Protein AF-A0A2W4W0M1-F1 (afdb_monomer_lite)

Foldseek 3Di:
DAFLLQRDQEAAAEDELLCQLVDADPPDPQHGNWHQDCADPVPRHNVRGDGGEAEDEDPPWFWQFNDAFAAAPDDLVQCPDLVRCLALRQAWAPPLVGTHHGDAHPVRTGPQLQHQARDPPGHAYYYEYPPQLFNCNLLSRQAEYEYAYAHEYEYEFAHQAFAQGSDPVGGDAQAPQDPQPPDDDCCSPPPVQAQDPVDGTRGDPLGLPSNRTRGHAYEYHYQAAAYHHNLQAADDPVCQEFPAQQDDPDPFWDQRAAQHHLSLLDKHFNDGDPDDDDDDDLPALWDADPSRFIHRNNHGPPVVDDPVRIDDLPPDLVSLLRSEHAHPPADETEYEHEYEHAFAHQHVLFGSCPPLPRHPYQHEQADGDPGGYHYEYEAHYHYDYHRRSSRRTQDSNDNHSPDDRDNDRRRRGYHDHNYHYDYGCSCVVDDDDDVRVCVVDPDDDDPPPDDPDPCPPLVNLQVVPQDDDPPDDRDRDPVCRPVRDDDD

Secondary structure (DSSP, 8-state):
-EETTTTEE-EEEEEEHHHHHHPBPTT-SS-BSS---SS-TTT--SSS---EEEE---TT-B-TTT---PBPSS-GGGGSSHHHHTSTTTS-B--TTS-BBPPPPTT----GGGSSS--TT-B-EEEEEES-S-SSTTTT----EEEE-SSEEEEESSBS--BSSSSGGGB--SBSS--TTS---HIIIIISSPPPTTTGGGB-TTTT-TTT-----EEEEESEEEEE-TT-----HHHHHHSPPPP--TT--STT--SS-GGGGS--BSS--S------STTSSEEE-TTS-EEETTEEHHHHS-GGGB--TTS-HHHHHT-PPBPPTT--EEEEEEEEEEEPPPBTTB----GGGSEEE-SB-EETTTEEPEEEEEEEEEEEEE-SS----S-----STTPPPPSS----S-B--EEEEEE-GGGGSS---HHHHHHHS------TT-----TT-HHHHHHTT-B--TTSS-B--GGGTT-PPPP-

pLDDT: mean 76.28, std 13.9, range [41.25, 97.31]

Organism: NCBI:txid268115

Structure (mmCIF, N/CA/C/O backbone):
data_AF-A0A2W4W0M1-F1
#
_entry.id   AF-A0A2W4W0M1-F1
#
loop_
_atom_site.group_PDB
_atom_site.id
_atom_site.type_symbol
_atom_site.label_atom_id
_atom_site.label_alt_id
_atom_site.label_comp_id
_atom_site.label_asym_id
_atom_site.label_entity_id
_atom_site.label_seq_id
_atom_site.pdbx_PDB_ins_code
_atom_site.Cartn_x
_atom_site.Cartn_y
_atom_site.Cartn_z
_atom_site.occupancy
_atom_site.B_iso_or_equiv
_atom_site.auth_seq_id
_atom_site.auth_comp_id
_atom_site.auth_asym_id
_atom_site.auth_atom_id
_atom_site.pdbx_PDB_model_num
ATOM 1 N N . MET A 1 1 ? -3.935 1.844 -11.608 1.00 90.06 1 MET A N 1
ATOM 2 C CA . MET A 1 1 ? -3.135 2.990 -11.122 1.00 90.06 1 MET A CA 1
ATOM 3 C C . MET A 1 1 ? -1.749 2.944 -11.737 1.00 90.06 1 MET A C 1
ATOM 5 O O . MET A 1 1 ? -1.366 1.892 -12.228 1.00 90.06 1 MET A O 1
ATOM 9 N N . PHE A 1 2 ? -0.996 4.033 -11.700 1.00 89.31 2 PHE A N 1
ATOM 10 C CA . PHE A 1 2 ? 0.425 4.026 -12.017 1.00 89.31 2 PHE A CA 1
ATOM 11 C C . PHE A 1 2 ? 1.250 4.120 -10.737 1.00 89.31 2 PHE A C 1
ATOM 13 O O . PHE A 1 2 ? 0.949 4.938 -9.869 1.00 89.31 2 PHE A O 1
ATOM 20 N N . ASP A 1 3 ? 2.267 3.276 -10.621 1.00 88.06 3 ASP A N 1
ATOM 21 C CA . ASP A 1 3 ? 3.214 3.291 -9.513 1.00 88.06 3 ASP A CA 1
ATOM 22 C C . ASP A 1 3 ? 4.509 3.942 -9.980 1.00 88.06 3 ASP A C 1
ATOM 24 O O . ASP A 1 3 ? 5.230 3.408 -10.824 1.00 88.06 3 ASP A O 1
ATOM 28 N N . GLY A 1 4 ? 4.782 5.131 -9.448 1.00 82.50 4 GLY A N 1
ATOM 29 C CA . GLY A 1 4 ? 5.955 5.901 -9.838 1.00 82.50 4 GLY A CA 1
ATOM 30 C C . GLY A 1 4 ? 7.260 5.353 -9.267 1.00 82.50 4 GLY A C 1
ATOM 31 O O . GLY A 1 4 ? 8.325 5.710 -9.771 1.00 82.50 4 GLY A O 1
ATOM 32 N N . ARG A 1 5 ? 7.204 4.467 -8.267 1.00 83.00 5 ARG A N 1
ATOM 33 C CA . ARG A 1 5 ? 8.387 3.749 -7.794 1.00 83.00 5 ARG A CA 1
ATOM 34 C C . ARG A 1 5 ? 8.798 2.698 -8.806 1.00 83.00 5 ARG A C 1
ATOM 36 O O . ARG A 1 5 ? 9.950 2.654 -9.218 1.00 83.00 5 ARG A O 1
ATOM 43 N N . GLU A 1 6 ? 7.838 1.884 -9.226 1.00 82.69 6 GLU A N 1
ATOM 44 C CA . GLU A 1 6 ? 8.064 0.810 -10.195 1.00 82.69 6 GLU A CA 1
ATOM 45 C C . GLU A 1 6 ? 8.189 1.331 -11.631 1.00 82.69 6 GLU A C 1
ATOM 47 O O . GLU A 1 6 ? 8.706 0.623 -12.486 1.00 82.69 6 GLU A O 1
ATOM 52 N N . GLN A 1 7 ? 7.729 2.561 -11.892 1.00 81.81 7 GLN A N 1
ATOM 53 C CA . GLN A 1 7 ? 7.561 3.136 -13.231 1.00 81.81 7 GLN A CA 1
ATOM 54 C C . GLN A 1 7 ? 6.667 2.271 -14.136 1.00 81.81 7 GLN A C 1
ATOM 56 O O . GLN A 1 7 ? 6.864 2.178 -15.346 1.00 81.81 7 GLN A O 1
ATOM 61 N N . MET A 1 8 ? 5.642 1.646 -13.549 1.00 85.38 8 MET A N 1
ATOM 62 C CA . MET A 1 8 ? 4.751 0.718 -14.246 1.00 85.38 8 MET A CA 1
ATOM 63 C C . MET A 1 8 ? 3.280 0.958 -13.906 1.00 85.38 8 MET A C 1
ATOM 65 O O . MET A 1 8 ? 2.909 1.368 -12.803 1.00 85.38 8 MET A O 1
ATOM 69 N N . GLY A 1 9 ? 2.413 0.673 -14.878 1.00 88.31 9 GLY A N 1
ATOM 70 C CA . GLY A 1 9 ? 0.975 0.593 -14.646 1.00 88.31 9 GLY A CA 1
ATOM 71 C C . GLY A 1 9 ? 0.643 -0.659 -13.839 1.00 88.31 9 GLY A C 1
ATOM 72 O O . GLY A 1 9 ? 0.949 -1.767 -14.270 1.00 88.31 9 GLY A O 1
ATOM 73 N N . ILE A 1 10 ? -0.015 -0.486 -12.695 1.00 89.38 10 ILE A N 1
ATOM 74 C CA . ILE A 1 10 ? -0.436 -1.572 -11.809 1.00 89.38 10 ILE A CA 1
ATOM 75 C C . ILE A 1 10 ? -1.937 -1.802 -11.944 1.00 89.38 10 ILE A C 1
ATOM 77 O O . ILE A 1 10 ? -2.757 -0.871 -11.861 1.00 89.38 10 ILE A O 1
ATOM 81 N N . ARG A 1 11 ? -2.300 -3.076 -12.110 1.00 90.19 11 ARG A N 1
ATOM 82 C CA . ARG A 1 11 ? -3.689 -3.540 -12.062 1.00 90.19 11 ARG A CA 1
ATOM 83 C C . ARG A 1 11 ? -4.058 -3.923 -10.642 1.00 90.19 11 ARG A C 1
ATOM 85 O O . ARG A 1 11 ? -3.597 -4.938 -10.122 1.00 90.19 11 ARG A O 1
ATOM 92 N N . VAL A 1 12 ? -4.939 -3.138 -10.046 1.00 92.31 12 VAL A N 1
ATOM 93 C CA . VAL A 1 12 ? -5.359 -3.337 -8.664 1.00 92.31 12 VAL A CA 1
ATOM 94 C C . VAL A 1 12 ? -6.814 -3.779 -8.629 1.00 92.31 12 VAL A C 1
ATOM 96 O O . VAL A 1 12 ? -7.654 -3.179 -9.298 1.00 92.31 12 VAL A O 1
ATOM 99 N N . LEU A 1 13 ? -7.097 -4.850 -7.886 1.00 94.75 13 LEU A N 1
ATOM 100 C CA . LEU A 1 13 ? -8.462 -5.279 -7.594 1.00 94.75 13 LEU A CA 1
ATOM 101 C C . LEU A 1 13 ? -8.930 -4.616 -6.296 1.00 94.75 13 LEU A C 1
ATOM 103 O O . LEU A 1 13 ? -8.293 -4.780 -5.257 1.00 94.75 13 LEU A O 1
ATOM 107 N N . ASP A 1 14 ? -10.050 -3.901 -6.353 1.00 95.50 14 ASP A N 1
ATOM 108 C CA . ASP A 1 14 ? -10.667 -3.310 -5.167 1.00 95.50 14 ASP A CA 1
ATOM 109 C C . ASP A 1 14 ? -11.386 -4.375 -4.336 1.00 95.50 14 ASP A C 1
ATOM 111 O O . ASP A 1 14 ? -12.300 -5.046 -4.816 1.00 95.50 14 ASP A O 1
ATOM 115 N N . ILE A 1 15 ? -11.011 -4.464 -3.063 1.00 95.56 15 ILE A N 1
ATOM 116 C CA . ILE A 1 15 ? -11.695 -5.245 -2.041 1.00 95.56 15 ILE A CA 1
ATOM 117 C C . ILE A 1 15 ? -12.382 -4.267 -1.093 1.00 95.56 15 ILE A C 1
ATOM 119 O O . ILE A 1 15 ? -11.745 -3.524 -0.345 1.00 95.56 15 ILE A O 1
ATOM 123 N N . ASP A 1 16 ? -13.708 -4.265 -1.155 1.00 95.44 16 ASP A N 1
ATOM 124 C CA . ASP A 1 16 ? -14.563 -3.428 -0.325 1.00 95.44 16 ASP A CA 1
ATOM 125 C C . ASP A 1 16 ? -14.820 -4.111 1.021 1.00 95.44 16 ASP A C 1
ATOM 127 O O . ASP A 1 16 ? -15.673 -4.995 1.122 1.00 95.44 16 ASP A O 1
ATOM 131 N N . LEU A 1 17 ? -14.044 -3.738 2.040 1.00 94.25 17 LEU A N 1
ATOM 132 C CA . LEU A 1 17 ? -14.067 -4.423 3.331 1.00 94.25 17 LEU A CA 1
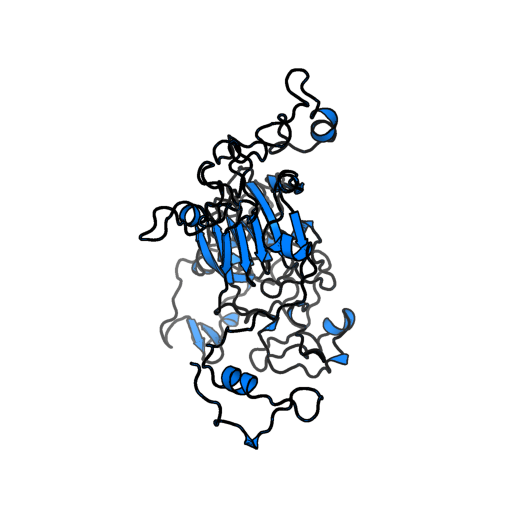ATOM 133 C C . LEU A 1 17 ? -15.398 -4.247 4.055 1.00 94.25 17 LEU A C 1
ATOM 135 O O . LEU A 1 17 ? -15.918 -5.229 4.570 1.00 94.25 17 LEU A O 1
ATOM 139 N N . GLN A 1 18 ? -15.990 -3.051 4.011 1.00 91.94 18 GLN A N 1
ATOM 140 C CA . GLN A 1 18 ? -17.314 -2.812 4.582 1.00 91.94 18 GLN A CA 1
ATOM 141 C C . GLN A 1 18 ? -18.366 -3.727 3.951 1.00 91.94 18 GLN A C 1
ATOM 143 O O . GLN A 1 18 ? -19.189 -4.321 4.643 1.00 91.94 18 GLN A O 1
ATOM 148 N N . LYS A 1 19 ? -18.330 -3.904 2.625 1.00 91.75 19 LYS A N 1
ATOM 149 C CA . LYS A 1 19 ? -19.257 -4.827 1.970 1.00 91.75 19 LYS A CA 1
ATOM 150 C C . LYS A 1 19 ? -19.039 -6.266 2.435 1.00 91.75 19 LYS A C 1
ATOM 152 O O . LYS A 1 19 ? -20.022 -6.977 2.624 1.00 91.75 19 LYS A O 1
ATOM 157 N N . LEU A 1 20 ? -17.791 -6.695 2.615 1.00 89.69 20 LEU A N 1
ATOM 158 C CA . LEU A 1 20 ? -17.482 -8.041 3.098 1.00 89.69 20 LEU A CA 1
ATOM 159 C C . LEU A 1 20 ? -17.895 -8.260 4.563 1.00 89.69 20 LEU A C 1
ATOM 161 O O . LEU A 1 20 ? -18.338 -9.354 4.901 1.00 89.69 20 LEU A O 1
ATOM 165 N N . THR A 1 21 ? -17.806 -7.243 5.421 1.00 88.25 21 THR A N 1
ATOM 166 C CA . THR A 1 21 ? -18.277 -7.346 6.811 1.00 88.25 21 THR A CA 1
ATOM 167 C C . THR A 1 21 ? -19.796 -7.249 6.921 1.00 88.25 21 THR A C 1
ATOM 169 O O . THR A 1 21 ? -20.382 -7.887 7.785 1.00 88.25 21 THR A O 1
ATOM 172 N N . ASP A 1 22 ? -20.458 -6.485 6.049 1.00 88.75 22 ASP A N 1
ATOM 173 C CA . ASP A 1 22 ? -21.894 -6.197 6.177 1.00 88.75 22 ASP A CA 1
ATOM 174 C C . ASP A 1 22 ? -22.782 -7.162 5.376 1.00 88.75 22 ASP A C 1
ATOM 176 O O . ASP A 1 22 ? -23.977 -7.299 5.656 1.00 88.75 22 ASP A O 1
ATOM 180 N N . THR A 1 23 ? -22.220 -7.834 4.367 1.00 88.50 23 THR A N 1
ATOM 181 C CA . THR A 1 23 ? -22.976 -8.723 3.476 1.00 88.50 23 THR A CA 1
ATOM 182 C C . THR A 1 23 ? -22.967 -10.157 3.989 1.00 88.50 23 THR A C 1
ATOM 184 O O . THR A 1 23 ? -21.918 -10.736 4.266 1.00 88.50 23 THR A O 1
ATOM 187 N N . ARG A 1 24 ? -24.157 -10.753 4.032 1.00 85.69 24 ARG A N 1
ATOM 188 C CA . ARG A 1 24 ? -24.367 -12.153 4.405 1.00 85.69 24 ARG A CA 1
ATOM 189 C C . ARG A 1 24 ? -24.282 -13.086 3.204 1.00 85.69 24 ARG A C 1
ATOM 191 O O . ARG A 1 24 ? -24.601 -12.683 2.080 1.00 85.69 24 ARG A O 1
ATOM 198 N N . VAL A 1 25 ? -23.906 -14.336 3.449 1.00 80.88 25 VAL A N 1
ATOM 199 C CA . VAL A 1 25 ? -23.984 -15.400 2.443 1.00 80.88 25 VAL A CA 1
ATOM 200 C C . VAL A 1 25 ? -25.458 -15.729 2.180 1.00 80.88 25 VAL A C 1
ATOM 202 O O . VAL A 1 25 ? -26.295 -15.749 3.083 1.00 80.88 25 VAL A O 1
ATOM 205 N N . ALA A 1 26 ? -25.820 -15.927 0.911 1.00 78.31 26 ALA A N 1
ATOM 206 C CA . ALA A 1 26 ? -27.211 -16.154 0.533 1.00 78.31 26 ALA A CA 1
ATOM 207 C C . ALA A 1 26 ? -27.757 -17.444 1.169 1.00 78.31 26 ALA A C 1
ATOM 209 O O . ALA A 1 26 ? -27.224 -18.525 0.937 1.00 78.31 26 ALA A O 1
ATOM 210 N N . GLY A 1 27 ? -28.858 -17.325 1.915 1.00 70.88 27 GLY A N 1
ATOM 211 C CA . GLY A 1 27 ? -29.516 -18.457 2.576 1.00 70.88 27 GLY A CA 1
ATOM 212 C C . GLY A 1 27 ? -29.133 -18.658 4.044 1.00 70.88 27 GLY A C 1
ATOM 213 O O . GLY A 1 27 ? -29.763 -19.488 4.693 1.00 70.88 27 GLY A O 1
ATOM 214 N N . ASP A 1 28 ? -28.194 -17.870 4.580 1.00 72.31 28 ASP A N 1
ATOM 215 C CA . ASP A 1 28 ? -27.786 -17.926 5.986 1.00 72.31 28 ASP A CA 1
ATOM 216 C C . ASP A 1 28 ? -27.899 -16.540 6.658 1.00 72.31 28 ASP A C 1
ATOM 218 O O . ASP A 1 28 ? -27.425 -15.518 6.158 1.00 72.31 28 ASP A O 1
ATOM 222 N N . THR A 1 29 ? -28.584 -16.483 7.803 1.00 70.50 29 THR A N 1
ATOM 223 C CA . THR A 1 29 ? -28.792 -15.253 8.591 1.00 70.50 29 THR A CA 1
ATOM 224 C C . THR A 1 29 ? -27.753 -15.046 9.694 1.00 70.50 29 THR A C 1
ATOM 226 O O . THR A 1 29 ? -27.907 -14.150 10.525 1.00 70.50 29 THR A O 1
ATOM 229 N N . SER A 1 30 ? -26.712 -15.863 9.729 1.00 70.62 30 SER A N 1
ATOM 230 C CA . SER A 1 30 ? -25.592 -15.848 10.674 1.00 70.62 30 SER A CA 1
ATOM 231 C C . SER A 1 30 ? -24.236 -15.773 9.974 1.00 70.62 30 SER A C 1
ATOM 233 O O . SER A 1 30 ? -23.304 -15.258 10.583 1.00 70.62 30 SER A O 1
ATOM 235 N N . ASP A 1 31 ? -24.145 -16.200 8.713 1.00 75.31 31 ASP A N 1
ATOM 236 C CA . ASP A 1 31 ? -22.886 -16.240 7.968 1.00 75.31 31 ASP A CA 1
ATOM 237 C C . ASP A 1 31 ? -22.627 -14.959 7.153 1.00 75.31 31 ASP A C 1
ATOM 239 O O . ASP A 1 31 ? -23.476 -14.494 6.383 1.00 75.31 31 ASP A O 1
ATOM 243 N N . PHE A 1 32 ? -21.442 -14.382 7.333 1.00 84.38 32 PHE A N 1
ATOM 244 C CA . PHE A 1 32 ? -20.954 -13.177 6.660 1.00 84.38 32 PHE A CA 1
ATOM 245 C C . PHE A 1 32 ? -19.707 -13.529 5.851 1.00 84.38 32 PHE A C 1
ATOM 247 O O . PHE A 1 32 ? -18.960 -14.426 6.226 1.00 84.38 32 PHE A O 1
ATOM 254 N N . TRP A 1 33 ? -19.433 -12.795 4.766 1.00 85.38 33 TRP A N 1
ATOM 255 C CA . TRP A 1 33 ? -18.237 -13.062 3.946 1.00 85.38 33 TRP A CA 1
ATOM 256 C C . TRP A 1 33 ? -16.936 -13.005 4.745 1.00 85.38 33 TRP A C 1
ATOM 258 O O . TRP A 1 33 ? -15.985 -13.724 4.445 1.00 85.38 33 TRP A O 1
ATOM 268 N N . ILE A 1 34 ? -16.900 -12.145 5.757 1.00 84.50 34 ILE A N 1
ATOM 269 C CA . ILE A 1 34 ? -15.889 -12.169 6.798 1.00 84.50 34 ILE A CA 1
ATOM 270 C C . ILE A 1 34 ? -16.593 -12.558 8.096 1.00 84.50 34 ILE A C 1
ATOM 272 O O . ILE A 1 34 ? -17.495 -11.848 8.530 1.00 84.50 34 ILE A O 1
ATOM 276 N N . SER A 1 35 ? -16.152 -13.656 8.720 1.00 77.44 35 SER A N 1
ATOM 277 C CA . SER A 1 35 ? -16.778 -14.191 9.934 1.00 77.44 35 SER A CA 1
ATOM 278 C C . SER A 1 35 ? -16.929 -13.133 11.033 1.00 77.44 35 SER A C 1
ATOM 280 O O . SER A 1 35 ? -16.009 -12.348 11.307 1.00 77.44 35 SER A O 1
ATOM 282 N N . ASP A 1 36 ? -18.101 -13.161 11.671 1.00 75.94 36 ASP A N 1
ATOM 283 C CA . ASP A 1 36 ? -18.464 -12.336 12.823 1.00 75.94 36 ASP A CA 1
ATOM 284 C C . ASP A 1 36 ? -18.264 -13.056 14.164 1.00 75.94 36 ASP A C 1
ATOM 286 O O . ASP A 1 36 ? -18.251 -12.410 15.218 1.00 75.94 36 ASP A O 1
ATOM 290 N N . VAL A 1 37 ? -18.131 -14.385 14.136 1.00 66.12 37 VAL A N 1
ATOM 291 C CA . VAL A 1 37 ? -18.203 -15.236 15.326 1.00 66.12 37 VAL A CA 1
ATOM 292 C C . VAL A 1 37 ? -16.799 -15.488 15.870 1.00 66.12 37 VAL A C 1
ATOM 294 O O . VAL A 1 37 ? -15.865 -15.705 15.109 1.00 66.12 37 VAL A O 1
ATOM 297 N N . ALA A 1 38 ? -16.652 -15.446 17.193 1.00 57.28 38 ALA A N 1
ATOM 298 C CA . ALA A 1 38 ? -15.418 -15.763 17.920 1.00 57.28 38 ALA A CA 1
ATOM 299 C C . ALA A 1 38 ? -15.441 -17.163 18.563 1.00 57.28 38 ALA A C 1
ATOM 301 O O . ALA A 1 38 ? -14.535 -17.497 19.316 1.00 57.28 38 ALA A O 1
ATOM 302 N N . CYS A 1 39 ? -16.500 -17.935 18.317 1.00 58.00 39 CYS A N 1
ATOM 303 C CA . CYS A 1 39 ? -16.764 -19.219 18.951 1.00 58.00 39 CYS A CA 1
ATOM 304 C C . CYS A 1 39 ? -17.283 -20.212 17.914 1.00 58.00 39 CYS A C 1
ATOM 306 O O . CYS A 1 39 ? -18.015 -19.838 16.995 1.00 58.00 39 CYS A O 1
ATOM 308 N N . ASP A 1 40 ? -16.982 -21.486 18.117 1.00 55.41 40 ASP A N 1
ATOM 309 C CA . ASP A 1 40 ? -17.603 -22.557 17.351 1.00 55.41 40 ASP A CA 1
ATOM 310 C C . ASP A 1 40 ? -19.119 -22.619 17.673 1.00 55.41 40 ASP A C 1
ATOM 312 O O . ASP A 1 40 ? -19.494 -22.742 18.847 1.00 55.41 40 ASP A O 1
ATOM 316 N N . PRO A 1 41 ? -20.018 -22.505 16.676 1.00 53.62 41 PRO A N 1
ATOM 317 C CA . PRO A 1 41 ? -21.461 -22.497 16.909 1.00 53.62 41 PRO A CA 1
ATOM 318 C C . PRO A 1 41 ? -22.026 -23.860 17.350 1.00 53.62 41 PRO A C 1
ATOM 320 O O . PRO A 1 41 ? -23.094 -23.890 17.968 1.00 53.62 41 PRO A O 1
ATOM 323 N N . GLU A 1 42 ? -21.335 -24.971 17.073 1.00 56.94 42 GLU A N 1
ATOM 324 C CA . GLU A 1 42 ? -21.756 -26.328 17.436 1.00 56.94 42 GLU A CA 1
ATOM 325 C C . GLU A 1 42 ? -21.332 -26.699 18.860 1.00 56.94 42 GLU A C 1
ATOM 327 O O . GLU A 1 42 ? -22.147 -27.214 19.630 1.00 56.94 42 GLU A O 1
ATOM 332 N N . ILE A 1 43 ? -20.086 -26.402 19.243 1.00 63.34 43 ILE A N 1
ATOM 333 C CA . ILE A 1 43 ? -19.550 -26.774 20.569 1.00 63.34 43 ILE A CA 1
ATOM 334 C C . ILE A 1 43 ? -19.546 -25.622 21.582 1.00 63.34 43 ILE A C 1
ATOM 336 O O . ILE A 1 43 ? -19.311 -25.860 22.767 1.00 63.34 43 ILE A O 1
ATOM 340 N N . ARG A 1 44 ? -19.862 -24.388 21.154 1.00 56.91 44 ARG A N 1
ATOM 341 C CA . ARG A 1 44 ? -19.798 -23.150 21.964 1.00 56.91 44 ARG A CA 1
ATOM 342 C C . ARG A 1 44 ? -18.438 -22.919 22.618 1.00 56.91 44 ARG A C 1
ATOM 344 O O . ARG A 1 44 ? -18.353 -22.264 23.657 1.00 56.91 44 ARG A O 1
ATOM 351 N N . ASP A 1 45 ? -17.392 -23.462 22.013 1.00 57.47 45 ASP A N 1
ATOM 352 C CA . ASP A 1 45 ? -16.030 -23.225 22.444 1.00 57.47 45 ASP A CA 1
ATOM 353 C C . ASP A 1 45 ? -15.590 -21.862 21.907 1.00 57.47 45 ASP A C 1
ATOM 355 O O . ASP A 1 45 ? -15.489 -21.652 20.697 1.00 57.47 45 ASP A O 1
ATOM 359 N N . CYS A 1 46 ? -15.413 -20.918 22.825 1.00 56.59 46 CYS A N 1
ATOM 360 C CA . CYS A 1 46 ? -14.985 -19.554 22.541 1.00 56.59 46 CYS A CA 1
ATOM 361 C C . CYS A 1 46 ? -13.462 -19.380 22.635 1.00 56.59 46 CYS A C 1
ATOM 363 O O . CYS A 1 46 ? -12.979 -18.256 22.514 1.00 56.59 46 CYS A O 1
ATOM 365 N N . ASP A 1 47 ? -12.710 -20.472 22.822 1.00 50.50 47 ASP A N 1
ATOM 366 C CA . ASP A 1 47 ? -11.246 -20.466 22.750 1.00 50.50 47 ASP A CA 1
ATOM 367 C C . ASP A 1 47 ? -10.741 -20.615 21.298 1.00 50.50 47 ASP A C 1
ATOM 369 O O . ASP A 1 47 ? -9.569 -20.355 21.004 1.00 50.50 47 ASP A O 1
ATOM 373 N N . VAL A 1 48 ? -11.626 -20.962 20.352 1.00 51.62 48 VAL A N 1
ATOM 374 C CA . VAL A 1 48 ? -11.339 -20.989 18.910 1.00 51.62 48 VAL A CA 1
ATOM 375 C C . VAL A 1 48 ? -11.798 -19.674 18.283 1.00 51.62 48 VAL A C 1
ATOM 377 O O . VAL A 1 48 ? -12.860 -19.582 17.674 1.00 51.62 48 VAL A O 1
ATOM 380 N N . PHE A 1 49 ? -10.979 -18.632 18.423 1.00 56.44 49 PHE A N 1
ATOM 381 C CA . PHE A 1 49 ? -11.207 -17.357 17.743 1.00 56.44 49 PHE A CA 1
ATOM 382 C C . PHE A 1 49 ? -11.128 -17.559 16.223 1.00 56.44 49 PHE A C 1
ATOM 384 O O . PHE A 1 49 ? -10.039 -17.550 15.636 1.00 56.44 49 PHE A O 1
ATOM 391 N N . THR A 1 50 ? -12.284 -17.763 15.590 1.00 59.94 50 THR A N 1
ATOM 392 C CA . THR A 1 50 ? -12.443 -17.772 14.136 1.00 59.94 50 THR A CA 1
ATOM 393 C C . THR A 1 50 ? -12.321 -16.347 13.615 1.00 59.94 50 THR A C 1
ATOM 395 O O . THR A 1 50 ? -13.288 -15.597 13.549 1.00 59.94 50 THR A O 1
ATOM 398 N N . GLU A 1 51 ? -11.109 -15.934 13.269 1.00 73.12 51 GLU A N 1
ATOM 399 C CA . GLU A 1 51 ? -10.901 -14.716 12.490 1.00 73.12 51 GLU A CA 1
ATOM 400 C C . GLU A 1 51 ? -11.189 -14.953 11.006 1.00 73.12 51 GLU A C 1
ATOM 402 O O . GLU A 1 51 ? -11.117 -16.078 10.506 1.00 73.12 51 GLU A O 1
ATOM 407 N N . GLY A 1 52 ? -11.508 -13.883 10.281 1.00 80.75 52 GLY A N 1
ATOM 408 C CA . GLY A 1 52 ? -11.660 -13.977 8.833 1.00 80.75 52 GLY A CA 1
ATOM 409 C C . GLY A 1 52 ? -10.293 -14.059 8.166 1.00 80.75 52 GLY A C 1
ATOM 410 O O . GLY A 1 52 ? -9.542 -13.089 8.225 1.00 80.75 52 GLY A O 1
ATOM 411 N N . ILE A 1 53 ? -9.974 -15.176 7.515 1.00 86.94 53 ILE A N 1
ATOM 412 C CA . ILE A 1 53 ? -8.751 -15.306 6.716 1.00 86.94 53 ILE A CA 1
ATOM 413 C C . ILE A 1 53 ? -9.115 -15.180 5.241 1.00 86.94 53 ILE A C 1
ATOM 415 O O . ILE A 1 53 ? -9.951 -15.924 4.732 1.00 86.94 53 ILE A O 1
ATOM 419 N N . ILE A 1 54 ? -8.471 -14.246 4.551 1.00 90.56 54 ILE A N 1
ATOM 420 C CA . ILE A 1 54 ? -8.641 -14.020 3.119 1.00 90.56 54 ILE A CA 1
ATOM 421 C C . ILE A 1 54 ? -7.333 -14.383 2.430 1.00 90.56 54 ILE A C 1
ATOM 423 O O . ILE A 1 54 ? -6.320 -13.722 2.641 1.00 90.56 54 ILE A O 1
ATOM 427 N N . TYR A 1 55 ? -7.373 -15.403 1.577 1.00 92.56 55 TYR A N 1
ATOM 428 C CA . TYR A 1 55 ? -6.292 -15.712 0.646 1.00 92.56 55 TYR A CA 1
ATOM 429 C C . TYR A 1 55 ? -6.614 -15.089 -0.706 1.00 92.56 55 TYR A C 1
ATOM 431 O O . TYR A 1 55 ? -7.662 -15.364 -1.290 1.00 92.56 55 TYR A O 1
ATOM 439 N N . ALA A 1 56 ? -5.716 -14.247 -1.197 1.00 92.38 56 ALA A N 1
ATOM 440 C CA . ALA A 1 56 ? -5.892 -13.523 -2.440 1.00 92.38 56 ALA A CA 1
ATOM 441 C C . ALA A 1 56 ? -4.643 -13.681 -3.309 1.00 92.38 56 ALA A C 1
ATOM 443 O O . ALA A 1 56 ? -3.531 -13.374 -2.886 1.00 92.38 56 ALA A O 1
ATOM 444 N N . PHE A 1 57 ? -4.835 -14.148 -4.538 1.00 89.81 57 PHE A N 1
ATOM 445 C CA . PHE A 1 57 ? -3.770 -14.327 -5.519 1.00 89.81 57 PHE A CA 1
ATOM 446 C C . PHE A 1 57 ? -4.236 -13.819 -6.882 1.00 89.81 57 PHE A C 1
ATOM 448 O O . PHE A 1 57 ? -5.427 -13.858 -7.207 1.00 89.81 57 PHE A O 1
ATOM 455 N N . ARG A 1 58 ? -3.297 -13.311 -7.678 1.00 87.25 58 ARG A N 1
ATOM 456 C CA . ARG A 1 58 ? -3.523 -12.908 -9.070 1.00 87.25 58 ARG A CA 1
ATOM 457 C C . ARG A 1 58 ? -2.611 -13.723 -9.971 1.00 87.25 58 ARG A C 1
ATOM 459 O O . ARG A 1 58 ? -1.422 -13.458 -10.056 1.00 87.25 58 ARG A O 1
ATOM 466 N N . GLU A 1 59 ? -3.194 -14.675 -10.685 1.00 83.62 59 GLU A N 1
ATOM 467 C CA . GLU A 1 59 ? -2.492 -15.534 -11.652 1.00 83.62 59 GLU A CA 1
ATOM 468 C C . GLU A 1 59 ? -1.953 -14.787 -12.884 1.00 83.62 59 GLU A C 1
ATOM 470 O O . GLU A 1 59 ? -1.083 -15.289 -13.588 1.00 83.62 59 GLU A O 1
ATOM 475 N N . ASP A 1 60 ? -2.474 -13.591 -13.168 1.00 86.81 60 ASP A N 1
ATOM 476 C CA . ASP A 1 60 ? -2.002 -12.728 -14.252 1.00 86.81 60 ASP A CA 1
ATOM 477 C C . ASP A 1 60 ? -0.877 -11.774 -13.816 1.00 86.81 60 ASP A C 1
ATOM 479 O O . ASP A 1 60 ? -0.340 -11.038 -14.655 1.00 86.81 60 ASP A O 1
ATOM 483 N N . ALA A 1 61 ? -0.524 -11.780 -12.525 1.00 88.62 61 ALA A N 1
ATOM 484 C CA . ALA A 1 61 ? 0.674 -11.125 -12.030 1.00 88.62 61 ALA A CA 1
ATOM 485 C C . ALA A 1 61 ? 1.913 -11.882 -12.514 1.00 88.62 61 ALA A C 1
ATOM 487 O O . ALA A 1 61 ? 1.918 -13.106 -12.575 1.00 88.62 61 ALA A O 1
ATOM 488 N N . VAL A 1 62 ? 2.962 -11.143 -12.865 1.00 89.44 62 VAL A N 1
ATOM 489 C CA . VAL A 1 62 ? 4.261 -11.722 -13.228 1.00 89.44 62 VAL A CA 1
ATOM 490 C C . VAL A 1 62 ? 5.311 -11.018 -12.392 1.00 89.44 62 VAL A C 1
ATOM 492 O O . VAL A 1 62 ? 5.506 -9.804 -12.547 1.00 89.44 62 VAL A O 1
ATOM 495 N N . ARG A 1 63 ? 5.928 -11.773 -11.484 1.00 87.94 63 ARG A N 1
ATOM 496 C CA . ARG A 1 63 ? 6.965 -11.297 -10.564 1.00 87.94 63 ARG A CA 1
ATOM 497 C C . ARG A 1 63 ? 8.327 -11.285 -11.243 1.00 87.94 63 ARG A C 1
ATOM 499 O O . ARG A 1 63 ? 8.537 -11.895 -12.288 1.00 87.94 63 ARG A O 1
ATOM 506 N N . GLU A 1 64 ? 9.271 -10.568 -10.651 1.00 87.19 64 GLU A N 1
ATOM 507 C CA . GLU A 1 64 ? 10.608 -10.432 -11.225 1.00 87.19 64 GLU A CA 1
ATOM 508 C C . GLU A 1 64 ? 11.390 -11.751 -11.262 1.00 87.19 64 GLU A C 1
ATOM 510 O O . GLU A 1 64 ? 12.152 -12.012 -12.192 1.00 87.19 64 GLU A O 1
ATOM 515 N N . ASP A 1 65 ? 11.193 -12.604 -10.262 1.00 85.69 65 ASP A N 1
ATOM 516 C CA . ASP A 1 65 ? 11.823 -13.916 -10.154 1.00 85.69 65 ASP A CA 1
ATOM 517 C C . ASP A 1 65 ? 11.206 -14.973 -11.086 1.00 85.69 65 ASP A C 1
ATOM 519 O O . ASP A 1 65 ? 11.856 -15.979 -11.373 1.00 85.69 65 ASP A O 1
ATOM 523 N N . GLU A 1 66 ? 10.000 -14.732 -11.605 1.00 87.75 66 GLU A N 1
ATOM 524 C CA . GLU A 1 66 ? 9.294 -15.619 -12.542 1.00 87.75 66 GLU A CA 1
ATOM 525 C C . GLU A 1 66 ? 9.705 -15.407 -14.004 1.00 87.75 66 GLU A C 1
ATOM 527 O O . GLU A 1 66 ? 9.487 -16.276 -14.853 1.00 87.75 66 GLU A O 1
ATOM 532 N N . ILE A 1 67 ? 10.310 -14.261 -14.321 1.00 87.25 67 ILE A N 1
ATOM 533 C CA . ILE A 1 67 ? 10.765 -13.947 -15.675 1.00 87.25 67 ILE A CA 1
ATOM 534 C C . ILE A 1 67 ? 12.145 -14.562 -15.865 1.00 87.25 67 ILE A C 1
ATOM 536 O O . ILE A 1 67 ? 13.112 -14.138 -15.230 1.00 87.25 67 ILE A O 1
ATOM 540 N N . VAL A 1 68 ? 12.258 -15.519 -16.785 1.00 87.94 68 VAL A N 1
ATOM 541 C CA . VAL A 1 68 ? 13.529 -16.173 -17.113 1.00 87.94 68 VAL A CA 1
ATOM 542 C C . VAL A 1 68 ? 13.767 -16.152 -18.622 1.00 87.94 68 VAL A C 1
ATOM 544 O O . VAL A 1 68 ? 12.994 -16.695 -19.411 1.00 87.94 68 VAL A O 1
ATOM 547 N N . ARG A 1 69 ? 14.876 -15.536 -19.017 1.00 87.94 69 ARG A N 1
ATOM 548 C CA . ARG A 1 69 ? 15.417 -15.384 -20.371 1.00 87.94 69 ARG A CA 1
ATOM 549 C C . ARG A 1 69 ? 16.821 -16.013 -20.413 1.00 87.94 69 ARG A C 1
ATOM 551 O O . ARG A 1 69 ? 17.375 -16.366 -19.368 1.00 87.94 69 ARG A O 1
ATOM 558 N N . PRO A 1 70 ? 17.420 -16.222 -21.601 1.00 89.69 70 PRO A N 1
ATOM 559 C CA . PRO A 1 70 ? 18.763 -16.789 -21.705 1.00 89.69 70 PRO A CA 1
ATOM 560 C C . PRO A 1 70 ? 19.773 -16.022 -20.846 1.00 89.69 70 PRO A C 1
ATOM 562 O O . PRO A 1 70 ? 19.793 -14.796 -20.848 1.00 89.69 70 PRO A O 1
ATOM 565 N N . LYS A 1 71 ? 20.626 -16.735 -20.109 1.00 85.31 71 LYS A N 1
ATOM 566 C CA . LYS A 1 71 ? 21.592 -16.081 -19.221 1.00 85.31 71 LYS A CA 1
ATOM 567 C C . LYS A 1 71 ? 22.637 -15.257 -19.984 1.00 85.31 71 LYS A C 1
ATOM 569 O O . LYS A 1 71 ? 22.985 -15.571 -21.129 1.00 85.31 71 LYS A O 1
ATOM 574 N N . THR A 1 72 ? 23.211 -14.263 -19.315 1.00 76.94 72 THR A N 1
ATOM 575 C CA . THR A 1 72 ? 24.463 -13.631 -19.743 1.00 76.94 72 THR A CA 1
ATOM 576 C C . THR A 1 72 ? 25.603 -14.660 -19.795 1.00 76.94 72 THR A C 1
ATOM 578 O O . THR A 1 72 ? 25.500 -15.785 -19.299 1.00 76.94 72 THR A O 1
ATOM 581 N N . SER A 1 73 ? 26.724 -14.309 -20.428 1.00 72.69 73 SER A N 1
ATOM 582 C CA . SER A 1 73 ? 27.880 -15.211 -20.550 1.00 72.69 73 SER A CA 1
ATOM 583 C C . SER A 1 73 ? 28.590 -15.514 -19.221 1.00 72.69 73 SER A C 1
ATOM 585 O O . SER A 1 73 ? 29.496 -16.345 -19.213 1.00 72.69 73 SER A O 1
ATOM 587 N N . ALA A 1 74 ? 28.209 -14.861 -18.118 1.00 73.94 74 ALA A N 1
ATOM 588 C CA . ALA A 1 74 ? 28.794 -15.076 -16.798 1.00 73.94 74 ALA A CA 1
ATOM 589 C C . ALA A 1 74 ? 28.423 -16.450 -16.208 1.00 73.94 74 ALA A C 1
ATOM 591 O O . ALA A 1 74 ? 27.338 -16.999 -16.450 1.00 73.94 74 ALA A O 1
ATOM 592 N N . ALA A 1 75 ? 29.324 -17.023 -15.406 1.00 77.44 75 ALA A N 1
ATOM 593 C CA . ALA A 1 75 ? 28.985 -18.171 -14.577 1.00 77.44 75 ALA A CA 1
ATOM 594 C C . ALA A 1 75 ? 28.211 -17.712 -13.331 1.00 77.44 75 ALA A C 1
ATOM 596 O O . ALA A 1 75 ? 28.384 -16.594 -12.852 1.00 77.44 75 ALA A O 1
ATOM 597 N N . SER A 1 76 ? 27.383 -18.591 -12.761 1.00 76.75 76 SER A N 1
ATOM 598 C CA . SER A 1 76 ? 26.640 -18.281 -11.529 1.00 76.75 76 SER A CA 1
ATOM 599 C C . SER A 1 76 ? 27.564 -17.921 -10.363 1.00 76.75 76 SER A C 1
ATOM 601 O O . SER A 1 76 ? 27.229 -17.048 -9.569 1.00 76.75 76 SER A O 1
ATOM 603 N N . SER A 1 77 ? 28.748 -18.542 -10.296 1.00 78.31 77 SER A N 1
ATOM 604 C CA . SER A 1 77 ? 29.797 -18.257 -9.309 1.00 78.31 77 SER A CA 1
ATOM 605 C C . SER A 1 77 ? 30.305 -16.821 -9.364 1.00 78.31 77 SER A C 1
ATOM 607 O O . SER A 1 77 ? 30.752 -16.292 -8.348 1.00 78.31 77 SER A O 1
ATOM 609 N N . ASP A 1 78 ? 30.220 -16.189 -10.533 1.00 80.00 78 ASP A N 1
ATOM 610 C CA . ASP A 1 78 ? 30.770 -14.860 -10.752 1.00 80.00 78 ASP A CA 1
ATOM 611 C C . ASP A 1 78 ? 29.820 -13.783 -10.220 1.00 80.00 78 ASP A C 1
ATOM 613 O O . ASP A 1 78 ? 30.276 -12.697 -9.899 1.00 80.00 78 ASP A O 1
ATOM 617 N N . CYS A 1 79 ? 28.531 -14.079 -10.015 1.00 79.81 79 CYS A N 1
ATOM 618 C CA . CYS A 1 79 ? 27.500 -13.097 -9.648 1.00 79.81 79 CYS A CA 1
ATOM 619 C C . CYS A 1 79 ? 27.044 -13.169 -8.174 1.00 79.81 79 CYS A C 1
ATOM 621 O O . CYS A 1 79 ? 25.963 -12.698 -7.838 1.00 79.81 79 CYS A O 1
ATOM 623 N N . LEU A 1 80 ? 27.850 -13.750 -7.274 1.00 78.44 80 LEU A N 1
ATOM 624 C CA . LEU A 1 80 ? 27.454 -14.011 -5.875 1.00 78.44 80 LEU A CA 1
ATOM 625 C C . LEU A 1 80 ? 27.824 -12.915 -4.861 1.00 78.44 80 LEU A C 1
ATOM 627 O O . LEU A 1 80 ? 27.537 -13.058 -3.673 1.00 78.44 80 LEU A O 1
ATOM 631 N N . THR A 1 81 ? 28.480 -11.832 -5.280 1.00 76.69 81 THR A N 1
ATOM 632 C CA . THR A 1 81 ? 28.842 -10.726 -4.377 1.00 76.69 81 THR A CA 1
ATOM 633 C C . THR A 1 81 ? 28.175 -9.435 -4.821 1.00 76.69 81 THR A C 1
ATOM 635 O O . THR A 1 81 ? 27.956 -9.242 -6.012 1.00 76.69 81 THR A O 1
ATOM 638 N N . VAL A 1 82 ? 27.935 -8.496 -3.898 1.00 70.38 82 VAL A N 1
ATOM 639 C CA . VAL A 1 82 ? 27.388 -7.166 -4.240 1.00 70.38 82 VAL A CA 1
ATOM 640 C C . VAL A 1 82 ? 28.227 -6.477 -5.321 1.00 70.38 82 VAL A C 1
ATOM 642 O O . VAL A 1 82 ? 27.682 -5.862 -6.227 1.00 70.38 82 VAL A O 1
ATOM 645 N N . LYS A 1 83 ? 29.558 -6.610 -5.279 1.00 71.75 83 LYS A N 1
ATOM 646 C CA . LYS A 1 83 ? 30.451 -6.011 -6.282 1.00 71.75 83 LYS A CA 1
ATOM 647 C C . LYS A 1 83 ? 30.287 -6.639 -7.669 1.00 71.75 83 LYS A C 1
ATOM 649 O O . LYS A 1 83 ? 30.482 -5.960 -8.669 1.00 71.75 83 LYS A O 1
ATOM 654 N N . THR A 1 84 ? 30.003 -7.935 -7.732 1.00 75.69 84 THR A N 1
ATOM 655 C CA . THR A 1 84 ? 29.996 -8.669 -8.997 1.00 75.69 84 THR A CA 1
ATOM 656 C C . THR A 1 84 ? 28.608 -8.807 -9.601 1.00 75.69 84 THR A C 1
ATOM 658 O O . THR A 1 84 ? 28.491 -8.663 -10.813 1.00 75.69 84 THR A O 1
ATOM 661 N N . VAL A 1 85 ? 27.556 -8.949 -8.786 1.00 72.62 85 VAL A N 1
ATOM 662 C CA . VAL A 1 85 ? 26.153 -8.873 -9.236 1.00 72.62 85 VAL A CA 1
ATOM 663 C C . VAL A 1 85 ? 25.847 -7.524 -9.892 1.00 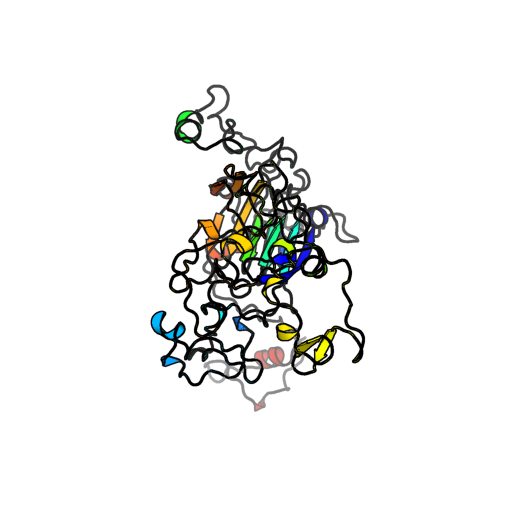72.62 85 VAL A C 1
ATOM 665 O O . VAL A 1 85 ? 25.009 -7.429 -10.773 1.00 72.62 85 VAL A O 1
ATOM 668 N N . THR A 1 86 ? 26.603 -6.489 -9.524 1.00 68.88 86 THR A N 1
ATOM 669 C CA . THR A 1 86 ? 26.472 -5.133 -10.068 1.00 68.88 86 THR A CA 1
ATOM 670 C C . THR A 1 86 ? 27.422 -4.834 -11.221 1.00 68.88 86 THR A C 1
ATOM 672 O O . THR A 1 86 ? 27.469 -3.694 -11.677 1.00 68.88 86 THR A O 1
ATOM 675 N N . SER A 1 87 ? 28.158 -5.829 -11.721 1.00 74.19 87 SER A N 1
ATOM 676 C CA . SER A 1 87 ? 28.957 -5.700 -12.943 1.00 74.19 87 SER A CA 1
ATOM 677 C C . SER A 1 87 ? 28.109 -5.935 -14.194 1.00 74.19 87 SER A C 1
ATOM 679 O O . SER A 1 87 ? 27.168 -6.724 -14.156 1.00 74.19 87 SER A O 1
ATOM 681 N N . ASP A 1 88 ? 28.485 -5.327 -15.319 1.00 73.12 88 ASP A N 1
ATOM 682 C CA . ASP A 1 88 ? 27.801 -5.479 -16.616 1.00 73.12 88 ASP A CA 1
ATOM 683 C C . ASP A 1 88 ? 27.621 -6.947 -17.045 1.00 73.12 88 ASP A C 1
ATOM 685 O O . ASP A 1 88 ? 26.691 -7.284 -17.768 1.00 73.12 88 ASP A O 1
ATOM 689 N N . ALA A 1 89 ? 28.491 -7.848 -16.578 1.00 76.19 89 ALA A N 1
ATOM 690 C CA . ALA A 1 89 ? 28.413 -9.274 -16.882 1.00 76.19 89 ALA A CA 1
ATOM 691 C C . ALA A 1 89 ? 27.276 -10.006 -16.140 1.00 76.19 89 ALA A C 1
ATOM 693 O O . ALA A 1 89 ? 26.869 -11.085 -16.571 1.00 76.19 89 ALA A O 1
ATOM 694 N N . CYS A 1 90 ? 26.779 -9.442 -15.038 1.00 80.06 90 CYS A N 1
ATOM 695 C CA . CYS A 1 90 ? 25.782 -10.043 -14.150 1.00 80.06 90 CYS A CA 1
ATOM 696 C C . CYS A 1 90 ? 24.467 -9.261 -14.084 1.00 80.06 90 CYS A C 1
ATOM 698 O O . CYS A 1 90 ? 23.574 -9.692 -13.362 1.00 80.06 90 CYS A O 1
ATOM 700 N N . ARG A 1 91 ? 24.355 -8.141 -14.805 1.00 79.81 91 ARG A N 1
ATOM 701 C CA . ARG A 1 91 ? 23.122 -7.361 -14.939 1.00 79.81 91 ARG A CA 1
ATOM 702 C C . ARG A 1 91 ? 22.221 -7.959 -16.013 1.00 79.81 91 ARG A C 1
ATOM 704 O O . ARG A 1 91 ? 22.679 -8.624 -16.944 1.00 79.81 91 ARG A O 1
ATOM 711 N N . MET A 1 92 ? 20.937 -7.681 -15.885 1.00 82.06 92 MET A N 1
ATOM 712 C CA . MET A 1 92 ? 19.943 -7.886 -16.919 1.00 82.06 92 MET A CA 1
ATOM 713 C C . MET A 1 92 ? 20.255 -7.016 -18.147 1.00 82.06 92 MET A C 1
ATOM 715 O O . MET A 1 92 ? 20.545 -5.826 -18.039 1.00 82.06 92 MET A O 1
ATOM 719 N N . ASP A 1 93 ? 20.189 -7.621 -19.328 1.00 80.19 93 ASP A N 1
ATOM 720 C CA . ASP A 1 93 ? 20.307 -6.961 -20.626 1.00 80.19 93 ASP A CA 1
ATOM 721 C C . ASP A 1 93 ? 18.925 -6.976 -21.280 1.00 80.19 93 ASP A C 1
ATOM 723 O O . ASP A 1 93 ? 18.390 -8.036 -21.601 1.00 80.19 93 ASP A O 1
ATOM 727 N N . LEU A 1 94 ? 18.337 -5.798 -21.466 1.00 76.88 94 LEU A N 1
ATOM 728 C CA . LEU A 1 94 ? 16.997 -5.628 -22.032 1.00 76.88 94 LEU A CA 1
ATOM 729 C C . LEU A 1 94 ? 17.030 -5.296 -23.532 1.00 76.88 94 LEU A C 1
ATOM 731 O O . LEU A 1 94 ? 16.050 -4.792 -24.082 1.00 76.88 94 LEU A O 1
ATOM 735 N N . SER A 1 95 ? 18.151 -5.549 -24.219 1.00 76.19 95 SER A N 1
ATOM 736 C CA . SER A 1 95 ? 18.251 -5.297 -25.655 1.00 76.19 95 SER A CA 1
ATOM 737 C C . SER A 1 95 ? 17.174 -6.065 -26.429 1.00 76.19 95 SER A C 1
ATOM 739 O O . SER A 1 95 ? 17.077 -7.289 -26.370 1.00 76.19 95 SER A O 1
ATOM 741 N N . ILE A 1 96 ? 16.373 -5.333 -27.215 1.00 70.19 96 ILE A N 1
ATOM 742 C CA . ILE A 1 96 ? 15.190 -5.861 -27.929 1.00 70.19 96 ILE A CA 1
ATOM 743 C C . ILE A 1 96 ? 15.532 -7.086 -28.799 1.00 70.19 96 ILE A C 1
ATOM 745 O O . ILE A 1 96 ? 14.706 -7.974 -28.991 1.00 70.19 96 ILE A O 1
ATOM 749 N N . ALA A 1 97 ? 16.752 -7.144 -29.341 1.00 75.62 97 ALA A N 1
ATOM 750 C CA . ALA A 1 97 ? 17.177 -8.222 -30.229 1.00 75.62 97 ALA A CA 1
ATOM 751 C C . ALA A 1 97 ? 17.552 -9.524 -29.498 1.00 75.62 97 ALA A C 1
ATOM 753 O O . ALA A 1 97 ? 17.442 -10.596 -30.095 1.00 75.62 97 ALA A O 1
ATOM 754 N N . ALA A 1 98 ? 18.039 -9.447 -28.256 1.00 81.62 98 ALA A N 1
ATOM 755 C CA . ALA A 1 98 ? 18.552 -10.599 -27.517 1.00 81.62 98 ALA A CA 1
ATOM 756 C C . ALA A 1 98 ? 18.601 -10.311 -26.006 1.00 81.62 98 ALA A C 1
ATOM 758 O O . ALA A 1 98 ? 19.702 -10.211 -25.455 1.00 81.62 98 ALA A O 1
ATOM 759 N N . PRO A 1 99 ? 17.443 -10.200 -25.333 1.00 85.44 99 PRO A N 1
ATOM 760 C CA . PRO A 1 99 ? 17.423 -9.905 -23.912 1.00 85.44 99 PRO A CA 1
ATOM 761 C C . PRO A 1 99 ? 18.026 -11.071 -23.122 1.00 85.44 99 PRO A C 1
ATOM 763 O O . PRO A 1 99 ? 17.811 -12.244 -23.454 1.00 85.44 99 PRO A O 1
ATOM 766 N N . LYS A 1 100 ? 18.802 -10.752 -22.086 1.00 86.94 100 LYS A N 1
ATOM 767 C CA . LYS A 1 100 ? 19.495 -11.727 -21.244 1.00 86.94 100 LYS A CA 1
ATOM 768 C C . LYS A 1 100 ? 19.323 -11.423 -19.774 1.00 86.94 100 LYS A C 1
ATOM 770 O O . LYS A 1 100 ? 19.221 -10.272 -19.367 1.00 86.94 100 LYS A O 1
ATOM 775 N N . ASP A 1 101 ? 19.391 -12.480 -18.982 1.00 87.50 101 ASP A N 1
ATOM 776 C CA . ASP A 1 101 ? 19.237 -12.396 -17.538 1.00 87.50 101 ASP A CA 1
ATOM 777 C C . ASP A 1 101 ? 20.525 -12.737 -16.793 1.00 87.50 101 ASP A C 1
ATOM 779 O O . ASP A 1 101 ? 21.365 -13.483 -17.314 1.00 87.50 101 ASP A O 1
ATOM 783 N N . PRO A 1 102 ? 20.672 -12.266 -15.545 1.00 85.44 102 PRO A N 1
ATOM 784 C CA . PRO A 1 102 ? 21.700 -12.773 -14.650 1.00 85.44 102 PRO A CA 1
ATOM 785 C C . PRO A 1 102 ? 21.629 -14.309 -14.556 1.00 85.44 102 PRO A C 1
ATOM 787 O O . PRO A 1 102 ? 20.532 -14.881 -14.551 1.00 85.44 102 PRO A O 1
ATOM 790 N N . PRO A 1 103 ? 22.767 -15.018 -14.464 1.00 86.69 103 PRO A N 1
ATOM 791 C CA . PRO A 1 103 ? 22.744 -16.461 -14.276 1.00 86.69 103 PRO A CA 1
ATOM 792 C C . PRO A 1 103 ? 22.047 -16.817 -12.956 1.00 86.69 103 PRO A C 1
ATOM 794 O O . PRO A 1 103 ? 22.329 -16.228 -11.913 1.00 86.69 103 PRO A O 1
ATOM 797 N N . LEU A 1 104 ? 21.178 -17.832 -12.991 1.00 86.94 104 LEU A N 1
ATOM 798 C CA . LEU A 1 104 ? 20.588 -18.397 -11.777 1.00 86.94 104 LEU A CA 1
ATOM 799 C C . LEU A 1 104 ? 21.687 -18.933 -10.854 1.00 86.94 104 LEU A C 1
ATOM 801 O O . LEU A 1 104 ? 22.699 -19.477 -11.311 1.00 86.94 104 LEU A O 1
ATOM 805 N N . THR A 1 105 ? 21.472 -18.827 -9.545 1.00 83.50 105 THR A N 1
ATOM 806 C CA . THR A 1 105 ? 22.359 -19.463 -8.560 1.00 83.50 105 THR A CA 1
ATOM 807 C C . THR A 1 105 ? 22.347 -20.991 -8.711 1.00 83.50 105 THR A C 1
ATOM 809 O O . THR A 1 105 ? 21.478 -21.563 -9.369 1.00 83.50 105 THR A O 1
ATOM 812 N N . ALA A 1 106 ? 23.279 -21.692 -8.055 1.00 82.06 106 ALA A N 1
ATOM 813 C CA . ALA A 1 106 ? 23.283 -23.161 -8.044 1.00 82.06 106 ALA A CA 1
ATOM 814 C C . ALA A 1 106 ? 21.977 -23.773 -7.488 1.00 82.06 106 ALA A C 1
ATOM 816 O O . ALA A 1 106 ? 21.646 -24.906 -7.821 1.00 82.06 106 ALA A O 1
ATOM 817 N N . ALA A 1 107 ? 21.231 -23.015 -6.677 1.00 83.50 107 ALA A N 1
ATOM 818 C CA . ALA A 1 107 ? 19.929 -23.397 -6.134 1.00 83.50 107 ALA A CA 1
ATOM 819 C C . ALA A 1 107 ? 18.741 -23.007 -7.040 1.00 83.50 107 ALA A C 1
ATOM 821 O O . ALA A 1 107 ? 17.595 -23.164 -6.634 1.00 83.50 107 ALA A O 1
ATOM 822 N N . GLY A 1 108 ? 18.986 -22.469 -8.240 1.00 84.31 108 GLY A N 1
ATOM 823 C CA . GLY A 1 108 ? 17.932 -22.022 -9.157 1.00 84.31 108 GLY A CA 1
ATOM 824 C C . GLY A 1 108 ? 17.294 -20.676 -8.793 1.00 84.31 108 GLY A C 1
ATOM 825 O O . GLY A 1 108 ? 16.285 -20.310 -9.380 1.00 84.31 108 GLY A O 1
ATOM 826 N N . ILE A 1 109 ? 17.869 -19.929 -7.845 1.00 83.06 109 ILE A N 1
ATOM 827 C CA . ILE A 1 109 ? 17.335 -18.630 -7.403 1.00 83.06 109 ILE A CA 1
ATOM 828 C C . ILE A 1 109 ? 17.736 -17.535 -8.397 1.00 83.06 109 ILE A C 1
ATOM 830 O O . ILE A 1 109 ? 18.918 -17.433 -8.749 1.00 83.06 109 ILE A O 1
ATOM 834 N N . SER A 1 110 ? 16.761 -16.719 -8.809 1.00 84.81 110 SER A N 1
ATOM 835 C CA . SER A 1 110 ? 16.962 -15.529 -9.643 1.00 84.81 110 SER A CA 1
ATOM 836 C C . SER A 1 110 ? 17.614 -14.393 -8.851 1.00 84.81 110 SER A C 1
ATOM 838 O O . SER A 1 110 ? 17.223 -14.104 -7.722 1.00 84.81 110 SER A O 1
ATOM 840 N N . LEU A 1 111 ? 18.604 -13.734 -9.457 1.00 81.94 111 LEU A N 1
ATOM 841 C CA . LEU A 1 111 ? 19.271 -12.555 -8.891 1.00 81.94 111 LEU A CA 1
ATOM 842 C C . LEU A 1 111 ? 18.643 -11.234 -9.360 1.00 81.94 111 LEU A C 1
ATOM 844 O O . LEU A 1 111 ? 19.056 -10.173 -8.906 1.00 81.94 111 LEU A O 1
ATOM 848 N N . LYS A 1 112 ? 17.635 -11.282 -10.237 1.00 81.81 112 LYS A N 1
ATOM 849 C CA . LYS A 1 112 ? 16.986 -10.081 -10.776 1.00 81.81 112 LYS A CA 1
ATOM 850 C C . LYS A 1 112 ? 16.370 -9.151 -9.731 1.00 81.81 112 LYS A C 1
ATOM 852 O O . LYS A 1 112 ? 16.569 -7.953 -9.873 1.00 81.81 112 LYS A O 1
ATOM 857 N N . PRO A 1 113 ? 15.705 -9.635 -8.657 1.00 79.06 113 PRO A N 1
ATOM 858 C CA . PRO A 1 113 ? 15.098 -8.723 -7.685 1.00 79.06 113 PRO A CA 1
ATOM 859 C C . PRO A 1 113 ? 16.097 -7.725 -7.078 1.00 79.06 113 PRO A C 1
ATOM 861 O O . PRO A 1 113 ? 15.721 -6.624 -6.679 1.00 79.06 113 PRO A O 1
ATOM 864 N N . VAL A 1 114 ? 17.382 -8.100 -7.020 1.00 75.81 114 VAL A N 1
ATOM 865 C CA . VAL A 1 114 ? 18.467 -7.272 -6.475 1.00 75.81 114 VAL A CA 1
ATOM 866 C C . VAL A 1 114 ? 19.284 -6.530 -7.548 1.00 75.81 114 VAL A C 1
ATOM 868 O O . VAL A 1 114 ? 20.253 -5.854 -7.201 1.00 75.81 114 VAL A O 1
ATOM 871 N N . ASP A 1 115 ? 18.913 -6.645 -8.827 1.00 73.81 115 ASP A N 1
ATOM 872 C CA . ASP A 1 115 ? 19.482 -5.869 -9.939 1.00 73.81 115 ASP A CA 1
ATOM 873 C C . ASP A 1 115 ? 19.081 -4.387 -9.820 1.00 73.81 115 ASP A C 1
ATOM 875 O O . ASP A 1 115 ? 18.161 -4.060 -9.083 1.00 73.81 115 ASP A O 1
ATOM 879 N N . PHE A 1 116 ? 19.752 -3.467 -10.514 1.00 71.56 116 PHE A N 1
ATOM 880 C CA . PHE A 1 116 ? 19.409 -2.039 -10.553 1.00 71.56 116 PHE A CA 1
ATOM 881 C C . PHE A 1 116 ? 18.187 -1.714 -11.404 1.00 71.56 116 PHE A C 1
ATOM 883 O O . PHE A 1 116 ? 17.584 -0.651 -11.243 1.00 71.56 116 PHE A O 1
ATOM 890 N N . TYR A 1 117 ? 17.799 -2.623 -12.281 1.00 72.62 117 TYR A N 1
ATOM 891 C CA . TYR A 1 117 ? 16.702 -2.423 -13.211 1.00 72.62 117 TYR A CA 1
ATOM 892 C C . TYR A 1 117 ? 15.584 -3.341 -12.781 1.00 72.62 117 TYR A C 1
ATOM 894 O O . TYR A 1 117 ? 15.778 -4.549 -12.709 1.00 72.62 117 TYR A O 1
ATOM 902 N N . ALA A 1 118 ? 14.430 -2.768 -12.468 1.00 78.31 118 ALA A N 1
ATOM 903 C CA . ALA A 1 118 ? 13.257 -3.594 -12.279 1.00 78.31 118 ALA A CA 1
ATOM 904 C C . ALA A 1 118 ? 12.814 -4.091 -13.664 1.00 78.31 118 ALA A C 1
ATOM 906 O O . ALA A 1 118 ? 12.695 -3.284 -14.588 1.00 78.31 118 ALA A O 1
ATOM 907 N N . ASP A 1 119 ? 12.615 -5.397 -13.831 1.00 82.81 119 ASP A N 1
ATOM 908 C CA . ASP A 1 119 ? 12.322 -5.975 -15.148 1.00 82.81 119 ASP A CA 1
ATOM 909 C C . ASP A 1 119 ? 11.041 -5.350 -15.754 1.00 82.81 119 ASP A C 1
ATOM 911 O O . ASP A 1 119 ? 9.978 -5.389 -15.116 1.00 82.81 119 ASP A O 1
ATOM 915 N N . PRO A 1 120 ? 11.102 -4.735 -16.955 1.00 81.56 120 PRO A N 1
ATOM 916 C CA . PRO A 1 120 ? 9.940 -4.109 -17.584 1.00 81.56 120 PRO A CA 1
ATOM 917 C C . PRO A 1 120 ? 8.902 -5.129 -18.065 1.00 81.56 120 PRO A C 1
ATOM 919 O O . PRO A 1 120 ? 7.754 -4.750 -18.290 1.00 81.56 120 PRO A O 1
ATOM 922 N N . ASP A 1 121 ? 9.269 -6.410 -18.194 1.00 84.56 121 ASP A N 1
ATOM 923 C CA . ASP A 1 121 ? 8.336 -7.477 -18.574 1.00 84.56 121 ASP A CA 1
ATOM 924 C C . ASP A 1 121 ? 7.443 -7.925 -17.396 1.00 84.56 121 ASP A C 1
ATOM 926 O O . ASP A 1 121 ? 6.531 -8.742 -17.581 1.00 84.56 121 ASP A O 1
ATOM 930 N N . ARG A 1 122 ? 7.663 -7.385 -16.183 1.00 87.94 122 ARG A N 1
ATOM 931 C CA . ARG A 1 122 ? 6.799 -7.627 -15.017 1.00 87.94 122 ARG A CA 1
ATOM 932 C C . ARG A 1 122 ? 5.365 -7.213 -15.302 1.00 87.94 122 ARG A C 1
ATOM 934 O O . ARG A 1 122 ? 5.062 -6.307 -16.078 1.00 87.94 122 ARG A O 1
ATOM 941 N N . ARG A 1 123 ? 4.444 -7.856 -14.598 1.00 89.00 123 ARG A N 1
ATOM 942 C CA . ARG A 1 123 ? 3.030 -7.473 -14.602 1.00 89.00 123 ARG A CA 1
ATOM 943 C C . ARG A 1 123 ? 2.617 -7.205 -13.169 1.00 89.00 123 ARG A C 1
ATOM 945 O O . ARG A 1 123 ? 1.984 -8.067 -12.556 1.00 89.00 123 ARG A O 1
ATOM 952 N N . PRO A 1 124 ? 3.003 -6.043 -12.612 1.00 87.50 124 PRO A N 1
ATOM 953 C CA . PRO A 1 124 ? 2.669 -5.725 -11.240 1.00 87.50 124 PRO A CA 1
ATOM 954 C C . PRO A 1 124 ? 1.147 -5.672 -11.095 1.00 87.50 124 PRO A C 1
ATOM 956 O O . PRO A 1 124 ? 0.432 -4.947 -11.798 1.00 87.50 124 PRO A O 1
ATOM 959 N N . SER A 1 125 ? 0.652 -6.482 -10.171 1.00 91.19 125 SER A N 1
ATOM 960 C CA . SER A 1 125 ? -0.746 -6.524 -9.770 1.00 91.19 125 SER A CA 1
ATOM 961 C C . SER A 1 125 ? -0.829 -6.448 -8.257 1.00 91.19 125 SER A C 1
ATOM 963 O O . SER A 1 125 ? 0.146 -6.690 -7.544 1.00 91.19 125 SER A O 1
ATOM 965 N N . GLY A 1 126 ? -2.006 -6.093 -7.765 1.00 93.69 126 GLY A N 1
ATOM 966 C CA . GLY A 1 126 ? -2.230 -6.005 -6.337 1.00 93.69 126 GLY A CA 1
ATOM 967 C C . GLY A 1 126 ? -3.695 -5.950 -5.962 1.00 93.69 126 GLY A C 1
ATOM 968 O O . GLY A 1 126 ? -4.589 -6.010 -6.814 1.00 93.69 126 GLY A O 1
ATOM 969 N N . PHE A 1 127 ? -3.917 -5.786 -4.668 1.00 96.88 127 PHE A N 1
ATOM 970 C CA . PHE A 1 127 ? -5.234 -5.655 -4.063 1.00 96.88 127 PHE A CA 1
ATOM 971 C C . PHE A 1 127 ? -5.316 -4.338 -3.305 1.00 96.88 127 PHE A C 1
ATOM 973 O O . PHE A 1 127 ? -4.396 -3.991 -2.563 1.00 96.88 127 PHE A O 1
ATOM 980 N N . ARG A 1 128 ? -6.410 -3.597 -3.482 1.00 96.88 128 ARG A N 1
ATOM 981 C CA . ARG A 1 128 ? -6.680 -2.378 -2.721 1.00 96.88 128 ARG A CA 1
ATOM 982 C C . ARG A 1 128 ? -7.790 -2.623 -1.727 1.00 96.88 128 ARG A C 1
ATOM 984 O O . ARG A 1 128 ? -8.930 -2.856 -2.114 1.00 96.88 128 ARG A O 1
ATOM 991 N N . LEU A 1 129 ? -7.451 -2.527 -0.453 1.00 97.31 129 LEU A N 1
ATOM 992 C CA . LEU A 1 129 ? -8.400 -2.558 0.643 1.00 97.31 129 LEU A CA 1
ATOM 993 C C . LEU A 1 129 ? -9.007 -1.162 0.791 1.00 97.31 129 LEU A C 1
ATOM 995 O O . LEU A 1 129 ? -8.289 -0.185 1.023 1.00 97.31 129 LEU A O 1
ATOM 999 N N . ARG A 1 130 ? -10.328 -1.067 0.645 1.00 95.69 130 ARG A N 1
ATOM 1000 C CA . ARG A 1 130 ? -11.084 0.185 0.789 1.00 95.69 130 ARG A CA 1
ATOM 1001 C C . ARG A 1 130 ? -12.237 0.018 1.770 1.00 95.69 130 ARG A C 1
ATOM 1003 O O . ARG A 1 130 ? -12.647 -1.105 2.059 1.00 95.69 130 ARG A O 1
ATOM 1010 N N . ASN A 1 131 ? -12.770 1.143 2.248 1.00 94.56 131 ASN A N 1
ATOM 1011 C CA . ASN A 1 131 ? -13.872 1.192 3.217 1.00 94.56 131 ASN A CA 1
ATOM 1012 C C . ASN A 1 131 ? -13.587 0.371 4.489 1.00 94.56 131 ASN A C 1
ATOM 1014 O O . ASN A 1 131 ? -14.483 -0.236 5.059 1.00 94.56 131 ASN A O 1
ATOM 1018 N N . GLY A 1 132 ? -12.326 0.331 4.924 1.00 93.50 132 GLY A N 1
ATOM 1019 C CA . GLY A 1 132 ? -11.886 -0.441 6.090 1.00 93.50 132 GLY A CA 1
ATOM 1020 C C . GLY A 1 132 ? -11.831 0.364 7.385 1.00 93.50 132 GLY A C 1
ATOM 1021 O O . GLY A 1 132 ? -11.077 -0.007 8.272 1.00 93.50 132 GLY A O 1
ATOM 1022 N N . VAL A 1 133 ? -12.532 1.499 7.485 1.00 94.94 133 VAL A N 1
ATOM 1023 C CA . VAL A 1 133 ? -12.447 2.409 8.646 1.00 94.94 133 VAL A CA 1
ATOM 1024 C C . VAL A 1 133 ? -12.939 1.730 9.928 1.00 94.94 133 VAL A C 1
ATOM 1026 O O . VAL A 1 133 ? -12.285 1.835 10.964 1.00 94.94 133 VAL A O 1
ATOM 1029 N N . ASP A 1 134 ? -14.063 1.017 9.835 1.00 94.25 134 ASP A N 1
ATOM 1030 C CA . ASP A 1 134 ? -14.678 0.239 10.911 1.00 94.25 134 ASP A CA 1
ATOM 1031 C C . ASP A 1 134 ? -14.701 -1.243 10.515 1.00 94.25 134 ASP A C 1
ATOM 1033 O O . ASP A 1 134 ? -15.477 -1.656 9.656 1.00 94.25 134 ASP A O 1
ATOM 1037 N N . MET A 1 135 ? -13.856 -2.049 11.159 1.00 91.19 135 MET A N 1
ATOM 1038 C CA . MET A 1 135 ? -13.784 -3.498 10.932 1.00 91.19 135 MET A CA 1
ATOM 1039 C C . MET A 1 135 ? -14.736 -4.291 11.834 1.00 91.19 135 MET A C 1
ATOM 1041 O O . MET A 1 135 ? -14.800 -5.518 11.732 1.00 91.19 135 MET A O 1
ATOM 1045 N N . SER A 1 136 ? -15.453 -3.609 12.729 1.00 91.19 136 SER A N 1
ATOM 1046 C CA . SER A 1 136 ? -16.332 -4.195 13.738 1.00 91.19 136 SER A CA 1
ATOM 1047 C C . SER A 1 136 ? -17.810 -4.212 13.358 1.00 91.19 136 SER A C 1
ATOM 1049 O O . SER A 1 136 ? -18.612 -4.723 14.141 1.00 91.19 136 SER A O 1
ATOM 1051 N N . ARG A 1 137 ? -18.199 -3.642 12.209 1.00 90.75 137 ARG A N 1
ATOM 1052 C CA . ARG A 1 137 ? -19.609 -3.500 11.808 1.00 90.75 137 ARG A CA 1
ATOM 1053 C C . ARG A 1 137 ? -20.428 -2.834 12.919 1.00 90.75 137 ARG A C 1
ATOM 1055 O O . ARG A 1 137 ? -21.339 -3.433 13.495 1.00 90.75 137 ARG A O 1
ATOM 1062 N N . SER A 1 138 ? -20.049 -1.611 13.291 1.00 91.56 138 SER A N 1
ATOM 1063 C CA . SER A 1 138 ? -20.648 -0.884 14.417 1.00 91.56 138 SER A CA 1
ATOM 1064 C C . SER A 1 138 ? -20.658 -1.714 15.709 1.00 91.56 138 SER A C 1
ATOM 1066 O O . SER A 1 138 ? -21.677 -1.818 16.392 1.00 91.56 138 SER A O 1
ATOM 1068 N N . LYS A 1 139 ? -19.510 -2.325 16.027 1.00 91.44 139 LYS A N 1
ATOM 1069 C CA . LYS A 1 139 ? -19.230 -3.166 17.207 1.00 91.44 139 LYS A CA 1
ATOM 1070 C C . LYS A 1 139 ? -19.940 -4.518 17.255 1.00 91.44 139 LYS A C 1
ATOM 1072 O O . LYS A 1 139 ? -19.758 -5.249 18.232 1.00 91.44 139 LYS A O 1
ATOM 1077 N N . ALA A 1 140 ? -20.717 -4.885 16.239 1.00 87.94 140 ALA A N 1
ATOM 1078 C CA . ALA A 1 140 ? -21.415 -6.167 16.204 1.00 87.94 140 ALA A CA 1
ATOM 1079 C C . ALA A 1 140 ? -20.456 -7.354 16.001 1.00 87.94 140 ALA A C 1
ATOM 1081 O O . ALA A 1 140 ? -20.588 -8.379 16.667 1.00 87.94 140 ALA A O 1
ATOM 1082 N N . ARG A 1 141 ? -19.461 -7.193 15.128 1.00 87.25 141 ARG A N 1
ATOM 1083 C CA . ARG A 1 141 ? -18.384 -8.153 14.877 1.00 87.25 141 ARG A CA 1
ATOM 1084 C C . ARG A 1 141 ? -17.337 -8.059 15.975 1.00 87.25 141 ARG A C 1
ATOM 1086 O O . ARG A 1 141 ? -16.933 -6.954 16.328 1.00 87.25 141 ARG A O 1
ATOM 1093 N N . LYS A 1 142 ? -16.854 -9.187 16.500 1.00 84.38 142 LYS A N 1
ATOM 1094 C CA . LYS A 1 142 ? -15.887 -9.227 17.624 1.00 84.38 142 LYS A CA 1
ATOM 1095 C C . LYS A 1 142 ? -14.481 -9.682 17.229 1.00 84.38 142 LYS A C 1
ATOM 1097 O O . LYS A 1 142 ? -13.541 -9.499 17.996 1.00 84.38 142 LYS A O 1
ATOM 1102 N N . VAL A 1 143 ? -14.334 -10.220 16.023 1.00 84.12 143 VAL A N 1
ATOM 1103 C CA . VAL A 1 143 ? -13.089 -10.816 15.525 1.00 84.12 143 VAL A CA 1
ATOM 1104 C C . VAL A 1 143 ? -12.366 -9.939 14.506 1.00 84.12 143 VAL A C 1
ATOM 1106 O O . VAL A 1 143 ? -12.948 -9.045 13.889 1.00 84.12 143 VAL A O 1
ATOM 1109 N N . GLY A 1 144 ? -11.074 -10.219 14.357 1.00 87.38 144 GLY A N 1
ATOM 1110 C CA . GLY A 1 144 ? -10.161 -9.599 13.406 1.00 87.38 144 GLY A CA 1
ATOM 1111 C C . GLY A 1 144 ? -10.139 -10.254 12.026 1.00 87.38 144 GLY A C 1
ATOM 1112 O O . GLY A 1 144 ? -10.935 -11.145 11.724 1.00 87.38 144 GLY A O 1
ATOM 1113 N N . MET A 1 145 ? -9.240 -9.792 11.163 1.00 90.38 145 MET A N 1
ATOM 1114 C CA . MET A 1 145 ? -9.049 -10.328 9.813 1.00 90.38 145 MET A CA 1
ATOM 1115 C C . MET A 1 145 ? -7.564 -10.513 9.498 1.00 90.38 145 MET A C 1
ATOM 1117 O O . MET A 1 145 ? -6.772 -9.618 9.777 1.00 90.38 145 MET A O 1
ATOM 1121 N N . THR A 1 146 ? -7.215 -11.605 8.822 1.00 92.00 146 THR A N 1
ATOM 1122 C CA . THR A 1 146 ? -5.896 -11.814 8.215 1.00 92.00 146 THR A CA 1
ATOM 1123 C C . THR A 1 146 ? -6.036 -11.840 6.697 1.00 92.00 146 THR A C 1
ATOM 1125 O O . THR A 1 146 ? -6.763 -12.659 6.142 1.00 92.00 146 THR A O 1
ATOM 1128 N N . PHE A 1 147 ? -5.330 -10.951 6.009 1.00 94.44 147 PHE A N 1
ATOM 1129 C CA . PHE A 1 147 ? -5.244 -10.908 4.554 1.00 94.44 147 PHE A CA 1
ATOM 1130 C C . PHE A 1 147 ? -3.896 -11.467 4.103 1.00 94.44 147 PHE A C 1
ATOM 1132 O O . PHE A 1 147 ? -2.860 -10.988 4.555 1.00 94.44 147 PHE A O 1
ATOM 1139 N N . VAL A 1 148 ? -3.901 -12.461 3.220 1.00 94.25 148 VAL A N 1
ATOM 1140 C CA . VAL A 1 148 ? -2.701 -13.153 2.742 1.00 94.25 148 VAL A CA 1
ATOM 1141 C C . VAL A 1 148 ? -2.627 -13.079 1.225 1.00 94.25 148 VAL A C 1
ATOM 1143 O O . VAL A 1 148 ? -3.544 -13.514 0.530 1.00 94.25 148 VAL A O 1
ATOM 1146 N N . THR A 1 149 ? -1.515 -12.562 0.713 1.00 93.94 149 THR A N 1
ATOM 1147 C CA . THR A 1 149 ? -1.219 -12.506 -0.716 1.00 93.94 149 THR A CA 1
ATOM 1148 C C . THR A 1 149 ? 0.288 -12.522 -0.975 1.00 93.94 149 THR A C 1
ATOM 1150 O O . THR A 1 149 ? 1.087 -12.126 -0.131 1.00 93.94 149 THR A O 1
ATOM 1153 N N . ASP A 1 150 ? 0.683 -12.958 -2.163 1.00 91.25 150 ASP A N 1
ATOM 1154 C CA . ASP A 1 150 ? 2.026 -12.813 -2.730 1.00 91.25 150 ASP A CA 1
ATOM 1155 C C . ASP A 1 150 ? 2.142 -11.585 -3.659 1.00 91.25 150 ASP A C 1
ATOM 1157 O O . ASP A 1 150 ? 3.166 -11.371 -4.307 1.00 91.25 150 ASP A O 1
ATOM 1161 N N . ASN A 1 151 ? 1.098 -10.754 -3.726 1.00 92.75 151 ASN A N 1
ATOM 1162 C CA . ASN A 1 151 ? 1.072 -9.504 -4.475 1.00 92.75 151 ASN A CA 1
ATOM 1163 C C . ASN A 1 151 ? 1.195 -8.272 -3.556 1.00 92.75 151 ASN A C 1
ATOM 1165 O O . ASN A 1 151 ? 1.240 -8.363 -2.328 1.00 92.75 151 ASN A O 1
ATOM 1169 N N . SER A 1 152 ? 1.239 -7.083 -4.161 1.00 93.19 152 SER A N 1
ATOM 1170 C CA . SER A 1 152 ? 1.231 -5.813 -3.430 1.00 93.19 152 SER A CA 1
ATOM 1171 C C . SER A 1 152 ? -0.158 -5.494 -2.871 1.00 93.19 152 SER A C 1
ATOM 1173 O O . SER A 1 152 ? -1.167 -5.628 -3.570 1.00 93.19 152 SER A O 1
ATOM 1175 N N . VAL A 1 153 ? -0.216 -5.002 -1.634 1.00 96.31 153 VAL A N 1
ATOM 1176 C CA . VAL A 1 153 ? -1.444 -4.510 -0.995 1.00 96.31 153 VAL A CA 1
ATOM 1177 C C . VAL A 1 153 ? -1.408 -2.994 -0.868 1.00 96.31 153 VAL A C 1
ATOM 1179 O O . VAL A 1 153 ? -0.388 -2.412 -0.496 1.00 96.31 153 VAL A O 1
ATOM 1182 N N . TYR A 1 154 ? -2.545 -2.367 -1.155 1.00 96.25 154 TYR A N 1
ATOM 1183 C CA . TYR A 1 154 ? -2.783 -0.935 -1.028 1.00 96.25 154 TYR A CA 1
ATOM 1184 C C . TYR A 1 154 ? -3.921 -0.705 -0.037 1.00 96.25 154 TYR A C 1
ATOM 1186 O O . TYR A 1 154 ? -5.013 -1.232 -0.218 1.00 96.25 154 TYR A O 1
ATOM 1194 N N . VAL A 1 155 ? -3.701 0.098 0.996 1.00 96.81 155 VAL A N 1
ATOM 1195 C CA . VAL A 1 155 ? -4.775 0.572 1.877 1.00 96.81 155 VAL A CA 1
ATOM 1196 C C . VAL A 1 155 ? -5.193 1.964 1.428 1.00 96.81 155 VAL A C 1
ATOM 1198 O O . VAL A 1 155 ? -4.344 2.842 1.278 1.00 96.81 155 VAL A O 1
ATOM 1201 N N . LEU A 1 156 ? -6.492 2.153 1.191 1.00 94.62 156 LEU A N 1
ATOM 1202 C CA . LEU A 1 156 ? -7.057 3.419 0.735 1.00 94.62 156 LEU A CA 1
ATOM 1203 C C . LEU A 1 156 ? -7.736 4.176 1.879 1.00 94.62 156 LEU A C 1
ATOM 1205 O O . LEU A 1 156 ? -8.763 3.741 2.399 1.00 94.62 156 LEU A O 1
ATOM 1209 N N . GLY A 1 157 ? -7.202 5.354 2.196 1.00 92.81 157 GLY A N 1
ATOM 1210 C CA . GLY A 1 157 ? -7.749 6.261 3.196 1.00 92.81 157 GLY A CA 1
ATOM 1211 C C . GLY A 1 157 ? -7.533 5.786 4.631 1.00 92.81 157 GLY A C 1
ATOM 1212 O O . GLY A 1 157 ? -6.537 5.140 4.952 1.00 92.81 157 GLY A O 1
ATOM 1213 N N . ASN A 1 158 ? -8.465 6.163 5.507 1.00 94.50 158 ASN A N 1
ATOM 1214 C CA . ASN A 1 158 ? -8.440 5.746 6.904 1.00 94.50 158 ASN A CA 1
ATOM 1215 C C . ASN A 1 158 ? -8.749 4.251 7.027 1.00 94.50 158 ASN A C 1
ATOM 1217 O O . ASN A 1 158 ? -9.640 3.737 6.349 1.00 94.50 158 ASN A O 1
ATOM 1221 N N . PHE A 1 159 ? -8.040 3.565 7.917 1.00 96.44 159 PHE A N 1
ATOM 1222 C CA . PHE A 1 159 ? -8.093 2.115 8.016 1.00 96.44 159 PHE A CA 1
ATOM 1223 C C . PHE A 1 159 ? -8.003 1.641 9.462 1.00 96.44 159 PHE A C 1
ATOM 1225 O O . PHE A 1 159 ? -7.023 1.925 10.152 1.00 96.44 159 PHE A O 1
ATOM 1232 N N . ASN A 1 160 ? -9.022 0.883 9.863 1.00 95.88 160 ASN A N 1
ATOM 1233 C CA . ASN A 1 160 ? -9.152 0.155 11.115 1.00 95.88 160 ASN A CA 1
ATOM 1234 C C . ASN A 1 160 ? -8.924 1.042 12.347 1.00 95.88 160 ASN A C 1
ATOM 1236 O O . ASN A 1 160 ? -7.936 0.924 13.061 1.00 95.88 160 ASN A O 1
ATOM 1240 N N . LEU A 1 161 ? -9.816 2.000 12.578 1.00 94.88 161 LEU A N 1
ATOM 1241 C CA . LEU A 1 161 ? -9.608 3.006 13.618 1.00 94.88 161 LEU A CA 1
ATOM 1242 C C . LEU A 1 161 ? -9.975 2.488 15.008 1.00 94.88 161 LEU A C 1
ATOM 1244 O O . LEU A 1 161 ? -11.052 1.917 15.194 1.00 94.88 161 LEU A O 1
ATOM 1248 N N . HIS A 1 162 ? -9.144 2.834 15.996 1.00 94.56 162 HIS A N 1
ATOM 1249 C CA . HIS A 1 162 ? -9.594 2.930 17.383 1.00 94.56 162 HIS A CA 1
ATOM 1250 C C . HIS A 1 162 ? -10.560 4.102 17.504 1.00 94.56 162 HIS A C 1
ATOM 1252 O O . HIS A 1 162 ? -10.148 5.264 17.442 1.00 94.56 162 HIS A O 1
ATOM 1258 N N . SER A 1 163 ? -11.855 3.820 17.612 1.00 95.00 163 SER A N 1
ATOM 1259 C CA . SER A 1 163 ? -12.881 4.862 17.645 1.00 95.00 163 SER A CA 1
ATOM 1260 C C . SER A 1 163 ? -14.193 4.365 18.242 1.00 95.00 163 SER A C 1
ATOM 1262 O O . SER A 1 163 ? -14.477 3.171 18.228 1.00 95.00 163 SER A O 1
ATOM 1264 N N . THR A 1 164 ? -15.027 5.275 18.748 1.00 94.88 164 THR A N 1
ATOM 1265 C CA . THR A 1 164 ? -16.329 4.878 19.309 1.00 94.88 164 THR A CA 1
ATOM 1266 C C . THR A 1 164 ? -17.436 4.744 18.268 1.00 94.88 164 THR A C 1
ATOM 1268 O O . THR A 1 164 ? -18.446 4.101 18.555 1.00 94.88 164 THR A O 1
ATOM 1271 N N . GLU A 1 165 ? -17.279 5.351 17.089 1.00 94.44 165 GLU A N 1
ATOM 1272 C CA . GLU A 1 165 ? -18.330 5.439 16.059 1.00 94.44 165 GLU A CA 1
ATOM 1273 C C . GLU A 1 165 ? -17.841 5.089 14.642 1.00 94.44 165 GLU A C 1
ATOM 1275 O O . GLU A 1 165 ? -18.574 5.279 13.677 1.00 94.44 165 GLU A O 1
ATOM 1280 N N . GLY A 1 166 ? -16.607 4.606 14.481 1.00 92.75 166 GLY A N 1
ATOM 1281 C CA . GLY A 1 166 ? -16.041 4.285 13.166 1.00 92.75 166 GLY A CA 1
ATOM 1282 C C . GLY A 1 166 ? -15.639 5.529 12.372 1.00 92.75 166 GLY A C 1
ATOM 1283 O O . GLY A 1 166 ? -15.670 5.522 11.144 1.00 92.75 166 GLY A O 1
ATOM 1284 N N . THR A 1 167 ? -15.303 6.632 13.050 1.00 92.31 167 THR A N 1
ATOM 1285 C CA . THR A 1 167 ? -14.978 7.915 12.407 1.00 92.31 167 THR A CA 1
ATOM 1286 C C . THR A 1 167 ? -13.784 8.604 13.059 1.00 92.31 167 THR A C 1
ATOM 1288 O O . THR A 1 167 ? -13.549 8.470 14.261 1.00 92.31 167 THR A O 1
ATOM 1291 N N . VAL A 1 168 ? -13.076 9.436 12.286 1.00 89.44 168 VAL A N 1
ATOM 1292 C CA . VAL A 1 168 ? -11.926 10.228 12.767 1.00 89.44 168 VAL A CA 1
ATOM 1293 C C . VAL A 1 168 ? -12.305 11.183 13.910 1.00 89.44 168 VAL A C 1
ATOM 1295 O O . VAL A 1 168 ? -11.519 11.392 14.831 1.00 89.44 168 VAL A O 1
ATOM 1298 N N . ALA A 1 169 ? -13.528 11.726 13.905 1.00 90.25 169 ALA A N 1
ATOM 1299 C CA . ALA A 1 169 ? -14.017 12.607 14.971 1.00 90.25 169 ALA A CA 1
ATOM 1300 C C . ALA A 1 169 ? -14.152 11.884 16.326 1.00 90.25 169 ALA A C 1
ATOM 1302 O O . ALA A 1 169 ? -14.060 12.507 17.385 1.00 90.25 169 ALA A O 1
ATOM 1303 N N . SER A 1 170 ? -14.329 10.563 16.285 1.00 92.56 170 SER A N 1
ATOM 1304 C CA . SER A 1 170 ? -14.576 9.701 17.440 1.00 92.56 170 SER A CA 1
ATOM 1305 C C . SER A 1 170 ? -13.361 8.863 17.859 1.00 92.56 170 SER A C 1
ATOM 1307 O O . SER A 1 170 ? -13.517 7.916 18.628 1.00 92.56 170 SER A O 1
ATOM 1309 N N . ILE A 1 171 ? -12.155 9.196 17.370 1.00 91.38 171 ILE A N 1
ATOM 1310 C CA . ILE A 1 171 ? -10.922 8.453 17.683 1.00 91.38 171 ILE A CA 1
ATOM 1311 C C . ILE A 1 171 ? -10.697 8.369 19.189 1.00 91.38 171 ILE A C 1
ATOM 1313 O O . ILE A 1 171 ? -10.865 9.364 19.898 1.00 91.38 171 ILE A O 1
ATOM 1317 N N . ILE A 1 172 ? -10.258 7.209 19.659 1.00 90.75 172 ILE A N 1
ATOM 1318 C CA . ILE A 1 172 ? -9.797 6.990 21.029 1.00 90.75 172 ILE A CA 1
ATOM 1319 C C . ILE A 1 172 ? -8.353 6.484 21.018 1.00 90.75 172 ILE A C 1
ATOM 1321 O O . ILE A 1 172 ? -7.892 5.885 20.052 1.00 90.75 172 ILE A O 1
ATOM 1325 N N . GLU A 1 173 ? -7.629 6.770 22.091 1.00 87.88 173 GLU A N 1
ATOM 1326 C CA . GLU A 1 173 ? -6.267 6.298 22.346 1.00 87.88 173 GLU A CA 1
ATOM 1327 C C . GLU A 1 173 ? -6.240 5.648 23.729 1.00 87.88 173 GLU A C 1
ATOM 1329 O O . GLU A 1 173 ? -7.167 5.840 24.513 1.00 87.88 173 GLU A O 1
ATOM 1334 N N . GLU A 1 174 ? -5.160 4.935 24.054 1.00 84.50 174 GLU A N 1
ATOM 1335 C CA . GLU A 1 174 ? -4.951 4.341 25.383 1.00 84.50 174 GLU A CA 1
ATOM 1336 C C . GLU A 1 174 ? -5.163 5.359 26.519 1.00 84.50 174 GLU A C 1
ATOM 1338 O O . GLU A 1 174 ? -5.709 5.029 27.570 1.00 84.50 174 GLU A O 1
ATOM 1343 N N . PHE A 1 175 ? -4.788 6.621 26.290 1.00 82.25 175 PHE A N 1
ATOM 1344 C CA . PHE A 1 175 ? -4.958 7.720 27.235 1.00 82.25 175 PHE A CA 1
ATOM 1345 C C . PHE A 1 175 ? -5.965 8.749 26.712 1.00 82.25 175 PHE A C 1
ATOM 1347 O O . PHE A 1 175 ? -5.988 9.068 25.523 1.00 82.25 175 PHE A O 1
ATOM 1354 N N . LYS A 1 176 ? -6.753 9.346 27.617 1.00 78.94 176 LYS A N 1
ATOM 1355 C CA . LYS A 1 176 ? -7.737 10.386 27.259 1.00 78.94 176 LYS A CA 1
ATOM 1356 C C . LYS A 1 176 ? -7.095 11.621 26.594 1.00 78.94 176 LYS A C 1
ATOM 1358 O O . LYS A 1 176 ? -7.702 12.153 25.660 1.00 78.94 176 LYS A O 1
ATOM 1363 N N . PRO A 1 177 ? -5.907 12.111 27.022 1.00 78.56 177 PRO A N 1
ATOM 1364 C CA . PRO A 1 177 ? -5.151 13.099 26.257 1.00 78.56 177 PRO A CA 1
ATOM 1365 C C . PRO A 1 177 ? -4.610 12.476 24.963 1.00 78.56 177 PRO A C 1
ATOM 1367 O O . PRO A 1 177 ? -3.602 11.765 24.963 1.00 78.56 177 PRO A O 1
ATOM 1370 N N . LYS A 1 178 ? -5.301 12.762 23.857 1.00 74.56 178 LYS A N 1
ATOM 1371 C CA . LYS A 1 178 ? -4.948 12.272 22.522 1.00 74.56 178 LYS A CA 1
ATOM 1372 C C . LYS A 1 178 ? -3.688 12.963 22.007 1.00 74.56 178 LYS A C 1
ATOM 1374 O O . LYS A 1 178 ? -3.550 14.181 22.127 1.00 74.56 178 LYS A O 1
ATOM 1379 N N . ILE A 1 179 ? -2.793 12.195 21.400 1.00 72.38 179 ILE A N 1
ATOM 1380 C CA . ILE A 1 179 ? -1.581 12.700 20.739 1.00 72.38 179 ILE A CA 1
ATOM 1381 C C . ILE A 1 179 ? -1.713 12.637 19.205 1.00 72.38 179 ILE A C 1
ATOM 1383 O O . ILE A 1 179 ? -1.072 13.398 18.470 1.00 72.38 179 ILE A O 1
ATOM 1387 N N . GLY A 1 180 ? -2.588 11.776 18.693 1.00 65.94 180 GLY A N 1
ATOM 1388 C CA . GLY A 1 180 ? -3.008 11.733 17.303 1.00 65.94 180 GLY A CA 1
ATOM 1389 C C . GLY A 1 180 ? -3.555 13.092 16.872 1.00 65.94 180 GLY A C 1
ATOM 1390 O O . GLY A 1 180 ? -4.543 13.582 17.408 1.00 65.94 180 GLY A O 1
ATOM 1391 N N . GLY A 1 181 ? -2.887 13.721 15.902 1.00 62.59 181 GLY A N 1
ATOM 1392 C CA . GLY A 1 181 ? -3.255 15.044 15.384 1.00 62.59 181 GLY A CA 1
ATOM 1393 C C . GLY A 1 181 ? -2.396 16.223 15.868 1.00 62.59 181 GLY A C 1
ATOM 1394 O O . GLY A 1 181 ? -2.435 17.265 15.227 1.00 62.59 181 GLY A O 1
ATOM 1395 N N . ILE A 1 182 ? -1.529 16.066 16.882 1.00 67.31 182 ILE A N 1
ATOM 1396 C CA . ILE A 1 182 ? -0.602 17.126 17.358 1.00 67.31 182 ILE A CA 1
ATOM 1397 C C . ILE A 1 182 ? 0.873 16.707 17.299 1.00 67.31 182 ILE A C 1
ATOM 1399 O O . ILE A 1 182 ? 1.180 15.524 17.422 1.00 67.31 182 ILE A O 1
ATOM 1403 N N . ASP A 1 183 ? 1.799 17.645 17.090 1.00 68.12 183 ASP A N 1
ATOM 1404 C CA . ASP A 1 183 ? 3.232 17.317 17.024 1.00 68.12 183 ASP A CA 1
ATOM 1405 C C . ASP A 1 183 ? 3.726 16.712 18.335 1.00 68.12 183 ASP A C 1
ATOM 1407 O O . ASP A 1 183 ? 3.461 17.243 19.412 1.00 68.12 183 ASP A O 1
ATOM 1411 N N . TRP A 1 184 ? 4.432 15.585 18.252 1.00 73.75 184 TRP A N 1
ATOM 1412 C CA . TRP A 1 184 ? 4.919 14.870 19.427 1.00 73.75 184 TRP A CA 1
ATOM 1413 C C . TRP A 1 184 ? 6.046 15.667 20.078 1.00 73.75 184 TRP A C 1
ATOM 1415 O O . TRP A 1 184 ? 7.071 15.950 19.463 1.00 73.75 184 TRP A O 1
ATOM 1425 N N . THR A 1 185 ? 5.867 16.020 21.344 1.00 74.31 185 THR A N 1
ATOM 1426 C CA . THR A 1 185 ? 6.890 16.665 22.163 1.00 74.31 185 THR A CA 1
ATOM 1427 C C . THR A 1 185 ? 7.138 15.813 23.394 1.00 74.31 185 THR A C 1
ATOM 1429 O O . THR A 1 185 ? 6.261 15.079 23.848 1.00 74.31 185 THR A O 1
ATOM 1432 N N . PHE A 1 186 ? 8.326 15.936 23.987 1.00 75.56 186 PHE A N 1
ATOM 1433 C CA . PHE A 1 186 ? 8.619 15.251 25.247 1.00 75.56 186 PHE A CA 1
ATOM 1434 C C . PHE A 1 186 ? 7.543 15.533 26.310 1.00 75.56 186 PHE A C 1
ATOM 1436 O O . PHE A 1 186 ? 7.130 14.640 27.042 1.00 75.56 186 PHE A O 1
ATOM 1443 N N . ASN A 1 187 ? 7.040 16.767 26.343 1.00 74.62 187 ASN A N 1
ATOM 1444 C CA . ASN A 1 187 ? 6.007 17.185 27.278 1.00 74.62 187 ASN A CA 1
ATOM 1445 C C . ASN A 1 187 ? 4.668 16.491 27.014 1.00 74.62 187 ASN A C 1
ATOM 1447 O O . ASN A 1 187 ? 4.152 15.842 27.919 1.00 74.62 187 ASN A O 1
ATOM 1451 N N . ASN A 1 188 ? 4.137 16.554 25.791 1.00 74.00 188 ASN A N 1
ATOM 1452 C CA . ASN A 1 188 ? 2.817 15.975 25.535 1.00 74.00 188 ASN A CA 1
ATOM 1453 C C . ASN A 1 188 ? 2.801 14.442 25.583 1.00 74.00 188 ASN A C 1
ATOM 1455 O O . ASN A 1 188 ? 1.777 13.873 25.946 1.00 74.00 188 ASN A O 1
ATOM 1459 N N . PHE A 1 189 ? 3.929 13.785 25.295 1.00 73.81 189 PHE A N 1
ATOM 1460 C CA . PHE A 1 189 ? 4.030 12.330 25.353 1.00 73.81 189 PHE A CA 1
ATOM 1461 C C . PHE A 1 189 ? 4.339 11.805 26.759 1.00 73.81 189 PHE A C 1
ATOM 1463 O O . PHE A 1 189 ? 3.643 10.910 27.231 1.00 73.81 189 PHE A O 1
ATOM 1470 N N . TYR A 1 190 ? 5.350 12.353 27.445 1.00 73.12 190 TYR A N 1
ATOM 1471 C CA . TYR A 1 190 ? 5.820 11.807 28.727 1.00 73.12 190 TYR A CA 1
ATOM 1472 C C . TYR A 1 190 ? 5.274 12.520 29.967 1.00 73.12 190 TYR A C 1
ATOM 1474 O O . TYR A 1 190 ? 5.227 11.911 31.032 1.00 73.12 190 TYR A O 1
ATOM 1482 N N . ARG A 1 191 ? 4.902 13.802 29.874 1.00 72.19 191 ARG A N 1
ATOM 1483 C CA . ARG A 1 191 ? 4.536 14.616 31.048 1.00 72.19 191 ARG A CA 1
ATOM 1484 C C . ARG A 1 191 ? 3.041 14.894 31.140 1.00 72.19 191 ARG A C 1
ATOM 1486 O O . ARG A 1 191 ? 2.501 14.905 32.238 1.00 72.19 191 ARG A O 1
ATOM 1493 N N . ASP A 1 192 ? 2.384 15.137 30.012 1.00 70.56 192 ASP A N 1
ATOM 1494 C CA . ASP A 1 192 ? 0.994 15.600 29.996 1.00 70.56 192 ASP A CA 1
ATOM 1495 C C . ASP A 1 192 ? -0.011 14.421 29.934 1.00 70.56 192 ASP A C 1
ATOM 1497 O O . ASP A 1 192 ? -1.201 14.603 30.189 1.00 70.56 192 ASP A O 1
ATOM 1501 N N . ARG A 1 193 ? 0.472 13.187 29.704 1.00 70.94 193 ARG A N 1
ATOM 1502 C CA . ARG A 1 193 ? -0.262 11.922 29.909 1.00 70.94 193 ARG A CA 1
ATOM 1503 C C . ARG A 1 193 ? -0.194 11.476 31.377 1.00 70.94 193 ARG A C 1
ATOM 1505 O O . ARG A 1 193 ? 0.396 10.452 31.709 1.00 70.94 193 ARG A O 1
ATOM 1512 N N . VAL A 1 194 ? -0.748 12.289 32.274 1.00 60.03 194 VAL A N 1
ATOM 1513 C CA . VAL A 1 194 ? -0.785 12.019 33.723 1.00 60.03 194 VAL A CA 1
ATOM 1514 C C . VAL A 1 194 ? -2.086 11.356 34.166 1.00 60.03 194 VAL A C 1
ATOM 1516 O O . VAL A 1 194 ? -3.141 11.534 33.561 1.00 60.03 194 VAL A O 1
ATOM 1519 N N . ALA A 1 195 ? -1.990 10.612 35.269 1.00 53.81 195 ALA A N 1
ATOM 1520 C CA . ALA A 1 195 ? -3.108 9.932 35.901 1.00 53.81 195 ALA A CA 1
ATOM 1521 C C . ALA A 1 195 ? -4.228 10.906 36.312 1.00 53.81 195 ALA A C 1
ATOM 1523 O O . ALA A 1 195 ? -4.001 11.836 37.084 1.00 53.81 195 ALA A O 1
ATOM 1524 N N . ASP A 1 196 ? -5.445 10.658 35.823 1.00 55.03 196 ASP A N 1
ATOM 1525 C CA . ASP A 1 196 ? -6.680 11.312 36.267 1.00 55.03 196 ASP A CA 1
ATOM 1526 C C . ASP A 1 196 ? -7.045 10.810 37.686 1.00 55.03 196 ASP A C 1
ATOM 1528 O O . ASP A 1 196 ? -7.277 9.611 37.869 1.00 55.03 196 ASP A O 1
ATOM 1532 N N . PRO A 1 197 ? -7.097 11.683 38.713 1.00 52.50 197 PRO A N 1
ATOM 1533 C CA . PRO A 1 197 ? -7.404 11.275 40.085 1.00 52.50 197 PRO A CA 1
ATOM 1534 C C . PRO A 1 197 ? -8.858 10.829 40.298 1.00 52.50 197 PRO A C 1
ATOM 1536 O O . PRO A 1 197 ? -9.156 10.213 41.319 1.00 52.50 197 PRO A O 1
ATOM 1539 N N . ALA A 1 198 ? -9.774 11.158 39.379 1.00 60.06 198 ALA A N 1
ATOM 1540 C CA . ALA A 1 198 ? -11.197 10.837 39.492 1.00 60.06 198 ALA A CA 1
ATOM 1541 C C . ALA A 1 198 ? -11.596 9.576 38.707 1.00 60.06 198 ALA A C 1
ATOM 1543 O O . ALA A 1 198 ? -12.729 9.109 38.825 1.00 60.06 198 ALA A O 1
ATOM 1544 N N . ASN A 1 199 ? -10.691 9.037 37.887 1.00 58.97 199 ASN A N 1
ATOM 1545 C CA . ASN A 1 199 ? -10.970 7.925 36.989 1.00 58.97 199 ASN A CA 1
ATOM 1546 C C . ASN A 1 199 ? -9.646 7.228 36.644 1.00 58.97 199 ASN A C 1
ATOM 1548 O O . ASN A 1 199 ? -8.788 7.843 36.017 1.00 58.97 199 ASN A O 1
ATOM 1552 N N . ALA A 1 200 ? -9.467 5.987 37.102 1.00 51.47 200 ALA A N 1
ATOM 1553 C CA . ALA A 1 200 ? -8.197 5.254 37.126 1.00 51.47 200 ALA A CA 1
ATOM 1554 C C . ALA A 1 200 ? -7.207 5.642 35.998 1.00 51.47 200 ALA A C 1
ATOM 1556 O O . ALA A 1 200 ? -7.377 5.289 34.834 1.00 51.47 200 ALA A O 1
ATOM 1557 N N . ASN A 1 201 ? -6.146 6.362 36.372 1.00 58.78 201 ASN A N 1
ATOM 1558 C CA . ASN A 1 201 ? -4.912 6.568 35.604 1.00 58.78 201 ASN A CA 1
ATOM 1559 C C . ASN A 1 201 ? -4.985 7.404 34.311 1.00 58.78 201 ASN A C 1
ATOM 1561 O O . ASN A 1 201 ? -4.002 7.437 33.576 1.00 58.78 201 ASN A O 1
ATOM 1565 N N . GLY A 1 202 ? -6.077 8.125 34.025 1.00 68.94 202 GLY A N 1
ATOM 1566 C CA . GLY A 1 202 ? -6.179 8.905 32.772 1.00 68.94 202 GLY A CA 1
ATOM 1567 C C . GLY A 1 202 ? -6.254 8.032 31.509 1.00 68.94 202 GLY A C 1
ATOM 1568 O O . GLY A 1 202 ? -6.198 8.547 30.390 1.00 68.94 202 GLY A O 1
ATOM 1569 N N . ILE A 1 203 ? -6.417 6.724 31.715 1.00 78.81 203 ILE A N 1
ATOM 1570 C CA . ILE A 1 203 ? -6.626 5.700 30.699 1.00 78.81 203 ILE A CA 1
ATOM 1571 C C . ILE A 1 203 ? -8.045 5.857 30.150 1.00 78.81 203 ILE A C 1
ATOM 1573 O O . ILE A 1 203 ? -8.993 6.145 30.894 1.00 78.81 203 ILE A O 1
ATOM 1577 N N . ASP A 1 204 ? -8.203 5.691 28.843 1.00 84.44 204 ASP A N 1
ATOM 1578 C CA . ASP A 1 204 ? -9.521 5.540 28.243 1.00 84.44 204 ASP A CA 1
ATOM 1579 C C . ASP A 1 204 ? -9.940 4.071 28.339 1.00 84.44 204 ASP A C 1
ATOM 1581 O O . ASP A 1 204 ? -9.465 3.225 27.588 1.00 84.44 204 ASP A O 1
ATOM 1585 N N . ILE A 1 205 ? -10.835 3.754 29.279 1.00 85.44 205 ILE A N 1
ATOM 1586 C CA . ILE A 1 205 ? -11.299 2.375 29.511 1.00 85.44 205 ILE A CA 1
ATOM 1587 C C . ILE A 1 205 ? -11.972 1.746 28.288 1.00 85.44 205 ILE A C 1
ATOM 1589 O O . ILE A 1 205 ? -12.138 0.536 28.261 1.00 85.44 205 ILE A O 1
ATOM 1593 N N . ARG A 1 206 ? -12.375 2.558 27.303 1.00 89.25 206 ARG A N 1
ATOM 1594 C CA . ARG A 1 206 ? -13.004 2.107 26.058 1.00 89.25 206 ARG A CA 1
ATOM 1595 C C . ARG A 1 206 ? -11.982 1.585 25.056 1.00 89.25 206 ARG A C 1
ATOM 1597 O O . ARG A 1 206 ? -12.353 0.842 24.156 1.00 89.25 206 ARG A O 1
ATOM 1604 N N . PHE A 1 207 ? -10.717 1.989 25.185 1.00 90.38 207 PHE A N 1
ATOM 1605 C CA . PHE A 1 207 ? -9.665 1.631 24.245 1.00 90.38 207 PHE A CA 1
ATOM 1606 C C . PHE A 1 207 ? -9.515 0.110 24.156 1.00 90.38 207 PHE A C 1
ATOM 1608 O O . PHE A 1 207 ? -9.352 -0.573 25.169 1.00 90.38 207 PHE A O 1
ATOM 1615 N N . SER A 1 208 ? -9.570 -0.417 22.933 1.00 89.69 208 SER A N 1
ATOM 1616 C CA . SER A 1 208 ? -9.490 -1.847 22.632 1.00 89.69 208 SER A CA 1
ATOM 1617 C C . SER A 1 208 ? -10.651 -2.694 23.197 1.00 89.69 208 SER A C 1
ATOM 1619 O O . SER A 1 208 ? -10.660 -3.914 23.046 1.00 89.69 208 SER A O 1
ATOM 1621 N N . GLN A 1 209 ? -11.681 -2.103 23.813 1.00 89.75 209 GLN A N 1
ATOM 1622 C CA . GLN A 1 209 ? -12.836 -2.866 24.304 1.00 89.75 209 GLN A CA 1
ATOM 1623 C C . GLN A 1 209 ? -13.798 -3.190 23.167 1.00 89.75 209 GLN A C 1
ATOM 1625 O O . GLN A 1 209 ? -14.273 -2.299 22.472 1.00 89.75 209 GLN A O 1
ATOM 1630 N N . GLN A 1 210 ? -14.161 -4.462 23.006 1.00 88.00 210 GLN A N 1
ATOM 1631 C CA . GLN A 1 210 ? -14.954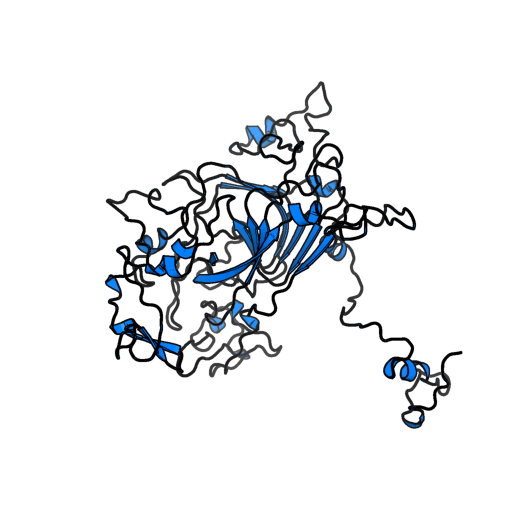 -4.908 21.854 1.00 88.00 210 GLN A CA 1
ATOM 1632 C C . GLN A 1 210 ? -16.346 -4.256 21.745 1.00 88.00 210 GLN A C 1
ATOM 1634 O O . GLN A 1 210 ? -16.917 -4.229 20.651 1.00 88.00 210 GLN A O 1
ATOM 1639 N N . ASP A 1 211 ? -16.921 -3.797 22.860 1.00 89.69 211 ASP A N 1
ATOM 1640 C CA . ASP A 1 211 ? -18.245 -3.158 22.917 1.00 89.69 211 ASP A CA 1
ATOM 1641 C C . ASP A 1 211 ? -18.191 -1.633 22.746 1.00 89.69 211 ASP A C 1
ATOM 1643 O O . ASP A 1 211 ? -19.168 -1.022 22.311 1.00 89.69 211 ASP A O 1
ATOM 1647 N N . ASP A 1 212 ? -17.043 -1.013 23.018 1.00 92.00 212 ASP A N 1
ATOM 1648 C CA . ASP A 1 212 ? -16.890 0.442 22.984 1.00 92.00 212 ASP A CA 1
ATOM 1649 C C . ASP A 1 212 ? -16.021 0.938 21.827 1.00 92.00 212 ASP A C 1
ATOM 1651 O O . ASP A 1 212 ? -16.197 2.079 21.391 1.00 92.00 212 ASP A O 1
ATOM 1655 N N . ASP A 1 213 ? -15.176 0.068 21.280 1.00 94.12 213 ASP A N 1
ATOM 1656 C CA . ASP A 1 213 ? -14.215 0.336 20.219 1.00 94.12 213 ASP A CA 1
ATOM 1657 C C . ASP A 1 213 ? -14.581 -0.391 18.918 1.00 94.12 213 ASP A C 1
ATOM 1659 O O . ASP A 1 213 ? -14.965 -1.567 18.912 1.00 94.12 213 ASP A O 1
ATOM 1663 N N . THR A 1 214 ? -14.439 0.313 17.799 1.00 94.81 214 THR A N 1
ATOM 1664 C CA . THR A 1 214 ? -14.619 -0.220 16.445 1.00 94.81 214 THR A CA 1
ATOM 1665 C C . THR A 1 214 ? -13.401 -0.950 15.888 1.00 94.81 214 THR A C 1
ATOM 1667 O O . THR A 1 214 ? -13.504 -1.637 14.871 1.00 94.81 214 THR A O 1
ATOM 1670 N N . TRP A 1 215 ? -12.238 -0.806 16.520 1.00 94.88 215 TRP A N 1
ATOM 1671 C CA . TRP A 1 215 ? -11.010 -1.453 16.070 1.00 94.88 215 TRP A CA 1
ATOM 1672 C C . TRP A 1 215 ? -11.073 -2.974 16.213 1.00 94.88 215 TRP A C 1
ATOM 1674 O O . TRP A 1 215 ? -11.570 -3.494 17.214 1.00 94.88 215 TRP A O 1
ATOM 1684 N N . ARG A 1 216 ? -10.527 -3.705 15.238 1.00 92.38 216 ARG A N 1
ATOM 1685 C CA . ARG A 1 216 ? -10.294 -5.154 15.340 1.00 92.38 216 ARG A CA 1
ATOM 1686 C C . ARG A 1 216 ? -8.864 -5.481 14.910 1.00 92.38 216 ARG A C 1
ATOM 1688 O O . ARG A 1 216 ? -8.333 -4.779 14.053 1.00 92.38 216 ARG A O 1
ATOM 1695 N N . PRO A 1 217 ? -8.232 -6.548 15.429 1.00 91.25 217 PRO A N 1
ATOM 1696 C CA . PRO A 1 217 ? -6.923 -6.965 14.939 1.00 91.25 217 PRO A CA 1
ATOM 1697 C C . PRO A 1 217 ? -6.966 -7.218 13.425 1.00 91.25 217 PRO A C 1
ATOM 1699 O O . PRO A 1 217 ? -7.764 -8.024 12.950 1.00 91.25 217 PRO A O 1
ATOM 1702 N N . VAL A 1 218 ? -6.139 -6.513 12.655 1.00 93.50 218 VAL A N 1
ATOM 1703 C CA . VAL A 1 218 ? -6.006 -6.741 11.211 1.00 93.50 218 VAL A CA 1
ATOM 1704 C C . VAL A 1 218 ? -4.562 -7.080 10.896 1.00 93.50 218 VAL A C 1
ATOM 1706 O O . VAL A 1 218 ? -3.667 -6.285 11.172 1.00 93.50 218 VAL A O 1
ATOM 1709 N N . GLU A 1 219 ? -4.352 -8.246 10.298 1.00 93.44 219 GLU A N 1
ATOM 1710 C CA . GLU A 1 219 ? -3.066 -8.702 9.787 1.00 93.44 219 GLU A CA 1
ATOM 1711 C C . GLU A 1 219 ? -3.054 -8.657 8.260 1.00 93.44 219 GLU A C 1
ATOM 1713 O O . GLU A 1 219 ? -3.999 -9.090 7.604 1.00 93.44 219 GLU A O 1
ATOM 1718 N N . ILE A 1 220 ? -1.965 -8.162 7.680 1.00 95.44 220 ILE A N 1
ATOM 1719 C CA . ILE A 1 220 ? -1.743 -8.141 6.235 1.00 95.44 220 ILE A CA 1
ATOM 1720 C C . ILE A 1 220 ? -0.390 -8.790 5.966 1.00 95.44 220 ILE A C 1
ATOM 1722 O O . ILE A 1 220 ? 0.647 -8.203 6.265 1.00 95.44 220 ILE A O 1
ATOM 1726 N N . LEU A 1 221 ? -0.412 -9.992 5.398 1.00 94.56 221 LEU A N 1
ATOM 1727 C CA . LEU A 1 221 ? 0.742 -10.705 4.870 1.00 94.56 221 LEU A CA 1
ATOM 1728 C C . LEU A 1 221 ? 0.776 -10.515 3.348 1.00 94.56 221 LEU A C 1
ATOM 1730 O O . LEU A 1 221 ? -0.089 -11.036 2.648 1.00 94.56 221 LEU A O 1
ATOM 1734 N N . ALA A 1 222 ? 1.736 -9.739 2.850 1.00 94.62 222 ALA A N 1
ATOM 1735 C CA . ALA A 1 222 ? 1.809 -9.327 1.445 1.00 94.62 222 ALA A CA 1
ATOM 1736 C C . ALA A 1 222 ? 3.254 -9.289 0.924 1.00 94.62 222 ALA A C 1
ATOM 1738 O O . ALA A 1 222 ? 4.192 -9.192 1.710 1.00 94.62 222 ALA A O 1
ATOM 1739 N N . ASP A 1 223 ? 3.462 -9.274 -0.397 1.00 93.12 223 ASP A N 1
ATOM 1740 C CA . ASP A 1 223 ? 4.803 -9.016 -0.958 1.00 93.12 223 ASP A CA 1
ATOM 1741 C C . ASP A 1 223 ? 5.250 -7.574 -0.681 1.00 93.12 223 ASP A C 1
ATOM 1743 O O . ASP A 1 223 ? 6.403 -7.322 -0.325 1.00 93.12 223 ASP A O 1
ATOM 1747 N N . SER A 1 224 ? 4.316 -6.623 -0.762 1.00 92.25 224 SER A N 1
ATOM 1748 C CA . SER A 1 224 ? 4.552 -5.238 -0.363 1.00 92.25 224 SER A CA 1
ATOM 1749 C C . SER A 1 224 ? 3.306 -4.568 0.209 1.00 92.25 224 SER A C 1
ATOM 1751 O O . SER A 1 224 ? 2.178 -4.961 -0.091 1.00 92.25 224 SER A O 1
ATOM 1753 N N . PHE A 1 225 ? 3.513 -3.528 1.021 1.00 94.69 225 PHE A N 1
ATOM 1754 C CA . PHE A 1 225 ? 2.442 -2.760 1.648 1.00 94.69 225 PHE A CA 1
ATOM 1755 C C . PHE A 1 225 ? 2.542 -1.276 1.303 1.00 94.69 225 PHE A C 1
ATOM 1757 O O . PHE A 1 225 ? 3.594 -0.651 1.453 1.00 94.69 225 PHE A O 1
ATOM 1764 N N . ASN A 1 226 ? 1.426 -0.711 0.852 1.00 94.31 226 ASN A N 1
ATOM 1765 C CA . ASN A 1 226 ? 1.332 0.648 0.345 1.00 94.31 226 ASN A CA 1
ATOM 1766 C C . ASN A 1 226 ? 0.149 1.372 0.992 1.00 94.31 226 ASN A C 1
ATOM 1768 O O . ASN A 1 226 ? -0.905 0.776 1.224 1.00 94.31 226 ASN A O 1
ATOM 1772 N N . ILE A 1 227 ? 0.301 2.673 1.226 1.00 94.50 227 ILE A N 1
ATOM 1773 C CA . ILE A 1 227 ? -0.765 3.530 1.757 1.00 94.50 227 ILE A CA 1
ATOM 1774 C C . ILE A 1 227 ? -1.102 4.603 0.726 1.00 94.50 227 ILE A C 1
ATOM 1776 O O . ILE A 1 227 ? -0.210 5.284 0.217 1.00 94.50 227 ILE A O 1
ATOM 1780 N N . LEU A 1 228 ? -2.396 4.749 0.453 1.00 93.00 228 LEU A N 1
ATOM 1781 C CA . LEU A 1 228 ? -2.972 5.747 -0.438 1.00 93.00 228 LEU A CA 1
ATOM 1782 C C . LEU A 1 228 ? -3.932 6.647 0.351 1.00 93.00 228 LEU A C 1
ATOM 1784 O O . LEU A 1 228 ? -4.678 6.168 1.207 1.00 93.00 228 LEU A O 1
ATOM 1788 N N . SER A 1 229 ? -3.946 7.945 0.064 1.00 91.12 229 SER A N 1
ATOM 1789 C CA . SER A 1 229 ? -4.888 8.894 0.661 1.00 91.12 229 SER A CA 1
ATOM 1790 C C . SER A 1 229 ? -6.333 8.596 0.238 1.00 91.12 229 SER A C 1
ATOM 1792 O O . SER A 1 229 ? -6.578 7.975 -0.795 1.00 91.12 229 SER A O 1
ATOM 1794 N N . ALA A 1 230 ? -7.317 9.049 1.023 1.00 89.19 230 ALA A N 1
ATOM 1795 C CA . ALA A 1 230 ? -8.735 8.803 0.733 1.00 89.19 230 ALA A CA 1
ATOM 1796 C C . ALA A 1 230 ? -9.165 9.356 -0.638 1.00 89.19 230 ALA A C 1
ATOM 1798 O O . ALA A 1 230 ? -9.993 8.754 -1.317 1.00 89.19 230 ALA A O 1
ATOM 1799 N N . GLY A 1 231 ? -8.558 10.466 -1.061 1.00 86.75 231 GLY A N 1
ATOM 1800 C CA . GLY A 1 231 ? -8.815 11.086 -2.351 1.00 86.75 231 GLY A CA 1
ATOM 1801 C C . GLY A 1 231 ? -8.065 10.447 -3.520 1.00 86.75 231 GLY A C 1
ATOM 1802 O O . GLY A 1 231 ? -8.059 11.058 -4.583 1.00 86.75 231 GLY A O 1
ATOM 1803 N N . PHE A 1 232 ? -7.377 9.301 -3.369 1.00 89.75 232 PHE A N 1
ATOM 1804 C CA . PHE A 1 232 ? -6.544 8.727 -4.437 1.00 89.75 232 PHE A CA 1
ATOM 1805 C C . PHE A 1 232 ? -7.307 8.464 -5.741 1.00 89.75 232 PHE A C 1
ATOM 1807 O O . PHE A 1 232 ? -8.338 7.796 -5.747 1.00 89.75 232 PHE A O 1
ATOM 1814 N N . LEU A 1 233 ? -6.763 8.944 -6.867 1.00 88.50 233 LEU A N 1
ATOM 1815 C CA . LEU A 1 233 ? -7.355 8.790 -8.198 1.00 88.50 233 LEU A CA 1
ATOM 1816 C C . LEU A 1 233 ? -6.442 7.958 -9.100 1.00 88.50 233 LEU A C 1
ATOM 1818 O O . LEU A 1 233 ? -5.336 8.379 -9.429 1.00 88.50 233 LEU A O 1
ATOM 1822 N N . ASP A 1 234 ? -6.928 6.802 -9.554 1.00 88.06 234 ASP A N 1
ATOM 1823 C CA . ASP A 1 234 ? -6.160 5.877 -10.397 1.00 88.06 234 ASP A CA 1
ATOM 1824 C C . ASP A 1 234 ? -5.777 6.474 -11.750 1.00 88.06 234 ASP A C 1
ATOM 1826 O O . ASP A 1 234 ? -4.671 6.232 -12.230 1.00 88.06 234 ASP A O 1
ATOM 1830 N N . GLY A 1 235 ? -6.664 7.255 -12.364 1.00 86.94 235 GLY A N 1
ATOM 1831 C CA . GLY A 1 235 ? -6.450 7.798 -13.702 1.00 86.94 235 GLY A CA 1
ATOM 1832 C C . GLY A 1 235 ? -6.373 6.750 -14.814 1.00 86.94 235 GLY A C 1
ATOM 1833 O O . GLY A 1 235 ? -6.637 5.563 -14.599 1.00 86.94 235 GLY A O 1
ATOM 1834 N N . ALA A 1 236 ? -5.996 7.193 -16.012 1.00 84.38 236 ALA A N 1
ATOM 1835 C CA . ALA A 1 236 ? -5.864 6.340 -17.191 1.00 84.38 236 ALA A CA 1
ATOM 1836 C C . ALA A 1 236 ? -4.503 6.514 -17.874 1.00 84.38 236 ALA A C 1
ATOM 1838 O O . ALA A 1 236 ? -3.910 7.585 -17.827 1.00 84.38 236 ALA A O 1
ATOM 1839 N N . VAL A 1 237 ? -4.059 5.483 -18.601 1.00 83.12 237 VAL A N 1
ATOM 1840 C CA . VAL A 1 237 ? -2.846 5.535 -19.445 1.00 83.12 237 VAL A CA 1
ATOM 1841 C C . VAL A 1 237 ? -2.889 6.715 -20.425 1.00 83.12 237 VAL A C 1
ATOM 1843 O O . VAL A 1 237 ? -1.870 7.328 -20.709 1.00 83.12 237 VAL A O 1
ATOM 1846 N N . GLU A 1 238 ? -4.080 7.078 -20.904 1.00 80.44 238 GLU A N 1
ATOM 1847 C CA . GLU A 1 238 ? -4.300 8.242 -21.767 1.00 80.44 238 GLU A CA 1
ATOM 1848 C C . GLU A 1 238 ? -3.876 9.574 -21.119 1.00 80.44 238 GLU A C 1
ATOM 1850 O O . GLU A 1 238 ? -3.460 10.496 -21.825 1.00 80.44 238 GLU A O 1
ATOM 1855 N N . ASP A 1 239 ? -3.932 9.685 -19.788 1.00 80.69 239 ASP A N 1
ATOM 1856 C CA . ASP A 1 239 ? -3.530 10.902 -19.080 1.00 80.69 239 ASP A CA 1
ATOM 1857 C C . ASP A 1 239 ? -2.034 11.193 -19.242 1.00 80.69 239 ASP A C 1
ATOM 1859 O O . ASP A 1 239 ? -1.652 12.361 -19.260 1.00 80.69 239 ASP A O 1
ATOM 1863 N N . THR A 1 240 ? -1.196 10.163 -19.400 1.00 78.50 240 THR A N 1
ATOM 1864 C CA . THR A 1 240 ? 0.234 10.320 -19.712 1.00 78.50 240 THR A CA 1
ATOM 1865 C C . THR A 1 240 ? 0.437 11.126 -20.992 1.00 78.50 240 THR A C 1
ATOM 1867 O O . THR A 1 240 ? 1.356 11.933 -21.081 1.00 78.50 240 THR A O 1
ATOM 1870 N N . PHE A 1 241 ? -0.429 10.913 -21.984 1.00 77.12 241 PHE A N 1
ATOM 1871 C CA . PHE A 1 241 ? -0.274 11.477 -23.320 1.00 77.12 241 PHE A CA 1
ATOM 1872 C C . PHE A 1 241 ? -1.068 12.767 -23.519 1.00 77.12 241 PHE A C 1
ATOM 1874 O O . PHE A 1 241 ? -0.635 13.621 -24.280 1.00 77.12 241 PHE A O 1
ATOM 1881 N N . THR A 1 242 ? -2.224 12.928 -22.868 1.00 77.19 242 THR A N 1
ATOM 1882 C CA . THR A 1 242 ? -3.072 14.127 -23.025 1.00 77.19 242 THR A CA 1
ATOM 1883 C C . THR A 1 242 ? -2.698 15.257 -22.080 1.00 77.19 242 THR A C 1
ATOM 1885 O O . THR A 1 242 ? -2.880 16.428 -22.420 1.00 77.19 242 THR A O 1
ATOM 1888 N N . ARG A 1 243 ? -2.253 14.943 -20.859 1.00 78.06 243 ARG A N 1
ATOM 1889 C CA . ARG A 1 243 ? -2.085 15.949 -19.809 1.00 78.06 243 ARG A CA 1
ATOM 1890 C C . ARG A 1 243 ? -0.693 16.556 -19.894 1.00 78.06 243 ARG A C 1
ATOM 1892 O O . ARG A 1 243 ? 0.300 15.839 -19.872 1.00 78.06 243 ARG A O 1
ATOM 1899 N N . ALA A 1 244 ? -0.641 17.885 -19.914 1.00 75.19 244 ALA A N 1
ATOM 1900 C CA . ALA A 1 244 ? 0.610 18.619 -19.779 1.00 75.19 244 ALA A CA 1
ATOM 1901 C C . ALA A 1 244 ? 1.321 18.273 -18.463 1.00 75.19 244 ALA A C 1
ATOM 1903 O O . ALA A 1 244 ? 0.695 17.873 -17.466 1.00 75.19 244 ALA A O 1
ATOM 1904 N N . ARG A 1 245 ? 2.631 18.504 -18.432 1.00 72.00 245 ARG A N 1
ATOM 1905 C CA . ARG A 1 245 ? 3.373 18.576 -17.174 1.00 72.00 245 ARG A CA 1
ATOM 1906 C C . ARG A 1 245 ? 2.895 19.734 -16.293 1.00 72.00 245 ARG A C 1
ATOM 1908 O O . ARG A 1 245 ? 2.474 20.769 -16.814 1.00 72.00 245 ARG A O 1
ATOM 1915 N N . PRO A 1 246 ? 2.958 19.587 -14.959 1.00 67.19 246 PRO A N 1
ATOM 1916 C CA . PRO A 1 246 ? 2.870 20.717 -14.043 1.00 67.19 246 PRO A CA 1
ATOM 1917 C C . PRO A 1 246 ? 3.823 21.844 -14.463 1.00 67.19 246 PRO A C 1
ATOM 1919 O O . PRO A 1 246 ? 5.026 21.624 -14.592 1.00 67.19 246 PRO A O 1
ATOM 1922 N N . ILE A 1 247 ? 3.310 23.056 -14.699 1.00 59.31 247 ILE A N 1
ATOM 1923 C CA . ILE A 1 247 ? 4.161 24.198 -15.059 1.00 59.31 247 ILE A CA 1
ATOM 1924 C C . ILE A 1 247 ? 4.979 24.612 -13.827 1.00 59.31 247 ILE A C 1
ATOM 1926 O O . ILE A 1 247 ? 4.419 24.943 -12.779 1.00 59.31 247 ILE A O 1
ATOM 1930 N N . VAL A 1 248 ? 6.305 24.657 -13.977 1.00 55.44 248 VAL A N 1
ATOM 1931 C CA . VAL A 1 248 ? 7.228 25.269 -13.011 1.00 55.44 248 VAL A CA 1
ATOM 1932 C C . VAL A 1 248 ? 7.494 26.706 -13.464 1.00 55.44 248 VAL A C 1
ATOM 1934 O O . VAL A 1 248 ? 8.367 26.963 -14.287 1.00 55.44 248 VAL A O 1
ATOM 1937 N N . THR A 1 249 ? 6.715 27.678 -12.984 1.00 44.88 249 THR A N 1
ATOM 1938 C CA . THR A 1 249 ? 7.028 29.100 -13.219 1.00 44.88 249 THR A CA 1
ATOM 1939 C C . THR A 1 249 ? 7.868 29.644 -12.062 1.00 44.88 249 THR A C 1
ATOM 1941 O O . THR A 1 249 ? 7.474 29.542 -10.904 1.00 44.88 249 THR A O 1
ATOM 1944 N N . ALA A 1 250 ? 9.016 30.250 -12.383 1.00 41.25 250 ALA A N 1
ATOM 1945 C CA . ALA A 1 250 ? 9.806 31.112 -11.493 1.00 41.25 250 ALA A CA 1
ATOM 1946 C C . ALA A 1 250 ? 10.221 30.513 -10.128 1.00 41.25 250 ALA A C 1
ATOM 1948 O O . ALA A 1 250 ? 10.169 31.206 -9.114 1.00 41.25 250 ALA A O 1
ATOM 1949 N N . GLY A 1 251 ? 10.651 29.246 -10.085 1.00 48.25 251 GLY A N 1
ATOM 1950 C CA . GLY A 1 251 ? 11.189 28.641 -8.855 1.00 48.25 251 GLY A CA 1
ATOM 1951 C C . GLY A 1 251 ? 10.175 28.533 -7.708 1.00 48.25 251 GLY A C 1
ATOM 1952 O O . GLY A 1 251 ? 10.571 28.404 -6.551 1.00 48.25 251 GLY A O 1
ATOM 1953 N N . ILE A 1 252 ? 8.874 28.609 -8.014 1.00 45.91 252 ILE A N 1
ATOM 1954 C CA . ILE A 1 252 ? 7.812 28.458 -7.020 1.00 45.91 252 ILE A CA 1
ATOM 1955 C C . ILE A 1 252 ? 7.614 26.959 -6.730 1.00 45.91 252 ILE A C 1
ATOM 1957 O O . ILE A 1 252 ? 7.431 26.184 -7.671 1.00 45.91 252 ILE A O 1
ATOM 1961 N N . PRO A 1 253 ? 7.635 26.518 -5.458 1.00 49.97 253 PRO A N 1
ATOM 1962 C CA . PRO A 1 253 ? 7.712 25.105 -5.113 1.00 49.97 253 PRO A CA 1
ATOM 1963 C C . PRO A 1 253 ? 6.316 24.481 -5.006 1.00 49.97 253 PRO A C 1
ATOM 1965 O O . PRO A 1 253 ? 5.398 25.112 -4.487 1.00 49.97 253 PRO A O 1
ATOM 1968 N N . ILE A 1 254 ? 6.189 23.214 -5.424 1.00 52.91 254 ILE A N 1
ATOM 1969 C CA . ILE A 1 254 ? 5.260 22.183 -4.900 1.00 52.91 254 ILE A CA 1
ATOM 1970 C C . ILE A 1 254 ? 3.738 22.479 -4.982 1.00 52.91 254 ILE A C 1
ATOM 1972 O O . ILE A 1 254 ? 2.910 21.618 -4.723 1.00 52.91 254 ILE A O 1
ATOM 1976 N N . THR A 1 255 ? 3.314 23.665 -5.398 1.00 49.06 255 THR A N 1
ATOM 1977 C CA . THR A 1 255 ? 1.895 24.068 -5.421 1.00 49.06 255 THR A CA 1
ATOM 1978 C C . THR A 1 255 ? 1.204 23.805 -6.761 1.00 49.06 255 THR A C 1
ATOM 1980 O O . THR A 1 255 ? -0.003 24.001 -6.863 1.00 49.06 255 THR A O 1
ATOM 1983 N N . SER A 1 256 ? 1.934 23.329 -7.778 1.00 50.81 256 SER A N 1
ATOM 1984 C CA . SER A 1 256 ? 1.409 23.018 -9.118 1.00 50.81 256 SER A CA 1
ATOM 1985 C C . SER A 1 256 ? 1.207 21.520 -9.400 1.00 50.81 256 SER A C 1
ATOM 1987 O O . SER A 1 256 ? 0.900 21.152 -10.532 1.00 50.81 256 SER A O 1
ATOM 1989 N N . VAL A 1 257 ? 1.333 20.641 -8.400 1.00 61.88 257 VAL A N 1
ATOM 1990 C CA . VAL A 1 257 ? 1.027 19.205 -8.551 1.00 61.88 257 VAL A CA 1
ATOM 1991 C C . VAL A 1 257 ? -0.478 18.954 -8.686 1.00 61.88 257 VAL A C 1
ATOM 1993 O O . VAL A 1 257 ? -1.299 19.558 -7.999 1.00 61.88 257 VAL A O 1
ATOM 1996 N N . SER A 1 258 ? -0.843 18.041 -9.589 1.00 63.12 258 SER A N 1
ATOM 1997 C CA . SER A 1 258 ? -2.238 17.703 -9.884 1.00 63.12 258 SER A CA 1
ATOM 1998 C C . SER A 1 258 ? -2.781 16.644 -8.924 1.00 63.12 258 SER A C 1
ATOM 2000 O O . SER A 1 258 ? -2.114 15.650 -8.638 1.00 63.12 258 SER A O 1
ATOM 2002 N N . THR A 1 259 ? -4.033 16.802 -8.495 1.00 70.56 259 THR A N 1
ATOM 2003 C CA . THR A 1 259 ? -4.791 15.784 -7.746 1.00 70.56 259 THR A CA 1
ATOM 2004 C C . THR A 1 259 ? -5.501 14.779 -8.663 1.00 70.56 259 THR A C 1
ATOM 2006 O O . THR A 1 259 ? -6.027 13.778 -8.175 1.00 70.56 259 THR A O 1
ATOM 2009 N N . SER A 1 260 ? -5.504 15.012 -9.984 1.00 75.62 260 SER A N 1
ATOM 2010 C CA . SER A 1 260 ? -6.463 14.418 -10.929 1.00 75.62 260 SER A CA 1
ATOM 2011 C C . SER A 1 260 ? -6.205 12.968 -11.358 1.00 75.62 260 SER A C 1
ATOM 2013 O O . SER A 1 260 ? -7.148 12.297 -11.771 1.00 75.62 260 SER A O 1
ATOM 2015 N N . THR A 1 261 ? -4.961 12.475 -11.312 1.00 85.56 261 THR A N 1
ATOM 2016 C CA . THR A 1 261 ? -4.595 11.164 -11.885 1.00 85.56 261 THR A CA 1
ATOM 2017 C C . THR A 1 261 ? -3.313 10.604 -11.270 1.00 85.56 261 THR A C 1
ATOM 2019 O O . THR A 1 261 ? -2.384 11.355 -10.989 1.00 85.56 261 THR A O 1
ATOM 2022 N N . SER A 1 262 ? -3.217 9.289 -11.058 1.00 87.00 262 SER A N 1
ATOM 2023 C CA . SER A 1 262 ? -1.970 8.658 -10.587 1.00 87.00 262 SER A CA 1
ATOM 2024 C C . SER A 1 262 ? -0.906 8.553 -11.682 1.00 87.00 262 SER A C 1
ATOM 2026 O O . SER A 1 262 ? 0.279 8.431 -11.386 1.00 87.00 262 SER A O 1
ATOM 2028 N N . TYR A 1 263 ? -1.303 8.705 -12.950 1.00 85.62 263 TYR A N 1
ATOM 2029 C CA . TYR A 1 263 ? -0.398 8.759 -14.101 1.00 85.62 263 TYR A CA 1
ATOM 2030 C C . TYR A 1 263 ? 0.409 10.068 -14.167 1.00 85.62 263 TYR A C 1
ATOM 2032 O O . TYR A 1 263 ? 1.181 10.273 -15.104 1.00 85.62 263 TYR A O 1
ATOM 2040 N N . MET A 1 264 ? 0.277 10.950 -13.163 1.00 78.69 264 MET A N 1
ATOM 2041 C CA . MET A 1 264 ? 1.181 12.089 -12.972 1.00 78.69 264 MET A CA 1
ATOM 2042 C C . MET A 1 264 ? 2.637 11.642 -12.901 1.00 78.69 264 MET A C 1
ATOM 2044 O O . MET A 1 264 ? 3.441 12.251 -13.594 1.00 78.69 264 MET A O 1
ATOM 2048 N N . ASN A 1 265 ? 2.933 10.530 -12.212 1.00 77.19 265 ASN A N 1
ATOM 2049 C CA . ASN A 1 265 ? 4.297 10.047 -11.941 1.00 77.19 265 ASN A CA 1
ATOM 2050 C C . ASN A 1 265 ? 5.061 9.519 -13.177 1.00 77.19 265 ASN A C 1
ATOM 2052 O O . ASN A 1 265 ? 6.173 9.008 -13.027 1.00 77.19 265 ASN A O 1
ATOM 2056 N N . GLN A 1 266 ? 4.487 9.639 -14.381 1.00 78.25 266 GLN A N 1
ATOM 2057 C CA . GLN A 1 266 ? 5.113 9.294 -15.662 1.00 78.25 266 GLN A CA 1
ATOM 2058 C C . GLN A 1 266 ? 5.728 10.496 -16.379 1.00 78.25 266 GLN A C 1
ATOM 2060 O O . GLN A 1 266 ? 5.291 11.638 -16.217 1.00 78.25 266 GLN A O 1
ATOM 2065 N N . SER A 1 267 ? 6.668 10.187 -17.275 1.00 74.81 267 SER A N 1
ATOM 2066 C CA . SER A 1 267 ? 7.028 11.028 -18.418 1.00 74.81 267 SER A CA 1
ATOM 2067 C C . SER A 1 267 ? 5.794 11.458 -19.210 1.00 74.81 267 SER A C 1
ATOM 2069 O O . SER A 1 267 ? 4.925 10.648 -19.512 1.00 74.81 267 SER A O 1
ATOM 2071 N N . ARG A 1 268 ? 5.717 12.739 -19.552 1.00 75.75 268 ARG A N 1
ATOM 2072 C CA . ARG A 1 268 ? 4.525 13.406 -20.094 1.00 75.75 268 ARG A CA 1
ATOM 2073 C C . ARG A 1 268 ? 4.895 14.600 -20.969 1.00 75.75 268 ARG A C 1
ATOM 2075 O O . ARG A 1 268 ? 5.988 15.144 -20.780 1.00 75.75 268 ARG A O 1
ATOM 2082 N N . PRO A 1 269 ? 4.018 15.034 -21.885 1.00 74.00 269 PRO A N 1
ATOM 2083 C CA . PRO A 1 269 ? 4.319 16.136 -22.784 1.00 74.00 269 PRO A CA 1
ATOM 2084 C C . PRO A 1 269 ? 4.419 17.465 -22.029 1.00 74.00 269 PRO A C 1
ATOM 2086 O O . PRO A 1 269 ? 3.744 17.689 -21.017 1.00 74.00 269 PRO A O 1
ATOM 2089 N N . ASN A 1 270 ? 5.245 18.369 -22.550 1.00 73.88 270 ASN A N 1
ATOM 2090 C CA . ASN A 1 270 ? 5.386 19.717 -22.002 1.00 73.88 270 ASN A CA 1
ATOM 2091 C C . ASN A 1 270 ? 4.067 20.503 -22.071 1.00 73.88 270 ASN A C 1
ATOM 2093 O O . ASN A 1 270 ? 3.707 21.174 -21.105 1.00 73.88 270 ASN A O 1
ATOM 2097 N N . ASP A 1 271 ? 3.317 20.329 -23.161 1.00 74.88 271 ASP A N 1
ATOM 2098 C CA . ASP A 1 271 ? 2.007 20.938 -23.391 1.00 74.88 271 ASP A CA 1
ATOM 2099 C C . ASP A 1 271 ? 0.906 19.881 -23.543 1.00 74.88 271 ASP A C 1
ATOM 2101 O O . ASP A 1 271 ? 1.143 18.754 -23.985 1.00 74.88 271 ASP A O 1
ATOM 2105 N N . ALA A 1 272 ? -0.329 20.250 -23.191 1.00 76.62 272 ALA A N 1
ATOM 2106 C CA . ALA A 1 272 ? -1.468 19.340 -23.253 1.00 76.62 272 ALA A CA 1
ATOM 2107 C C . ALA A 1 272 ? -1.757 18.931 -24.702 1.00 76.62 272 ALA A C 1
ATOM 2109 O O . ALA A 1 272 ? -1.861 19.778 -25.591 1.00 76.62 272 ALA A O 1
ATOM 2110 N N . GLN A 1 273 ? -1.947 17.634 -24.928 1.00 71.69 273 GLN A N 1
ATOM 2111 C CA . GLN A 1 273 ? -2.213 17.095 -26.255 1.00 71.69 273 GLN A CA 1
ATOM 2112 C C . GLN A 1 273 ? -3.711 16.879 -26.439 1.00 71.69 273 GLN A C 1
ATOM 2114 O O . GLN A 1 273 ? -4.372 16.213 -25.643 1.00 71.69 273 GLN A O 1
ATOM 2119 N N . THR A 1 274 ? -4.251 17.435 -27.519 1.00 66.31 274 THR A N 1
ATOM 2120 C CA . THR A 1 274 ? -5.672 17.314 -27.886 1.00 66.31 274 THR A CA 1
ATOM 2121 C C . THR A 1 274 ? -5.919 16.257 -28.959 1.00 66.31 274 THR A C 1
ATOM 2123 O O . THR A 1 274 ? -7.066 15.905 -29.222 1.00 66.31 274 THR A O 1
ATOM 2126 N N . THR A 1 275 ? -4.853 15.733 -29.574 1.00 58.69 275 THR A N 1
ATOM 2127 C CA . THR A 1 275 ? -4.921 14.730 -30.642 1.00 58.69 275 THR A CA 1
ATOM 2128 C C . THR A 1 275 ? -4.148 13.485 -30.225 1.00 58.69 275 THR A C 1
ATOM 2130 O O . THR A 1 275 ? -2.941 13.401 -30.427 1.00 58.69 275 THR A O 1
ATOM 2133 N N . ILE A 1 276 ? -4.847 12.501 -29.659 1.00 57.19 276 ILE A N 1
ATOM 2134 C CA . ILE A 1 276 ? -4.307 11.150 -29.477 1.00 57.19 276 ILE A CA 1
ATOM 2135 C C . ILE A 1 276 ? -4.944 10.250 -30.521 1.00 57.19 276 ILE A C 1
ATOM 2137 O O . ILE A 1 276 ? -6.160 10.052 -30.541 1.00 57.19 276 ILE A O 1
ATOM 2141 N N . VAL A 1 277 ? -4.115 9.695 -31.400 1.00 58.00 277 VAL A N 1
ATOM 2142 C CA . VAL A 1 277 ? -4.569 8.745 -32.413 1.00 58.00 277 VAL A CA 1
ATOM 2143 C C . VAL A 1 277 ? -4.347 7.337 -31.877 1.00 58.00 277 VAL A C 1
ATOM 2145 O O . VAL A 1 277 ? -3.209 6.922 -31.678 1.00 58.00 277 VAL A O 1
ATOM 2148 N N . ARG A 1 278 ? -5.438 6.605 -31.625 1.00 55.53 278 ARG A N 1
ATOM 2149 C CA . ARG A 1 278 ? -5.367 5.182 -31.269 1.00 55.53 278 ARG A CA 1
ATOM 2150 C C . ARG A 1 278 ? -4.886 4.352 -32.458 1.00 55.53 278 ARG A C 1
ATOM 2152 O O . ARG A 1 278 ? -5.212 4.639 -33.609 1.00 55.53 278 ARG A O 1
ATOM 2159 N N . GLU A 1 279 ? -4.143 3.299 -32.149 1.00 56.97 279 GLU A N 1
ATOM 2160 C CA . GLU A 1 279 ? -3.684 2.290 -33.098 1.00 56.97 279 GLU A CA 1
ATOM 2161 C C . GLU A 1 279 ? -4.861 1.615 -33.820 1.00 56.97 279 GLU A C 1
ATOM 2163 O O . GLU A 1 279 ? -5.768 1.065 -33.197 1.00 56.97 279 GLU A O 1
ATOM 2168 N N . ASN A 1 280 ? -4.872 1.699 -35.154 1.00 46.28 280 ASN A N 1
ATOM 2169 C CA . ASN A 1 280 ? -5.872 1.038 -35.991 1.00 46.28 280 ASN A CA 1
ATOM 2170 C C . ASN A 1 280 ? -5.379 0.809 -37.434 1.00 46.28 280 ASN A C 1
ATOM 2172 O O . ASN A 1 280 ? -5.802 1.473 -38.381 1.00 46.28 280 ASN A O 1
ATOM 2176 N N . GLY A 1 281 ? -4.495 -0.175 -37.603 1.00 53.59 281 GLY A N 1
ATOM 2177 C CA . GLY A 1 281 ? -4.044 -0.668 -38.909 1.00 53.59 281 GLY A CA 1
ATOM 2178 C C . GLY A 1 281 ? -2.752 -0.025 -39.427 1.00 53.59 281 GLY A C 1
ATOM 2179 O O . GLY A 1 281 ? -2.290 0.988 -38.927 1.00 53.59 281 GLY A O 1
ATOM 2180 N N . ALA A 1 282 ? -2.155 -0.613 -40.468 1.00 54.28 282 ALA A N 1
ATOM 2181 C CA . ALA A 1 282 ? -0.826 -0.241 -40.984 1.00 54.28 282 ALA A CA 1
ATOM 2182 C C . ALA A 1 282 ? -0.716 1.178 -41.592 1.00 54.28 282 ALA A C 1
ATOM 2184 O O . ALA A 1 282 ? 0.367 1.589 -41.996 1.00 54.28 282 ALA A O 1
ATOM 2185 N N . ASN A 1 283 ? -1.829 1.913 -41.662 1.00 54.72 283 ASN A N 1
ATOM 2186 C CA . ASN A 1 283 ? -1.900 3.279 -42.180 1.00 54.72 283 ASN A CA 1
ATOM 2187 C C . ASN A 1 283 ? -2.145 4.314 -41.071 1.00 54.72 283 ASN A C 1
ATOM 2189 O O . ASN A 1 283 ? -2.453 5.467 -41.377 1.00 54.72 283 ASN A O 1
ATOM 2193 N N . THR A 1 284 ? -2.057 3.926 -39.794 1.00 56.69 284 THR A N 1
ATOM 2194 C CA . THR A 1 284 ? -2.154 4.895 -38.705 1.00 56.69 284 THR A CA 1
ATOM 2195 C C . THR A 1 284 ? -0.858 5.660 -38.512 1.00 56.69 284 THR A C 1
ATOM 2197 O O . THR A 1 284 ? 0.230 5.131 -38.742 1.00 56.69 284 THR A O 1
ATOM 2200 N N . PRO A 1 285 ? -0.956 6.915 -38.043 1.00 56.28 285 PRO A N 1
ATOM 2201 C CA . PRO A 1 285 ? 0.212 7.711 -37.715 1.00 56.28 285 PRO A CA 1
ATOM 2202 C C . PRO A 1 285 ? 1.053 7.088 -36.601 1.00 56.28 285 PRO A C 1
ATOM 2204 O O . PRO A 1 285 ? 2.191 7.498 -36.493 1.00 56.28 285 PRO A O 1
ATOM 2207 N N . VAL A 1 286 ? 0.556 6.101 -35.835 1.00 62.84 286 VAL A N 1
ATOM 2208 C CA . VAL A 1 286 ? 1.338 5.277 -34.895 1.00 62.84 286 VAL A CA 1
ATOM 2209 C C . VAL A 1 286 ? 0.993 3.789 -35.067 1.00 62.84 286 VAL A C 1
ATOM 2211 O O . VAL A 1 286 ? -0.193 3.466 -35.134 1.00 62.84 286 VAL A O 1
ATOM 2214 N N . TRP A 1 287 ? 1.978 2.883 -35.135 1.00 61.88 287 TRP A N 1
ATOM 2215 C CA . TRP A 1 287 ? 1.764 1.419 -35.132 1.00 61.88 287 TRP A CA 1
ATOM 2216 C C . TRP A 1 287 ? 2.920 0.656 -34.463 1.00 61.88 287 TRP A C 1
ATOM 2218 O O . TRP A 1 287 ? 4.067 1.092 -34.517 1.00 61.88 287 TRP A O 1
ATOM 2228 N N . ILE A 1 288 ? 2.631 -0.495 -33.845 1.00 68.56 288 ILE A N 1
ATOM 2229 C CA . ILE A 1 288 ? 3.632 -1.378 -33.220 1.00 68.56 288 ILE A CA 1
ATOM 2230 C C . ILE A 1 288 ? 3.856 -2.595 -34.123 1.00 68.56 288 ILE A C 1
ATOM 2232 O O . ILE A 1 288 ? 2.905 -3.260 -34.539 1.00 68.56 288 ILE A O 1
ATOM 2236 N N . ASN A 1 289 ? 5.111 -2.893 -34.467 1.00 65.19 289 ASN A N 1
ATOM 2237 C CA . ASN A 1 289 ? 5.431 -4.062 -35.285 1.00 65.19 289 ASN A CA 1
ATOM 2238 C C . ASN A 1 289 ? 5.401 -5.365 -34.462 1.00 65.19 289 ASN A C 1
ATOM 2240 O O . ASN A 1 289 ? 5.360 -5.362 -33.236 1.00 65.19 289 ASN A O 1
ATOM 2244 N N . ARG A 1 290 ? 5.500 -6.513 -35.144 1.00 64.31 290 ARG A N 1
ATOM 2245 C CA . ARG A 1 290 ? 5.525 -7.840 -34.494 1.00 64.31 290 ARG A CA 1
ATOM 2246 C C . ARG A 1 290 ? 6.672 -8.044 -33.485 1.00 64.31 290 ARG A C 1
ATOM 2248 O O . ARG A 1 290 ? 6.629 -8.993 -32.719 1.00 64.31 290 ARG A O 1
ATOM 2255 N N . ASN A 1 291 ? 7.697 -7.195 -33.536 1.00 65.12 291 ASN A N 1
ATOM 2256 C CA . ASN A 1 291 ? 8.862 -7.219 -32.654 1.00 65.12 291 ASN A CA 1
ATOM 2257 C C . ASN A 1 291 ? 8.728 -6.186 -31.514 1.00 65.12 291 ASN A C 1
ATOM 2259 O O . ASN A 1 291 ? 9.726 -5.838 -30.892 1.00 65.12 291 ASN A O 1
ATOM 2263 N N . GLY A 1 292 ? 7.530 -5.633 -31.284 1.00 56.41 292 GLY A N 1
ATOM 2264 C CA . GLY A 1 292 ? 7.264 -4.667 -30.214 1.00 56.41 292 GLY A CA 1
ATOM 2265 C C . GLY A 1 292 ? 7.810 -3.258 -30.463 1.00 56.41 292 GLY A C 1
ATOM 2266 O O . GLY A 1 292 ? 7.730 -2.407 -29.585 1.00 56.41 292 GLY A O 1
ATOM 2267 N N . THR A 1 293 ? 8.361 -2.969 -31.646 1.00 62.28 293 THR A N 1
ATOM 2268 C CA . THR A 1 293 ? 8.875 -1.630 -31.967 1.00 62.28 293 THR A CA 1
ATOM 2269 C C . THR A 1 293 ? 7.730 -0.721 -32.404 1.00 62.28 293 THR A C 1
ATOM 2271 O O . THR A 1 293 ? 7.031 -1.040 -33.367 1.00 62.28 293 THR A O 1
ATOM 2274 N N . ALA A 1 294 ? 7.557 0.413 -31.726 1.00 68.75 294 ALA A N 1
ATOM 2275 C CA . ALA A 1 294 ? 6.586 1.440 -32.091 1.00 68.75 294 ALA A CA 1
ATOM 2276 C C . ALA A 1 294 ? 7.132 2.375 -33.186 1.00 68.75 294 ALA A C 1
ATOM 2278 O O . ALA A 1 294 ? 8.291 2.798 -33.147 1.00 68.75 294 ALA A O 1
ATOM 2279 N N . PHE A 1 295 ? 6.282 2.723 -34.147 1.00 64.19 295 PHE A N 1
ATOM 2280 C CA . PHE A 1 295 ? 6.576 3.589 -35.288 1.00 64.19 295 PHE A CA 1
ATOM 2281 C C . PHE A 1 295 ? 5.577 4.731 -35.362 1.00 64.19 295 PHE A C 1
ATOM 2283 O O . PHE A 1 295 ? 4.408 4.530 -35.054 1.00 64.19 295 PHE A O 1
ATOM 2290 N N . VAL A 1 296 ? 6.030 5.886 -35.850 1.00 66.94 296 VAL A N 1
ATOM 2291 C CA . VAL A 1 296 ? 5.189 6.970 -36.359 1.00 66.94 296 VAL A CA 1
ATOM 2292 C C . VAL A 1 296 ? 5.350 7.023 -37.879 1.00 66.94 296 VAL A C 1
ATOM 2294 O O . VAL A 1 296 ? 6.436 7.321 -38.385 1.00 66.94 296 VAL A O 1
ATOM 2297 N N . GLY A 1 297 ? 4.306 6.681 -38.637 1.00 70.81 297 GLY A N 1
ATOM 2298 C CA . GLY A 1 297 ? 4.448 6.445 -40.079 1.00 70.81 297 GLY A CA 1
ATOM 2299 C C . GLY A 1 297 ? 5.468 5.331 -40.356 1.00 70.81 297 GLY A C 1
ATOM 2300 O O . GLY A 1 297 ? 5.247 4.188 -39.977 1.00 70.81 297 GLY A O 1
ATOM 2301 N N . THR A 1 298 ? 6.599 5.634 -41.000 1.00 70.19 298 THR A N 1
ATOM 2302 C CA . THR A 1 298 ? 7.697 4.665 -41.226 1.00 70.19 298 THR A CA 1
ATOM 2303 C C . THR A 1 298 ? 8.894 4.859 -40.294 1.00 70.19 298 THR A C 1
ATOM 2305 O O . THR A 1 298 ? 9.838 4.071 -40.345 1.00 70.19 298 THR A O 1
ATOM 2308 N N . ALA A 1 299 ? 8.897 5.911 -39.476 1.00 66.50 299 ALA A N 1
ATOM 2309 C CA . ALA A 1 299 ? 9.999 6.234 -38.581 1.00 66.50 299 ALA A CA 1
ATOM 2310 C C . ALA A 1 299 ? 9.777 5.565 -37.216 1.00 66.50 299 ALA A C 1
ATOM 2312 O O . ALA A 1 299 ? 8.656 5.602 -36.710 1.00 66.50 299 ALA A O 1
ATOM 2313 N N . PRO A 1 300 ? 10.795 4.954 -36.590 1.00 66.94 300 PRO A N 1
ATOM 2314 C CA . PRO A 1 300 ? 10.680 4.514 -35.205 1.00 66.94 300 PRO A CA 1
ATOM 2315 C C . PRO A 1 300 ? 10.287 5.685 -34.294 1.00 66.94 300 PRO A C 1
ATOM 2317 O O . PRO A 1 300 ? 10.782 6.800 -34.478 1.00 66.94 300 PRO A O 1
ATOM 2320 N N . ILE A 1 301 ? 9.421 5.444 -33.306 1.00 64.50 301 ILE A N 1
ATOM 2321 C CA . ILE A 1 301 ? 8.817 6.508 -32.483 1.00 64.50 301 ILE A CA 1
ATOM 2322 C C . ILE A 1 301 ? 9.863 7.423 -31.824 1.00 64.50 301 ILE A C 1
ATOM 2324 O O . ILE A 1 301 ? 9.685 8.637 -31.799 1.00 64.50 301 ILE A O 1
ATOM 2328 N N . TYR A 1 302 ? 11.006 6.862 -31.415 1.00 59.91 302 TYR A N 1
ATOM 2329 C CA . TYR A 1 302 ? 12.123 7.577 -30.784 1.00 59.91 302 TYR A CA 1
ATOM 2330 C C . TYR A 1 302 ? 12.877 8.539 -31.721 1.00 59.91 302 TYR A C 1
ATOM 2332 O O . TYR A 1 302 ? 13.741 9.282 -31.272 1.00 59.91 302 TYR A O 1
ATOM 2340 N N . THR A 1 303 ? 12.590 8.507 -33.026 1.00 60.88 303 THR A N 1
ATOM 2341 C CA . THR A 1 303 ? 13.122 9.462 -34.017 1.00 60.88 303 THR A CA 1
ATOM 2342 C C . THR A 1 303 ? 12.088 10.486 -34.476 1.00 60.88 303 THR A C 1
ATOM 2344 O O . THR A 1 303 ? 12.459 11.520 -35.021 1.00 60.88 303 THR A O 1
ATOM 2347 N N . ALA A 1 304 ? 10.800 10.187 -34.291 1.00 56.66 304 ALA A N 1
ATOM 2348 C CA . ALA A 1 304 ? 9.693 10.991 -34.799 1.00 56.66 304 ALA A CA 1
ATOM 2349 C C . ALA A 1 304 ? 9.153 11.992 -33.768 1.00 56.66 304 ALA A C 1
ATOM 2351 O O . ALA A 1 304 ? 8.542 12.986 -34.149 1.00 56.66 304 ALA A O 1
ATOM 2352 N N . VAL A 1 305 ? 9.379 11.728 -32.481 1.00 59.44 305 VAL A N 1
ATOM 2353 C CA . VAL A 1 305 ? 9.081 12.638 -31.374 1.00 59.44 305 VAL A CA 1
ATOM 2354 C C . VAL A 1 305 ? 10.416 13.136 -30.831 1.00 59.44 305 VAL A C 1
ATOM 2356 O O . VAL A 1 305 ? 11.262 12.323 -30.453 1.00 59.44 305 VAL A O 1
ATOM 2359 N N . ALA A 1 306 ? 10.634 14.453 -30.838 1.00 60.06 306 ALA A N 1
ATOM 2360 C CA . ALA A 1 306 ? 11.839 15.022 -30.251 1.00 60.06 306 ALA A CA 1
ATOM 2361 C C . ALA A 1 306 ? 11.821 14.762 -28.732 1.00 60.06 306 ALA A C 1
ATOM 2363 O O . ALA A 1 306 ? 10.795 15.019 -28.099 1.00 60.06 306 ALA A O 1
ATOM 2364 N N . PRO A 1 307 ? 12.923 14.270 -28.133 1.00 59.28 307 PRO A N 1
ATOM 2365 C CA . PRO A 1 307 ? 13.012 14.081 -26.686 1.00 59.28 307 PRO A CA 1
ATOM 2366 C C . PRO A 1 307 ? 12.649 15.342 -25.892 1.00 59.28 307 PRO A C 1
ATOM 2368 O O . PRO A 1 307 ? 12.042 15.227 -24.838 1.00 59.28 307 PRO A O 1
ATOM 2371 N N . ASP A 1 308 ? 12.950 16.521 -26.445 1.00 64.50 308 ASP A N 1
ATOM 2372 C CA . ASP A 1 308 ? 12.763 17.826 -25.803 1.00 64.50 308 ASP A CA 1
ATOM 2373 C C . ASP A 1 308 ? 11.284 18.234 -25.613 1.00 64.50 308 ASP A C 1
ATOM 2375 O O . ASP A 1 308 ? 11.001 19.151 -24.844 1.00 64.50 308 ASP A O 1
ATOM 2379 N N . ASP A 1 309 ? 10.327 17.577 -26.286 1.00 65.44 309 ASP A N 1
ATOM 2380 C CA . ASP A 1 309 ? 8.884 17.874 -26.171 1.00 65.44 309 ASP A CA 1
ATOM 2381 C C . ASP A 1 309 ? 8.204 17.137 -25.000 1.00 65.44 309 ASP A C 1
ATOM 2383 O O . ASP A 1 309 ? 7.028 17.367 -24.688 1.00 65.44 309 ASP A O 1
ATOM 2387 N N . TRP A 1 310 ? 8.939 16.231 -24.359 1.00 66.00 310 TRP A N 1
ATOM 2388 C CA . TRP A 1 310 ? 8.466 15.350 -23.304 1.00 66.00 310 TRP A CA 1
ATOM 2389 C C . TRP A 1 310 ? 9.367 15.455 -22.093 1.00 66.00 310 TRP A C 1
ATOM 2391 O O . TRP A 1 310 ? 10.568 15.645 -22.220 1.00 66.00 310 TRP A O 1
ATOM 2401 N N . THR A 1 311 ? 8.786 15.229 -20.919 1.00 66.00 311 THR A N 1
ATOM 2402 C CA . THR A 1 311 ? 9.592 15.007 -19.724 1.00 66.00 311 THR A CA 1
ATOM 2403 C C . THR A 1 311 ? 10.294 13.655 -19.836 1.00 66.00 311 THR A C 1
ATOM 2405 O O . THR A 1 311 ? 9.671 12.609 -19.649 1.00 66.00 311 THR A O 1
ATOM 2408 N N . GLY A 1 312 ? 11.561 13.645 -20.227 1.00 57.12 312 GLY A N 1
ATOM 2409 C CA . GLY A 1 312 ? 12.357 12.442 -20.440 1.00 57.12 312 GLY A CA 1
ATOM 2410 C C . GLY A 1 312 ? 13.074 11.968 -19.174 1.00 57.12 312 GLY A C 1
ATOM 2411 O O . GLY A 1 312 ? 13.334 12.735 -18.253 1.00 57.12 312 GLY A O 1
ATOM 2412 N N . LEU A 1 313 ? 13.512 10.704 -19.161 1.00 49.44 313 LEU A N 1
ATOM 2413 C CA . LEU A 1 313 ? 14.434 10.177 -18.133 1.00 49.44 313 LEU A CA 1
ATOM 2414 C C . LEU A 1 313 ? 15.813 10.876 -18.132 1.00 49.44 313 LEU A C 1
ATOM 2416 O O . LEU A 1 313 ? 16.641 10.597 -17.272 1.00 49.44 313 LEU A O 1
ATOM 2420 N N . ARG A 1 314 ? 16.080 11.740 -19.121 1.00 44.09 314 ARG A N 1
ATOM 2421 C CA . ARG A 1 314 ? 17.319 12.518 -19.277 1.00 44.09 314 ARG A CA 1
ATOM 2422 C C . ARG A 1 314 ? 17.171 13.991 -18.899 1.00 44.09 314 ARG A C 1
ATOM 2424 O O . ARG A 1 314 ? 18.171 14.708 -18.956 1.00 44.09 314 ARG A O 1
ATOM 2431 N N . ASP A 1 315 ? 15.967 14.438 -18.554 1.00 52.88 315 ASP A N 1
ATOM 2432 C CA . ASP A 1 315 ? 15.767 15.813 -18.107 1.00 52.88 315 ASP A CA 1
ATOM 2433 C C . ASP A 1 315 ? 16.432 16.033 -16.757 1.00 52.88 315 ASP A C 1
ATOM 2435 O O . ASP A 1 315 ? 16.813 15.088 -16.060 1.00 52.88 315 ASP A O 1
ATOM 2439 N N . THR A 1 316 ? 16.602 17.299 -16.377 1.00 56.31 316 THR A N 1
ATOM 2440 C CA . THR A 1 316 ? 17.156 17.599 -15.057 1.00 56.31 316 THR A CA 1
ATOM 2441 C C . THR A 1 316 ? 16.287 16.930 -13.991 1.00 56.31 316 THR A C 1
ATOM 2443 O O . THR A 1 316 ? 15.059 16.980 -14.081 1.00 56.31 316 THR A O 1
ATOM 2446 N N . ASN A 1 317 ? 16.917 16.283 -12.998 1.00 53.69 317 ASN A N 1
ATOM 2447 C CA . ASN A 1 317 ? 16.212 15.546 -11.939 1.00 53.69 317 ASN A CA 1
ATOM 2448 C C . ASN A 1 317 ? 15.050 16.370 -11.359 1.00 53.69 317 ASN A C 1
ATOM 2450 O O . ASN A 1 317 ? 13.976 15.825 -11.123 1.00 53.69 317 ASN A O 1
ATOM 2454 N N . ASP A 1 318 ? 15.229 17.687 -11.245 1.00 56.16 318 ASP A N 1
ATOM 2455 C CA . ASP A 1 318 ? 14.215 18.634 -10.792 1.00 56.16 318 ASP A CA 1
ATOM 2456 C C . ASP A 1 318 ? 12.911 18.586 -11.611 1.00 56.16 318 ASP A C 1
ATOM 2458 O O . ASP A 1 318 ? 11.843 18.564 -11.015 1.00 56.16 318 ASP A O 1
ATOM 2462 N N . GLU A 1 319 ? 12.935 18.473 -12.941 1.00 59.09 319 GLU A N 1
ATOM 2463 C CA . GLU A 1 319 ? 11.703 18.459 -13.750 1.00 59.09 319 GLU A CA 1
ATOM 2464 C C . GLU A 1 319 ? 10.872 17.177 -13.562 1.00 59.09 319 GLU A C 1
ATOM 2466 O O . GLU A 1 319 ? 9.641 17.237 -13.527 1.00 59.09 319 GLU A O 1
ATOM 2471 N N . ARG A 1 320 ? 11.525 16.027 -13.344 1.00 58.59 320 ARG A N 1
ATOM 2472 C CA . ARG A 1 320 ? 10.851 14.758 -13.012 1.00 58.59 320 ARG A CA 1
ATOM 2473 C C . ARG A 1 320 ? 10.357 14.730 -11.563 1.00 58.59 320 ARG A C 1
ATOM 2475 O O . ARG A 1 320 ? 9.326 14.119 -11.291 1.00 58.59 320 ARG A O 1
ATOM 2482 N N . LEU A 1 321 ? 11.047 15.413 -10.642 1.00 59.22 321 LEU A N 1
ATOM 2483 C CA . LEU A 1 321 ? 10.669 15.508 -9.224 1.00 59.22 321 LEU A CA 1
ATOM 2484 C C . LEU A 1 321 ? 9.285 16.145 -8.993 1.00 59.22 321 LEU A C 1
ATOM 2486 O O . LEU A 1 321 ? 8.699 15.956 -7.927 1.00 59.22 321 LEU A O 1
ATOM 2490 N N . PHE A 1 322 ? 8.746 16.878 -9.972 1.00 62.12 322 PHE A N 1
ATOM 2491 C CA . PHE A 1 322 ? 7.454 17.565 -9.861 1.00 62.12 322 PHE A CA 1
ATOM 2492 C C . PHE A 1 322 ? 6.274 16.801 -10.464 1.00 62.12 322 PHE A C 1
ATOM 2494 O O . PHE A 1 322 ? 5.131 17.240 -10.333 1.00 62.12 322 PHE A O 1
ATOM 2501 N N . ASN A 1 323 ? 6.511 15.638 -11.067 1.00 70.44 323 ASN A N 1
ATOM 2502 C CA . ASN A 1 323 ? 5.473 14.794 -11.649 1.00 70.44 323 ASN A CA 1
ATOM 2503 C C . ASN A 1 323 ? 4.720 13.981 -10.580 1.00 70.44 323 ASN A C 1
ATOM 2505 O O . ASN A 1 323 ? 4.296 12.870 -10.833 1.00 70.44 323 ASN A O 1
ATOM 2509 N N . VAL A 1 324 ? 4.531 14.508 -9.371 1.00 75.69 324 VAL A N 1
ATOM 2510 C CA . VAL A 1 324 ? 3.910 13.761 -8.269 1.00 75.69 324 VAL A CA 1
ATOM 2511 C C . VAL A 1 324 ? 2.419 14.066 -8.169 1.00 75.69 324 VAL A C 1
ATOM 2513 O O . VAL A 1 324 ? 1.957 15.168 -8.457 1.00 75.69 324 VAL A O 1
ATOM 2516 N N . ARG A 1 325 ? 1.627 13.095 -7.723 1.00 80.69 325 ARG A N 1
ATOM 2517 C CA . ARG A 1 325 ? 0.232 13.341 -7.359 1.00 80.69 325 ARG A CA 1
ATOM 2518 C C . ARG A 1 325 ? 0.111 13.915 -5.944 1.00 80.69 325 ARG A C 1
ATOM 2520 O O . ARG A 1 325 ? 0.548 13.273 -4.995 1.00 80.69 325 ARG A O 1
ATOM 2527 N N . LEU A 1 326 ? -0.527 15.073 -5.786 1.00 80.62 326 LEU A N 1
ATOM 2528 C CA . LEU A 1 326 ? -0.806 15.676 -4.473 1.00 80.62 326 LEU A CA 1
ATOM 2529 C C . LEU A 1 326 ? -1.902 14.898 -3.723 1.00 80.62 326 LEU A C 1
ATOM 2531 O O . LEU A 1 326 ? -2.886 14.486 -4.345 1.00 80.62 326 LEU A O 1
ATOM 2535 N N . ILE A 1 327 ? -1.749 14.709 -2.406 1.00 82.44 327 ILE A N 1
ATOM 2536 C CA . ILE A 1 327 ? -2.861 14.227 -1.569 1.00 82.44 327 ILE A CA 1
ATOM 2537 C C . ILE A 1 327 ? -3.950 15.302 -1.437 1.00 82.44 327 ILE A C 1
ATOM 2539 O O . ILE A 1 327 ? -3.708 16.483 -1.658 1.00 82.44 327 ILE A O 1
ATOM 2543 N N . GLU A 1 328 ? -5.157 14.922 -1.036 1.00 75.75 328 GLU A N 1
ATOM 2544 C CA . GLU A 1 328 ? -6.183 15.913 -0.691 1.00 75.75 328 GLU A CA 1
ATOM 2545 C C . GLU A 1 328 ? -5.793 16.699 0.584 1.00 75.75 328 GLU A C 1
ATOM 2547 O O . GLU A 1 328 ? -5.357 16.120 1.581 1.00 75.75 328 GLU A O 1
ATOM 2552 N N . ASP A 1 329 ? -5.907 18.029 0.531 1.00 64.31 329 ASP A N 1
ATOM 2553 C CA . ASP A 1 329 ? -5.494 18.982 1.574 1.00 64.31 329 ASP A CA 1
ATOM 2554 C C . ASP A 1 329 ? -6.619 19.238 2.604 1.00 64.31 329 ASP A C 1
ATOM 2556 O O . ASP A 1 329 ? -7.769 19.399 2.187 1.00 64.31 329 ASP A O 1
ATOM 2560 N N . PRO A 1 330 ? -6.353 19.421 3.918 1.00 62.69 330 PRO A N 1
ATOM 2561 C CA . PRO A 1 330 ? -5.366 18.793 4.798 1.00 62.69 330 PRO A CA 1
ATOM 2562 C C . PRO A 1 330 ? -6.067 17.843 5.793 1.00 62.69 330 PRO A C 1
ATOM 2564 O O . PRO A 1 330 ? -6.533 18.272 6.854 1.00 62.69 330 PRO A O 1
ATOM 2567 N N . THR A 1 331 ? -6.143 16.540 5.507 1.00 67.50 331 THR A N 1
ATOM 2568 C CA . THR A 1 331 ? -6.666 15.562 6.485 1.00 67.50 331 THR A CA 1
ATOM 2569 C C . THR A 1 331 ? -5.578 14.617 6.973 1.00 67.50 331 THR A C 1
ATOM 2571 O O . THR A 1 331 ? -4.866 14.015 6.173 1.00 67.50 331 THR A O 1
ATOM 2574 N N . VAL A 1 332 ? -5.478 14.448 8.295 1.00 81.12 332 VAL A N 1
ATOM 2575 C CA . VAL A 1 332 ? -4.645 13.404 8.908 1.00 81.12 332 VAL A CA 1
ATOM 2576 C C . VAL A 1 332 ? -5.191 12.039 8.493 1.00 81.12 332 VAL A C 1
ATOM 2578 O O . VAL A 1 332 ? -6.376 11.768 8.692 1.00 81.12 332 VAL A O 1
ATOM 2581 N N . ALA A 1 333 ? -4.326 11.190 7.939 1.00 88.94 333 ALA A N 1
ATOM 2582 C CA . ALA A 1 333 ? -4.666 9.808 7.624 1.00 88.94 333 ALA A CA 1
ATOM 2583 C C . ALA A 1 333 ? -4.255 8.884 8.775 1.00 88.94 333 ALA A C 1
ATOM 2585 O O . ALA A 1 333 ? -3.177 9.047 9.357 1.00 88.94 333 ALA A O 1
ATOM 2586 N N . TYR A 1 334 ? -5.107 7.911 9.079 1.00 92.88 334 TYR A N 1
ATOM 2587 C CA . TYR A 1 334 ? -4.916 6.940 10.150 1.00 92.88 334 TYR A CA 1
ATOM 2588 C C . TYR A 1 334 ? -4.968 5.526 9.584 1.00 92.88 334 TYR A C 1
ATOM 2590 O O . TYR A 1 334 ? -5.954 5.151 8.954 1.00 92.88 334 TYR A O 1
ATOM 2598 N N . VAL A 1 335 ? -3.926 4.738 9.827 1.00 95.06 335 VAL A N 1
ATOM 2599 C CA . VAL A 1 335 ? -3.847 3.338 9.401 1.00 95.06 335 VAL A CA 1
ATOM 2600 C C . VAL A 1 335 ? -3.428 2.486 10.590 1.00 95.06 335 VAL A C 1
ATOM 2602 O O . VAL A 1 335 ? -2.384 2.746 11.183 1.00 95.06 335 VAL A O 1
ATOM 2605 N N . ASN A 1 336 ? -4.215 1.465 10.929 1.00 95.31 336 ASN A N 1
ATOM 2606 C CA . ASN A 1 336 ? -3.857 0.503 11.967 1.00 95.31 336 ASN A CA 1
ATOM 2607 C C . ASN A 1 336 ? -3.879 -0.936 11.441 1.00 95.31 336 ASN A C 1
ATOM 2609 O O . ASN A 1 336 ? -4.938 -1.476 11.113 1.00 95.31 336 ASN A O 1
ATOM 2613 N N . ALA A 1 337 ? -2.709 -1.561 11.361 1.00 94.81 337 ALA A N 1
ATOM 2614 C CA . ALA A 1 337 ? -2.590 -2.959 10.973 1.00 94.81 337 ALA A CA 1
ATOM 2615 C C . ALA A 1 337 ? -1.273 -3.564 11.460 1.00 94.81 337 ALA A C 1
ATOM 2617 O O . ALA A 1 337 ? -0.240 -2.897 11.551 1.00 94.81 337 ALA A O 1
ATOM 2618 N N . VAL A 1 338 ? -1.292 -4.871 11.689 1.00 94.06 338 VAL A N 1
ATOM 2619 C CA . VAL A 1 338 ? -0.083 -5.686 11.719 1.00 94.06 338 VAL A CA 1
ATOM 2620 C C . VAL A 1 338 ? 0.277 -6.024 10.278 1.00 94.06 338 VAL A C 1
ATOM 2622 O O . VAL A 1 338 ? -0.470 -6.707 9.584 1.00 94.06 338 VAL A O 1
ATOM 2625 N N . VAL A 1 339 ? 1.416 -5.536 9.805 1.00 94.44 339 VAL A N 1
ATOM 2626 C CA . VAL A 1 339 ? 1.856 -5.724 8.423 1.00 94.44 339 VAL A CA 1
ATOM 2627 C C . VAL A 1 339 ? 3.099 -6.598 8.403 1.00 94.44 339 VAL A C 1
ATOM 2629 O O . VAL A 1 339 ? 4.126 -6.267 8.998 1.00 94.44 339 VAL A O 1
ATOM 2632 N N . ILE A 1 340 ? 3.005 -7.704 7.677 1.00 93.25 340 ILE A N 1
ATOM 2633 C CA . ILE A 1 340 ? 4.089 -8.635 7.406 1.00 93.25 340 ILE A CA 1
ATOM 2634 C C . ILE A 1 340 ? 4.372 -8.545 5.907 1.00 93.25 340 ILE A C 1
ATOM 2636 O O . ILE A 1 340 ? 3.546 -8.954 5.095 1.00 93.25 340 ILE A O 1
ATOM 2640 N N . ALA A 1 341 ? 5.505 -7.961 5.526 1.00 92.88 341 ALA A N 1
ATOM 2641 C CA . ALA A 1 341 ? 5.774 -7.683 4.119 1.00 92.88 341 ALA A CA 1
ATOM 2642 C C . ALA A 1 341 ? 7.252 -7.765 3.736 1.00 92.88 341 ALA A C 1
ATOM 2644 O O . ALA A 1 341 ? 8.147 -7.777 4.591 1.00 92.88 341 ALA A O 1
ATOM 2645 N N . GLY A 1 342 ? 7.490 -7.815 2.425 1.00 90.25 342 GLY A N 1
ATOM 2646 C CA . GLY A 1 342 ? 8.810 -7.712 1.829 1.00 90.25 342 GLY A CA 1
ATOM 2647 C C . GLY A 1 342 ? 9.282 -6.261 1.710 1.00 90.25 342 GLY A C 1
ATOM 2648 O O . GLY A 1 342 ? 8.540 -5.359 1.302 1.00 90.25 342 GLY A O 1
ATOM 2649 N N . ILE A 1 343 ? 10.556 -6.025 2.023 1.00 88.19 343 ILE A N 1
ATOM 2650 C CA . ILE A 1 343 ? 11.208 -4.737 1.745 1.00 88.19 343 ILE A CA 1
ATOM 2651 C C . ILE A 1 343 ? 11.874 -4.755 0.373 1.00 88.19 343 ILE A C 1
ATOM 2653 O O . ILE A 1 343 ? 12.154 -5.813 -0.188 1.00 88.19 343 ILE A O 1
ATOM 2657 N N . VAL A 1 344 ? 12.161 -3.579 -0.171 1.00 85.75 344 VAL A N 1
ATOM 2658 C CA . VAL A 1 344 ? 12.928 -3.490 -1.417 1.00 85.75 344 VAL A CA 1
ATOM 2659 C C . VAL A 1 344 ? 14.387 -3.883 -1.168 1.00 85.75 344 VAL A C 1
ATOM 2661 O O . VAL A 1 344 ? 14.941 -3.523 -0.125 1.00 85.75 344 VAL A O 1
ATOM 2664 N N . PRO A 1 345 ? 15.026 -4.619 -2.090 1.00 79.44 345 PRO A N 1
ATOM 2665 C CA . PRO A 1 345 ? 16.451 -4.910 -2.014 1.00 79.44 345 PRO A CA 1
ATOM 2666 C C . PRO A 1 345 ? 17.345 -3.674 -1.941 1.00 79.44 345 PRO A C 1
ATOM 2668 O O . PRO A 1 345 ? 17.084 -2.650 -2.565 1.00 79.44 345 PRO A O 1
ATOM 2671 N N . ASN A 1 346 ? 18.444 -3.795 -1.195 1.00 77.38 346 ASN A N 1
ATOM 2672 C CA . ASN A 1 346 ? 19.515 -2.804 -1.213 1.00 77.38 346 ASN A CA 1
ATOM 2673 C C . ASN A 1 346 ? 20.302 -2.903 -2.521 1.00 77.38 346 ASN A C 1
ATOM 2675 O O . ASN A 1 346 ? 20.647 -4.011 -2.934 1.00 77.38 346 ASN A O 1
ATOM 2679 N N . ARG A 1 347 ? 20.686 -1.769 -3.103 1.00 75.19 347 ARG A N 1
ATOM 2680 C CA . ARG A 1 347 ? 21.520 -1.716 -4.308 1.00 75.19 347 ARG A CA 1
ATOM 2681 C C . ARG A 1 347 ? 22.719 -0.790 -4.049 1.00 75.19 347 ARG A C 1
ATOM 2683 O O . ARG A 1 347 ? 22.642 0.092 -3.193 1.00 75.19 347 ARG A O 1
ATOM 2690 N N . PRO A 1 348 ? 23.884 -0.965 -4.694 1.00 70.19 348 PRO A N 1
ATOM 2691 C CA . PRO A 1 348 ? 24.999 -0.047 -4.468 1.00 70.19 348 PRO A CA 1
ATOM 2692 C C . PRO A 1 348 ? 24.602 1.410 -4.718 1.00 70.19 348 PRO A C 1
ATOM 2694 O O . PRO A 1 348 ? 24.019 1.728 -5.745 1.00 70.19 348 PRO A O 1
ATOM 2697 N N . GLN A 1 349 ? 24.941 2.287 -3.770 1.00 73.25 349 GLN A N 1
ATOM 2698 C CA . GLN A 1 349 ? 24.586 3.715 -3.778 1.00 73.25 349 GLN A CA 1
ATOM 2699 C C . GLN A 1 349 ? 23.081 4.023 -3.658 1.00 73.25 349 GLN A C 1
ATOM 2701 O O . GLN A 1 349 ? 22.728 5.195 -3.651 1.00 73.25 349 GLN A O 1
ATOM 2706 N N . GLN A 1 350 ? 22.222 3.011 -3.485 1.00 75.38 350 GLN A N 1
ATOM 2707 C CA . GLN A 1 350 ? 20.785 3.171 -3.262 1.00 75.38 350 GLN A CA 1
ATOM 2708 C C . GLN A 1 350 ? 20.324 2.283 -2.105 1.00 75.38 350 GLN A C 1
ATOM 2710 O O . GLN A 1 350 ? 20.207 1.062 -2.232 1.00 75.38 350 GLN A O 1
ATOM 2715 N N . SER A 1 351 ? 20.051 2.904 -0.964 1.00 77.00 351 SER A N 1
ATOM 2716 C CA . SER A 1 351 ? 19.612 2.192 0.230 1.00 77.00 351 SER A CA 1
ATOM 2717 C C . SER A 1 351 ? 18.204 1.622 0.052 1.00 77.00 351 SER A C 1
ATOM 2719 O O . SER A 1 351 ? 17.348 2.204 -0.606 1.00 77.00 351 SER A O 1
ATOM 2721 N N . TYR A 1 352 ? 17.900 0.526 0.747 1.00 78.56 352 TYR A N 1
ATOM 2722 C CA . TYR A 1 352 ? 16.521 0.037 0.891 1.00 78.56 352 TYR A CA 1
ATOM 2723 C C . TYR A 1 352 ? 15.637 0.973 1.740 1.00 78.56 352 TYR A C 1
ATOM 2725 O O . TYR A 1 352 ? 14.419 0.793 1.818 1.00 78.56 352 TYR A O 1
ATOM 2733 N N . GLY A 1 353 ? 16.233 1.995 2.372 1.00 74.56 353 GLY A N 1
ATOM 2734 C CA . GLY A 1 353 ? 15.518 3.033 3.119 1.00 74.56 353 GLY A CA 1
ATOM 2735 C C . GLY A 1 353 ? 15.044 2.593 4.502 1.00 74.56 353 GLY A C 1
ATOM 2736 O O . GLY A 1 353 ? 14.250 3.280 5.125 1.00 74.56 353 GLY A O 1
ATOM 2737 N N . GLY A 1 354 ? 15.508 1.456 5.026 1.00 79.38 354 GLY A N 1
ATOM 2738 C CA . GLY A 1 354 ? 15.185 1.023 6.390 1.00 79.38 354 GLY A CA 1
ATOM 2739 C C . GLY A 1 354 ? 13.683 0.926 6.703 1.00 79.38 354 GLY A C 1
ATOM 2740 O O . GLY A 1 354 ? 12.832 0.830 5.820 1.00 79.38 354 GLY A O 1
ATOM 2741 N N . LEU A 1 355 ? 13.352 0.971 7.999 1.00 78.06 355 LEU A N 1
ATOM 2742 C CA . LEU A 1 355 ? 11.970 0.833 8.473 1.00 78.06 355 LEU A CA 1
ATOM 2743 C C . LEU A 1 355 ? 11.064 1.974 7.988 1.00 78.06 355 LEU A C 1
ATOM 2745 O O . LEU A 1 355 ? 9.885 1.750 7.742 1.00 78.06 355 LEU A O 1
ATOM 2749 N N . HIS A 1 356 ? 11.604 3.185 7.799 1.00 76.88 356 HIS A N 1
ATOM 2750 C CA . HIS A 1 356 ? 10.823 4.351 7.362 1.00 76.88 356 HIS A CA 1
ATOM 2751 C C . HIS A 1 356 ? 10.228 4.211 5.946 1.00 76.88 356 HIS A C 1
ATOM 2753 O O . HIS A 1 356 ? 9.382 5.020 5.549 1.00 76.88 356 HIS A O 1
ATOM 2759 N N . ASN A 1 357 ? 10.664 3.189 5.209 1.00 76.44 357 ASN A N 1
ATOM 2760 C CA . ASN A 1 357 ? 10.197 2.822 3.878 1.00 76.44 357 ASN A CA 1
ATOM 2761 C C . ASN A 1 357 ? 9.408 1.507 3.850 1.00 76.44 357 ASN A C 1
ATOM 2763 O O . ASN A 1 357 ? 9.075 1.014 2.775 1.00 76.44 357 ASN A O 1
ATOM 2767 N N . PHE A 1 358 ? 9.156 0.904 5.013 1.00 87.75 358 PHE A N 1
ATOM 2768 C CA . PHE A 1 358 ? 8.412 -0.344 5.074 1.00 87.75 358 PHE A CA 1
ATOM 2769 C C . PHE A 1 358 ? 6.987 -0.156 4.510 1.00 87.75 358 PHE A C 1
ATOM 2771 O O . PHE A 1 358 ? 6.632 -0.879 3.580 1.00 87.75 358 PHE A O 1
ATOM 2778 N N . PRO A 1 359 ? 6.215 0.876 4.919 1.00 91.12 359 PRO A N 1
ATOM 2779 C CA . PRO A 1 359 ? 5.066 1.344 4.155 1.00 91.12 359 PRO A CA 1
ATOM 2780 C C . PRO A 1 359 ? 5.539 2.192 2.979 1.00 91.12 359 PRO A C 1
ATOM 2782 O O . PRO A 1 359 ? 6.243 3.195 3.146 1.00 91.12 359 PRO A O 1
ATOM 2785 N N . ARG A 1 360 ? 5.101 1.806 1.790 1.00 90.06 360 ARG A N 1
ATOM 2786 C CA . ARG A 1 360 ? 5.419 2.485 0.539 1.00 90.06 360 ARG A CA 1
ATOM 2787 C C . ARG A 1 360 ? 4.348 3.515 0.204 1.00 90.06 360 ARG A C 1
ATOM 2789 O O . ARG A 1 360 ? 3.182 3.369 0.574 1.00 90.06 360 ARG A O 1
ATOM 2796 N N . LEU A 1 361 ? 4.761 4.575 -0.480 1.00 89.38 361 LEU A N 1
ATOM 2797 C CA . LEU A 1 361 ? 3.928 5.734 -0.781 1.00 89.38 361 LEU A CA 1
ATOM 2798 C C . LEU A 1 361 ? 4.098 6.120 -2.249 1.00 89.38 361 LEU A C 1
ATOM 2800 O O . LEU A 1 361 ? 5.185 5.980 -2.805 1.00 89.38 361 LEU A O 1
ATOM 2804 N N . ASN A 1 362 ? 3.027 6.635 -2.848 1.00 87.50 362 ASN A N 1
ATOM 2805 C CA . ASN A 1 362 ? 2.972 6.989 -4.271 1.00 87.50 362 ASN A CA 1
ATOM 2806 C C . ASN A 1 362 ? 2.328 8.373 -4.506 1.00 87.50 362 ASN A C 1
ATOM 2808 O O . ASN A 1 362 ? 1.834 8.681 -5.589 1.00 87.50 362 ASN A O 1
ATOM 2812 N N . GLU A 1 363 ? 2.278 9.191 -3.454 1.00 86.56 363 GLU A N 1
ATOM 2813 C CA . GLU A 1 363 ? 1.665 10.519 -3.443 1.00 86.56 363 GLU A CA 1
ATOM 2814 C C . GLU A 1 363 ? 2.558 11.522 -2.711 1.00 86.56 363 GLU A C 1
ATOM 2816 O O . GLU A 1 363 ? 3.416 11.181 -1.896 1.00 86.56 363 GLU A O 1
ATOM 2821 N N . MET A 1 364 ? 2.327 12.798 -2.963 1.00 84.44 364 MET A N 1
ATOM 2822 C CA . MET A 1 364 ? 2.953 13.896 -2.259 1.00 84.44 364 MET A CA 1
ATOM 2823 C C . MET A 1 364 ? 2.175 14.214 -0.989 1.00 84.44 364 MET A C 1
ATOM 2825 O O . MET A 1 364 ? 1.140 14.877 -1.022 1.00 84.44 364 MET A O 1
ATOM 2829 N N . TRP A 1 365 ? 2.725 13.785 0.143 1.00 84.44 365 TRP A N 1
ATOM 2830 C CA . TRP A 1 365 ? 2.167 14.037 1.467 1.00 84.44 365 TRP A CA 1
ATOM 2831 C C . TRP A 1 365 ? 2.621 15.387 2.036 1.00 84.44 365 TRP A C 1
ATOM 2833 O O . TRP A 1 365 ? 3.127 15.471 3.155 1.00 84.44 365 TRP A O 1
ATOM 2843 N N . SER A 1 366 ? 2.462 16.457 1.259 1.00 75.38 366 SER A N 1
ATOM 2844 C CA . SER A 1 366 ? 2.756 17.821 1.703 1.00 75.38 366 SER A CA 1
ATOM 2845 C C . SER A 1 366 ? 1.801 18.827 1.083 1.00 75.38 366 SER A C 1
ATOM 2847 O O . SER A 1 366 ? 1.626 18.804 -0.128 1.00 75.38 366 SER A O 1
ATOM 2849 N N . SER A 1 367 ? 1.279 19.765 1.867 1.00 65.50 367 SER A N 1
ATOM 2850 C CA . SER A 1 367 ? 0.635 20.975 1.350 1.00 65.50 367 SER A CA 1
ATOM 2851 C C . SER A 1 367 ? 1.709 22.032 1.073 1.00 65.50 367 SER A C 1
ATOM 2853 O O . SER A 1 367 ? 2.309 22.595 1.990 1.00 65.50 367 SER A O 1
ATOM 2855 N N . GLY A 1 368 ? 2.009 22.290 -0.199 1.00 58.78 368 GLY A N 1
ATOM 2856 C CA . GLY A 1 368 ? 3.013 23.287 -0.584 1.00 58.78 368 GLY A CA 1
ATOM 2857 C C . GLY A 1 368 ? 4.458 22.935 -0.189 1.00 58.78 368 GLY A C 1
ATOM 2858 O O . GLY A 1 368 ? 4.804 21.787 0.091 1.00 58.78 368 GLY A O 1
ATOM 2859 N N . SER A 1 369 ? 5.336 23.940 -0.216 1.00 56.25 369 SER A N 1
ATOM 2860 C CA . SER A 1 369 ? 6.792 23.762 -0.153 1.00 56.25 369 SER A CA 1
ATOM 2861 C C . SER A 1 369 ? 7.310 23.159 1.149 1.00 56.25 369 SER A C 1
ATOM 2863 O O . SER A 1 369 ? 8.225 22.343 1.095 1.00 56.25 369 SER A O 1
ATOM 2865 N N . ASP A 1 370 ? 6.692 23.459 2.294 1.00 58.78 370 ASP A N 1
ATOM 2866 C CA . ASP A 1 370 ? 7.334 23.243 3.602 1.00 58.78 370 ASP A CA 1
ATOM 2867 C C . ASP A 1 370 ? 6.466 22.545 4.659 1.00 58.78 370 ASP A C 1
ATOM 2869 O O . ASP A 1 370 ? 6.948 22.289 5.761 1.00 58.78 370 ASP A O 1
ATOM 2873 N N . THR A 1 371 ? 5.209 22.197 4.357 1.00 73.25 371 THR A N 1
ATOM 2874 C CA . THR A 1 371 ? 4.330 21.540 5.342 1.00 73.25 371 THR A CA 1
ATOM 2875 C C . THR A 1 371 ? 3.992 20.112 4.939 1.00 73.25 371 THR A C 1
ATOM 2877 O O . THR A 1 371 ? 3.240 19.873 3.999 1.00 73.25 371 THR A O 1
ATOM 2880 N N . ASN A 1 372 ? 4.571 19.145 5.653 1.00 80.38 372 ASN A N 1
ATOM 2881 C CA . ASN A 1 372 ? 4.243 17.732 5.495 1.00 80.38 372 ASN A CA 1
ATOM 2882 C C . ASN A 1 372 ? 2.930 17.403 6.214 1.00 80.38 372 ASN A C 1
ATOM 2884 O O . ASN A 1 372 ? 2.676 17.859 7.329 1.00 80.38 372 ASN A O 1
ATOM 2888 N N . GLN A 1 373 ? 2.134 16.545 5.593 1.00 84.25 373 GLN A N 1
ATOM 2889 C CA . GLN A 1 373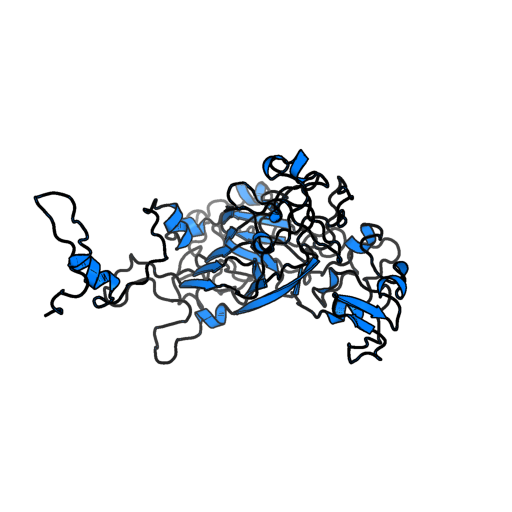 ? 0.878 16.052 6.142 1.00 84.25 373 GLN A CA 1
ATOM 2890 C C . GLN A 1 373 ? 1.144 14.905 7.117 1.00 84.25 373 GLN A C 1
ATOM 2892 O O . GLN A 1 373 ? 2.102 14.145 6.956 1.00 84.25 373 GLN A O 1
ATOM 2897 N N . ASN A 1 374 ? 0.318 14.785 8.155 1.00 87.19 374 ASN A N 1
ATOM 2898 C CA . ASN A 1 374 ? 0.503 13.753 9.173 1.00 87.19 374 ASN A CA 1
ATOM 2899 C C . ASN A 1 374 ? -0.090 12.419 8.707 1.00 87.19 374 ASN A C 1
ATOM 2901 O O . ASN A 1 374 ? -1.273 12.342 8.377 1.00 87.19 374 ASN A O 1
ATOM 2905 N N . LEU A 1 375 ? 0.724 11.366 8.770 1.00 89.56 375 LEU A N 1
ATOM 2906 C CA . LEU A 1 375 ? 0.294 9.983 8.586 1.00 89.56 375 LEU A CA 1
ATOM 2907 C C . LEU A 1 375 ? 0.513 9.230 9.899 1.00 89.56 375 LEU A C 1
ATOM 2909 O O . LEU A 1 375 ? 1.655 8.977 10.297 1.00 89.56 375 LEU A O 1
ATOM 2913 N N . GLN A 1 376 ? -0.589 8.905 10.570 1.00 90.69 376 GLN A N 1
ATOM 2914 C CA . GLN A 1 376 ? -0.605 8.130 11.806 1.00 90.69 376 GLN A CA 1
ATOM 2915 C C . GLN A 1 376 ? -0.646 6.653 11.441 1.00 90.69 376 GLN A C 1
ATOM 2917 O O . GLN A 1 376 ? -1.595 6.205 10.796 1.00 90.69 376 GLN A O 1
ATOM 2922 N N . ILE A 1 377 ? 0.377 5.908 11.849 1.00 92.00 377 ILE A N 1
ATOM 2923 C CA . ILE A 1 377 ? 0.397 4.459 11.679 1.00 92.00 377 ILE A CA 1
ATOM 2924 C C . ILE A 1 377 ? 0.500 3.800 13.045 1.00 92.00 377 ILE A C 1
ATOM 2926 O O . ILE A 1 377 ? 1.427 4.075 13.807 1.00 92.00 377 ILE A O 1
ATOM 2930 N N . ALA A 1 378 ? -0.458 2.934 13.331 1.00 92.00 378 ALA A N 1
ATOM 2931 C CA . ALA A 1 378 ? -0.479 2.081 14.504 1.00 92.00 378 ALA A CA 1
ATOM 2932 C C . ALA A 1 378 ? -0.405 0.608 14.074 1.00 92.00 378 ALA A C 1
ATOM 2934 O O . ALA A 1 378 ? -0.702 0.268 12.926 1.00 92.00 378 ALA A O 1
ATOM 2935 N N . GLY A 1 379 ? 0.021 -0.262 14.984 1.00 92.12 379 GLY A N 1
ATOM 2936 C CA . GLY A 1 379 ? 0.071 -1.705 14.767 1.00 92.12 379 GLY A CA 1
ATOM 2937 C C . GLY A 1 379 ? 1.480 -2.253 14.937 1.00 92.12 379 GLY A C 1
ATOM 2938 O O . GL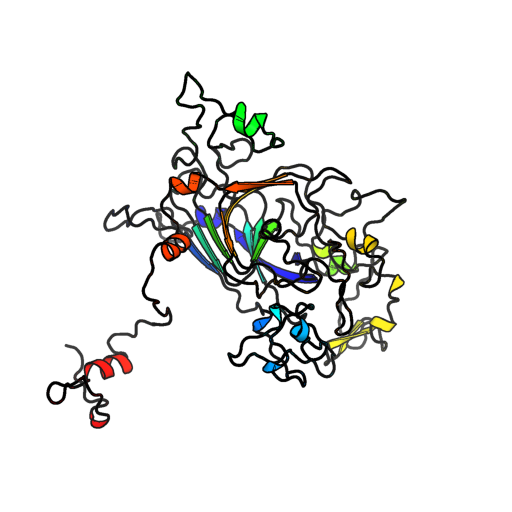Y A 1 379 ? 2.161 -1.925 15.906 1.00 92.12 379 GLY A O 1
ATOM 2939 N N . ALA A 1 380 ? 1.929 -3.102 14.017 1.00 91.00 380 ALA A N 1
ATOM 2940 C CA . ALA A 1 380 ? 3.272 -3.679 14.063 1.00 91.00 380 ALA A CA 1
ATOM 2941 C C . ALA A 1 380 ? 3.792 -3.989 12.658 1.00 91.00 380 ALA A C 1
ATOM 2943 O O . ALA A 1 380 ? 3.018 -4.361 11.780 1.00 91.00 380 ALA A O 1
ATOM 2944 N N . PHE A 1 381 ? 5.105 -3.875 12.453 1.00 90.94 381 PHE A N 1
ATOM 2945 C CA . PHE A 1 381 ? 5.759 -4.223 11.191 1.00 90.94 381 PHE A CA 1
ATOM 2946 C C . PHE A 1 381 ? 6.700 -5.405 11.376 1.00 90.94 381 PHE A C 1
ATOM 2948 O O . PHE A 1 381 ? 7.566 -5.388 12.250 1.00 90.94 381 PHE A O 1
ATOM 2955 N N . PHE A 1 382 ? 6.561 -6.394 10.501 1.00 89.06 382 PHE A N 1
ATOM 2956 C CA . PHE A 1 382 ? 7.422 -7.563 10.429 1.00 89.06 382 PHE A CA 1
ATOM 2957 C C . PHE A 1 382 ? 7.976 -7.690 9.013 1.00 89.06 382 PHE A C 1
ATOM 2959 O O . PHE A 1 382 ? 7.235 -7.800 8.038 1.00 89.06 382 PHE A O 1
ATOM 2966 N N . GLN A 1 383 ? 9.299 -7.686 8.892 1.00 87.94 383 GLN A N 1
ATOM 2967 C CA . GLN A 1 383 ? 9.955 -7.964 7.621 1.00 87.94 383 GLN A CA 1
ATOM 2968 C C . GLN A 1 383 ? 10.068 -9.477 7.431 1.00 87.94 383 GLN A C 1
ATOM 2970 O O . GLN A 1 383 ? 10.694 -10.149 8.249 1.00 87.94 383 GLN A O 1
ATOM 2975 N N . LEU A 1 384 ? 9.502 -9.995 6.340 1.00 81.12 384 LEU A N 1
ATOM 2976 C CA . LEU A 1 384 ? 9.565 -11.423 6.014 1.00 81.12 384 LEU A CA 1
ATOM 2977 C C . LEU A 1 384 ? 10.752 -11.750 5.099 1.00 81.12 384 LEU A C 1
ATOM 2979 O O . LEU A 1 384 ? 11.550 -12.639 5.384 1.00 81.12 384 LEU A O 1
ATOM 2983 N N . ASN A 1 385 ? 10.867 -11.023 3.991 1.00 86.38 385 ASN A N 1
ATOM 2984 C CA . ASN A 1 385 ? 11.846 -11.255 2.934 1.00 86.38 385 ASN A CA 1
ATOM 2985 C C . ASN A 1 385 ? 12.116 -9.955 2.152 1.00 86.38 385 ASN A C 1
ATOM 2987 O O . ASN A 1 385 ? 11.778 -8.852 2.594 1.00 86.38 385 ASN A O 1
ATOM 2991 N N . PHE A 1 386 ? 12.768 -10.088 1.000 1.00 87.06 386 PHE A N 1
ATOM 2992 C CA . PHE A 1 386 ? 12.765 -9.048 -0.016 1.00 87.06 386 PHE A CA 1
ATOM 2993 C C . PHE A 1 386 ? 11.574 -9.243 -0.950 1.00 87.06 386 PHE A C 1
ATOM 2995 O O . PHE A 1 386 ? 11.250 -10.373 -1.310 1.00 87.06 386 PHE A O 1
ATOM 3002 N N . SER A 1 387 ? 10.956 -8.133 -1.337 1.00 89.19 387 SER A N 1
ATOM 3003 C CA . SER A 1 387 ? 9.867 -8.105 -2.306 1.00 89.19 387 SER A CA 1
ATOM 3004 C C . SER A 1 387 ? 10.354 -8.577 -3.678 1.00 89.19 387 SER A C 1
ATOM 3006 O O . SER A 1 387 ? 11.498 -8.334 -4.062 1.00 89.19 387 SER A O 1
ATOM 3008 N N . THR A 1 388 ? 9.472 -9.266 -4.394 1.00 87.25 388 THR A N 1
ATOM 3009 C CA . THR A 1 388 ? 9.693 -9.854 -5.727 1.00 87.25 388 THR A CA 1
ATOM 3010 C C . THR A 1 388 ? 8.732 -9.291 -6.772 1.00 87.25 388 THR A C 1
ATOM 3012 O O . THR A 1 388 ? 9.029 -9.323 -7.967 1.00 87.25 388 THR A O 1
ATOM 3015 N N . ALA A 1 389 ? 7.599 -8.726 -6.340 1.00 85.50 389 ALA A N 1
ATOM 3016 C CA . ALA A 1 389 ? 6.652 -8.043 -7.217 1.00 85.50 389 ALA A CA 1
ATOM 3017 C C . ALA A 1 389 ? 6.898 -6.528 -7.279 1.00 85.50 389 ALA A C 1
ATOM 3019 O O . ALA A 1 389 ? 6.592 -5.897 -8.288 1.00 85.50 389 ALA A O 1
ATOM 3020 N N . ALA A 1 390 ? 7.449 -5.942 -6.214 1.00 87.56 390 ALA A N 1
ATOM 3021 C CA . ALA A 1 390 ? 7.658 -4.507 -6.093 1.00 87.56 390 ALA A CA 1
ATOM 3022 C C . ALA A 1 390 ? 9.116 -4.218 -5.689 1.00 87.56 390 ALA A C 1
ATOM 3024 O O . ALA A 1 390 ? 9.454 -3.956 -4.533 1.00 87.56 390 ALA A O 1
ATOM 3025 N N . THR A 1 391 ? 10.010 -4.330 -6.657 1.00 86.88 391 THR A N 1
ATOM 3026 C CA . THR A 1 391 ? 11.468 -4.242 -6.503 1.00 86.88 391 THR A CA 1
ATOM 3027 C C . THR A 1 391 ? 12.036 -2.882 -6.905 1.00 86.88 391 THR A C 1
ATOM 3029 O O . THR A 1 391 ? 13.246 -2.677 -6.821 1.00 86.88 391 THR A O 1
ATOM 3032 N N . GLY A 1 392 ? 11.190 -1.934 -7.315 1.00 82.44 392 GLY A N 1
ATOM 3033 C CA . GLY A 1 392 ? 11.590 -0.627 -7.819 1.00 82.44 392 GLY A CA 1
ATOM 3034 C C . GLY A 1 392 ? 12.447 0.171 -6.821 1.00 82.44 392 GLY A C 1
ATOM 3035 O O . GLY A 1 392 ? 12.123 0.232 -5.622 1.00 82.44 392 GLY A O 1
ATOM 3036 N N . PRO A 1 393 ? 13.535 0.814 -7.287 1.00 79.62 393 PRO A N 1
ATOM 3037 C CA . PRO A 1 393 ? 14.411 1.623 -6.445 1.00 79.62 393 PRO A CA 1
ATOM 3038 C C . PRO A 1 393 ? 13.743 2.937 -6.017 1.00 79.62 393 PRO A C 1
ATOM 3040 O O . PRO A 1 393 ? 12.689 3.331 -6.513 1.00 79.62 393 PRO A O 1
ATOM 3043 N N . PHE A 1 394 ? 14.385 3.663 -5.099 1.00 78.31 394 PHE A N 1
ATOM 3044 C CA . PHE A 1 394 ? 13.971 5.030 -4.757 1.00 78.31 394 PHE A CA 1
ATOM 3045 C C . PHE A 1 394 ? 14.171 6.037 -5.878 1.00 78.31 394 PHE A C 1
ATOM 3047 O O . PHE A 1 394 ? 13.502 7.068 -5.917 1.00 78.31 394 PHE A O 1
ATOM 3054 N N . GLU A 1 395 ? 15.103 5.746 -6.767 1.00 76.25 395 GLU A N 1
ATOM 3055 C CA . GLU A 1 395 ? 15.494 6.640 -7.829 1.00 76.25 395 GLU A CA 1
ATOM 3056 C C . GLU A 1 395 ? 15.835 5.815 -9.068 1.00 76.25 395 GLU A C 1
ATOM 3058 O O . GLU A 1 395 ? 16.467 4.762 -8.980 1.00 76.25 395 GLU A O 1
ATOM 3063 N N . GLN A 1 396 ? 15.388 6.301 -10.221 1.00 72.25 396 GLN A N 1
ATOM 3064 C CA . GLN A 1 396 ? 15.439 5.605 -11.507 1.00 72.25 396 GLN A CA 1
ATOM 3065 C C . GLN A 1 396 ? 16.578 6.162 -12.384 1.00 72.25 396 GLN A C 1
ATOM 3067 O O . GLN A 1 396 ? 16.428 6.308 -13.591 1.00 72.25 396 GLN A O 1
ATOM 3072 N N . ASP A 1 397 ? 17.707 6.521 -11.763 1.00 65.81 397 ASP A N 1
ATOM 3073 C CA . ASP A 1 397 ? 18.804 7.277 -12.396 1.00 65.81 397 ASP A CA 1
ATOM 3074 C C . ASP A 1 397 ? 19.750 6.422 -13.252 1.00 65.81 397 ASP A C 1
ATOM 3076 O O . ASP A 1 397 ? 20.562 6.948 -14.013 1.00 65.81 397 ASP A O 1
ATOM 3080 N N . ALA A 1 398 ? 19.654 5.100 -13.142 1.00 65.19 398 ALA A N 1
ATOM 3081 C CA . ALA A 1 398 ? 20.373 4.165 -13.991 1.00 65.19 398 ALA A CA 1
ATOM 3082 C C . ALA A 1 398 ? 19.361 3.177 -14.568 1.00 65.19 398 ALA A C 1
ATOM 3084 O O . ALA A 1 398 ? 18.941 2.256 -13.875 1.00 65.19 398 ALA A O 1
ATOM 3085 N N . TRP A 1 399 ? 18.977 3.391 -15.831 1.00 59.50 399 TRP A N 1
ATOM 3086 C CA . TRP A 1 399 ? 18.081 2.501 -16.584 1.00 59.50 399 TRP A CA 1
ATOM 3087 C C . TRP A 1 399 ? 18.829 1.635 -17.612 1.00 59.50 399 TRP A C 1
ATOM 3089 O O . TRP A 1 399 ? 18.419 0.519 -17.911 1.00 59.50 399 TRP A O 1
ATOM 3099 N N . GLU A 1 400 ? 19.961 2.121 -18.130 1.00 57.09 400 GLU A N 1
ATOM 3100 C CA . GLU A 1 400 ? 20.762 1.389 -19.118 1.00 57.09 400 GLU A CA 1
ATOM 3101 C C . GLU A 1 400 ? 21.845 0.530 -18.442 1.00 57.09 400 GLU A C 1
ATOM 3103 O O . GLU A 1 400 ? 22.474 1.022 -17.497 1.00 57.09 400 GLU A O 1
ATOM 3108 N N . PRO A 1 401 ? 22.155 -0.688 -18.943 1.00 52.31 401 PRO A N 1
ATOM 3109 C CA . PRO A 1 401 ? 23.096 -1.635 -18.327 1.00 52.31 401 PRO A CA 1
ATOM 3110 C C . PRO A 1 401 ? 24.476 -1.070 -17.961 1.00 52.31 401 PRO A C 1
ATOM 3112 O O . PRO A 1 401 ? 25.088 -1.547 -17.012 1.00 52.31 401 PRO A O 1
ATOM 3115 N N . SER A 1 402 ? 24.955 -0.043 -18.671 1.00 61.19 402 SER A N 1
ATOM 3116 C CA . SER A 1 402 ? 26.269 0.587 -18.464 1.00 61.19 402 SER A CA 1
ATOM 3117 C C . SER A 1 402 ? 26.226 1.894 -17.660 1.00 61.19 402 SER A C 1
ATOM 3119 O O . SER A 1 402 ? 27.215 2.627 -17.616 1.00 61.19 402 SER A O 1
ATOM 3121 N N . GLN A 1 403 ? 25.074 2.252 -17.091 1.00 64.25 403 GLN A N 1
ATOM 3122 C CA . GLN A 1 403 ? 24.939 3.422 -16.228 1.00 64.25 403 GLN A CA 1
ATOM 3123 C C . GLN A 1 403 ? 25.174 3.038 -14.766 1.00 64.25 403 GLN A C 1
ATOM 3125 O O . GLN A 1 403 ? 24.764 1.972 -14.299 1.00 64.25 403 GLN A O 1
ATOM 3130 N N . SER A 1 404 ? 25.854 3.924 -14.041 1.00 68.19 404 SER A N 1
ATOM 3131 C CA . SER A 1 404 ? 25.973 3.847 -12.586 1.00 68.19 404 SER A CA 1
ATOM 3132 C C . SER A 1 404 ? 24.981 4.825 -11.967 1.00 68.19 404 SER A C 1
ATOM 3134 O O . SER A 1 404 ? 24.916 5.964 -12.437 1.00 68.19 404 SER A O 1
ATOM 3136 N N . PRO A 1 405 ? 24.231 4.423 -10.929 1.00 68.88 405 PRO A N 1
ATOM 3137 C CA . PRO A 1 405 ? 23.324 5.334 -10.247 1.00 68.88 405 PRO A CA 1
ATOM 3138 C C . PRO A 1 405 ? 24.098 6.475 -9.576 1.00 68.88 405 PRO A C 1
ATOM 3140 O O . PRO A 1 405 ? 25.256 6.328 -9.171 1.00 68.88 405 PRO A O 1
ATOM 3143 N N . GLY A 1 406 ? 23.447 7.631 -9.451 1.00 69.62 406 GLY A N 1
ATOM 3144 C CA . GLY A 1 406 ? 23.967 8.738 -8.660 1.00 69.62 406 GLY A CA 1
ATOM 3145 C C . GLY A 1 406 ? 24.074 8.369 -7.177 1.00 69.62 406 GLY A C 1
ATOM 3146 O O . GLY A 1 406 ? 23.362 7.508 -6.674 1.00 69.62 406 GLY A O 1
ATOM 3147 N N . SER A 1 407 ? 24.961 9.041 -6.439 1.00 68.44 407 SER A N 1
ATOM 3148 C CA . SER A 1 407 ? 25.065 8.863 -4.982 1.00 68.44 407 SER A CA 1
ATOM 3149 C C . SER A 1 407 ? 23.993 9.618 -4.186 1.00 68.44 407 SER A C 1
ATOM 3151 O O . SER A 1 407 ? 23.978 9.526 -2.961 1.00 68.44 407 SER A O 1
ATOM 3153 N N . LYS A 1 408 ? 23.178 10.451 -4.846 1.00 70.94 408 LYS A N 1
ATOM 3154 C CA . LYS A 1 408 ? 22.178 11.316 -4.214 1.00 70.94 408 LYS A CA 1
ATOM 3155 C C . LYS A 1 408 ? 20.788 10.872 -4.654 1.00 70.94 408 LYS A C 1
ATOM 3157 O O . LYS A 1 408 ? 20.408 11.195 -5.767 1.00 70.94 408 LYS A O 1
ATOM 3162 N N . GLU A 1 409 ? 20.046 10.259 -3.737 1.00 71.50 409 GLU A N 1
ATOM 3163 C CA . GLU A 1 409 ? 18.672 9.795 -3.950 1.00 71.50 409 GLU A CA 1
ATOM 3164 C C . GLU A 1 409 ? 17.698 10.982 -4.113 1.00 71.50 409 GLU A C 1
ATOM 3166 O O . GLU A 1 409 ? 17.384 11.677 -3.141 1.00 71.50 409 GLU A O 1
ATOM 3171 N N . ASN A 1 410 ? 17.201 11.227 -5.329 1.00 72.69 410 ASN A N 1
ATOM 3172 C CA . ASN A 1 410 ? 16.120 12.175 -5.609 1.00 72.69 410 ASN A CA 1
ATOM 3173 C C . ASN A 1 410 ? 14.818 11.420 -5.938 1.00 72.69 410 ASN A C 1
ATOM 3175 O O . ASN A 1 410 ? 14.657 10.775 -6.975 1.00 72.69 410 ASN A O 1
ATOM 3179 N N . ILE A 1 411 ? 13.847 11.519 -5.031 1.00 76.75 411 ILE A N 1
ATOM 3180 C CA . ILE A 1 411 ? 12.583 10.780 -5.104 1.00 76.75 411 ILE A CA 1
ATOM 3181 C C . ILE A 1 411 ? 11.548 11.582 -5.898 1.00 76.75 411 ILE A C 1
ATOM 3183 O O . ILE A 1 411 ? 11.004 12.560 -5.393 1.00 76.75 411 ILE A O 1
ATOM 3187 N N . GLY A 1 412 ? 11.245 11.147 -7.125 1.00 73.56 412 GLY A N 1
ATOM 3188 C CA . GLY A 1 412 ? 10.355 11.876 -8.045 1.00 73.56 412 GLY A CA 1
ATOM 3189 C C . GLY A 1 412 ? 8.918 11.375 -8.158 1.00 73.56 412 GLY A C 1
ATOM 3190 O O . GLY A 1 412 ? 8.219 11.761 -9.085 1.00 73.56 412 GLY A O 1
ATOM 3191 N N . TYR A 1 413 ? 8.477 10.494 -7.260 1.00 78.38 413 TYR A N 1
ATOM 3192 C CA . TYR A 1 413 ? 7.138 9.886 -7.315 1.00 78.38 413 TYR A CA 1
ATOM 3193 C C . TYR A 1 413 ? 6.321 10.035 -6.028 1.00 78.38 413 TYR A C 1
ATOM 3195 O O . TYR A 1 413 ? 5.134 9.714 -6.010 1.00 78.38 413 TYR A O 1
ATOM 3203 N N . TYR A 1 414 ? 6.931 10.501 -4.938 1.00 82.38 414 TYR A N 1
ATOM 3204 C CA . TYR A 1 414 ? 6.233 10.779 -3.687 1.00 82.38 414 TYR A CA 1
ATOM 3205 C C . TYR A 1 414 ? 7.024 11.789 -2.853 1.00 82.38 414 TYR A C 1
ATOM 3207 O O . TYR A 1 414 ? 8.232 11.947 -3.022 1.00 82.38 414 TYR A O 1
ATOM 3215 N N . ARG A 1 415 ? 6.348 12.429 -1.896 1.00 82.69 415 ARG A N 1
ATOM 3216 C CA . ARG A 1 415 ? 6.999 13.165 -0.806 1.00 82.69 415 ARG A CA 1
ATOM 3217 C C . ARG A 1 415 ? 6.535 12.588 0.514 1.00 82.69 415 ARG A C 1
ATOM 3219 O O . ARG A 1 415 ? 5.350 12.318 0.690 1.00 82.69 415 ARG A O 1
ATOM 3226 N N . ALA A 1 416 ? 7.477 12.376 1.421 1.00 83.19 416 ALA A N 1
ATOM 3227 C CA . ALA A 1 416 ? 7.195 11.718 2.682 1.00 83.19 416 ALA A CA 1
ATOM 3228 C C . ALA A 1 416 ? 6.283 12.558 3.604 1.00 83.19 416 ALA A C 1
ATOM 3230 O O . ALA A 1 416 ? 6.517 13.758 3.743 1.00 83.19 416 ALA A O 1
ATOM 3231 N N . PRO A 1 417 ? 5.313 11.927 4.293 1.00 87.19 417 PRO A N 1
ATOM 3232 C CA . PRO A 1 417 ? 4.530 12.564 5.342 1.00 87.19 417 PRO A CA 1
ATOM 3233 C C . PRO A 1 417 ? 5.373 12.774 6.600 1.00 87.19 417 PRO A C 1
ATOM 3235 O O . PRO A 1 417 ? 6.435 12.168 6.790 1.00 87.19 417 PRO A O 1
ATOM 3238 N N . ASN A 1 418 ? 4.811 13.533 7.535 1.00 86.38 418 ASN A N 1
ATOM 3239 C CA . ASN A 1 418 ? 5.164 13.419 8.941 1.00 86.38 418 ASN A CA 1
ATOM 3240 C C . ASN A 1 418 ? 4.671 12.060 9.452 1.00 86.38 418 ASN A C 1
ATOM 3242 O O . ASN A 1 418 ? 3.501 11.876 9.794 1.00 86.38 418 ASN A O 1
ATOM 3246 N N . ARG A 1 419 ? 5.584 11.089 9.446 1.00 84.81 419 ARG A N 1
ATOM 3247 C CA . ARG A 1 419 ? 5.360 9.716 9.903 1.00 84.81 419 ARG A CA 1
ATOM 3248 C C . ARG A 1 419 ? 5.230 9.693 11.419 1.00 84.81 419 ARG A C 1
ATOM 3250 O O . ARG A 1 419 ? 6.203 9.944 12.127 1.00 84.81 419 ARG A O 1
ATOM 3257 N N . ARG A 1 420 ? 4.040 9.374 11.912 1.00 85.75 420 ARG A N 1
ATOM 3258 C CA . ARG A 1 420 ? 3.759 9.239 13.340 1.00 85.75 420 ARG A CA 1
ATOM 3259 C C . ARG A 1 420 ? 3.421 7.786 13.621 1.00 85.75 420 ARG A C 1
ATOM 3261 O O . ARG A 1 420 ? 2.283 7.363 13.457 1.00 85.75 420 ARG A O 1
ATOM 3268 N N . TRP A 1 421 ? 4.459 7.006 13.902 1.00 86.62 421 TRP A N 1
ATOM 3269 C CA . TRP A 1 421 ? 4.369 5.551 13.974 1.00 86.62 421 TRP A CA 1
ATOM 3270 C C . TRP A 1 421 ? 4.498 5.069 15.405 1.00 86.62 421 TRP A C 1
ATOM 3272 O O . TRP A 1 421 ? 5.433 5.457 16.106 1.00 86.62 421 TRP A O 1
ATOM 3282 N N . GLY A 1 422 ? 3.573 4.216 15.821 1.00 86.56 422 GLY A N 1
ATOM 3283 C CA . GLY A 1 422 ? 3.568 3.620 17.146 1.00 86.56 422 GLY A CA 1
ATOM 3284 C C . GLY A 1 422 ? 3.200 2.150 17.081 1.00 86.56 422 GLY A C 1
ATOM 3285 O O . GLY A 1 422 ? 2.404 1.737 16.240 1.00 86.56 422 GLY A O 1
ATOM 3286 N N . TYR A 1 423 ? 3.775 1.369 17.994 1.00 90.69 423 TYR A N 1
ATOM 3287 C CA . TYR A 1 423 ? 3.211 0.064 18.297 1.00 90.69 423 TYR A CA 1
ATOM 3288 C C . TYR A 1 423 ? 1.811 0.258 18.879 1.00 90.69 423 TYR A C 1
ATOM 3290 O O . TYR A 1 423 ? 1.623 1.145 19.713 1.00 90.69 423 TYR A O 1
ATOM 3298 N N . ASP A 1 424 ? 0.850 -0.550 18.446 1.00 91.81 424 ASP A N 1
ATOM 3299 C CA . ASP A 1 424 ? -0.493 -0.517 19.013 1.00 91.81 424 ASP A CA 1
ATOM 3300 C C . ASP A 1 424 ? -0.585 -1.415 20.262 1.00 91.81 424 ASP A C 1
ATOM 3302 O O . ASP A 1 424 ? -0.569 -2.644 20.131 1.00 91.81 424 ASP A O 1
ATOM 3306 N N . PRO A 1 425 ? -0.702 -0.847 21.480 1.00 90.00 425 PRO A N 1
ATOM 3307 C CA . PRO A 1 425 ? -0.867 -1.643 22.693 1.00 90.00 425 PRO A CA 1
ATOM 3308 C C . PRO A 1 425 ? -2.197 -2.410 22.718 1.00 90.00 425 PRO A C 1
ATOM 3310 O O . PRO A 1 425 ? -2.306 -3.382 23.464 1.00 90.00 425 PRO A O 1
ATOM 3313 N N . GLY A 1 426 ? -3.176 -2.038 21.883 1.00 88.06 426 GLY A N 1
ATOM 3314 C CA . GLY A 1 426 ? -4.427 -2.766 21.683 1.00 88.06 426 GLY A CA 1
ATOM 3315 C C . GLY A 1 426 ? -4.205 -4.246 21.368 1.00 88.06 426 GLY A C 1
ATOM 3316 O O . GLY A 1 426 ? -4.926 -5.100 21.887 1.00 88.06 426 GLY A O 1
ATOM 3317 N N . LEU A 1 427 ? -3.134 -4.554 20.625 1.00 89.44 427 LEU A N 1
ATOM 3318 C CA . LEU A 1 427 ? -2.721 -5.911 20.254 1.00 89.44 427 LEU A CA 1
ATOM 3319 C C . LEU A 1 427 ? -2.348 -6.798 21.452 1.00 89.44 427 LEU A C 1
ATOM 3321 O O . LEU A 1 427 ? -2.389 -8.016 21.330 1.00 89.44 427 LEU A O 1
ATOM 3325 N N . LEU A 1 428 ? -1.994 -6.222 22.607 1.00 86.69 428 LEU A N 1
ATOM 3326 C CA . LEU A 1 428 ? -1.655 -6.988 23.815 1.00 86.69 428 LEU A CA 1
ATOM 3327 C C . LEU A 1 428 ? -2.892 -7.511 24.556 1.00 86.69 428 LEU A C 1
ATOM 3329 O O . LEU A 1 428 ? -2.778 -8.436 25.357 1.00 86.69 428 LEU A O 1
ATOM 3333 N N . TYR A 1 429 ? -4.060 -6.912 24.309 1.00 83.50 429 TYR A N 1
ATOM 3334 C CA . TYR A 1 429 ? -5.324 -7.303 24.939 1.00 83.50 429 TYR A CA 1
ATOM 3335 C C . TYR A 1 429 ? -6.085 -8.363 24.139 1.00 83.50 429 TYR A C 1
ATOM 3337 O O . TYR A 1 429 ? -7.076 -8.901 24.631 1.00 83.50 429 TYR A O 1
ATOM 3345 N N . TYR A 1 430 ? -5.634 -8.659 22.918 1.00 79.00 430 TYR A N 1
ATOM 3346 C CA . TYR A 1 430 ? -6.263 -9.625 22.026 1.00 79.00 430 TYR A CA 1
ATOM 3347 C C . TYR A 1 430 ? -5.371 -10.851 21.856 1.00 79.00 430 TYR A C 1
ATOM 3349 O O . TYR A 1 430 ? -4.144 -10.746 21.914 1.00 79.00 430 TYR A O 1
ATOM 3357 N N . PRO A 1 431 ? -5.969 -12.029 21.625 1.00 74.94 431 PRO A N 1
ATOM 3358 C CA . PRO A 1 431 ? -5.201 -13.182 21.198 1.00 74.94 431 PRO A CA 1
ATOM 3359 C C . PRO A 1 431 ? -4.491 -12.872 19.868 1.00 74.94 431 PRO A C 1
ATOM 3361 O O . PRO A 1 431 ? -5.021 -12.115 19.048 1.00 74.94 431 PRO A O 1
ATOM 3364 N N . PRO A 1 432 ? -3.308 -13.464 19.627 1.00 73.44 432 PRO A N 1
ATOM 3365 C CA . PRO A 1 432 ? -2.634 -13.334 18.344 1.00 73.44 432 PRO A CA 1
ATOM 3366 C C . PRO A 1 432 ? -3.545 -13.823 17.210 1.00 73.44 432 PRO A C 1
ATOM 3368 O O . PRO A 1 432 ? -4.225 -14.845 17.344 1.00 73.44 432 PRO A O 1
ATOM 3371 N N . ALA A 1 433 ? -3.530 -13.088 16.102 1.00 74.81 433 ALA A N 1
ATOM 3372 C CA . ALA A 1 433 ? -4.256 -13.415 14.882 1.00 74.81 433 ALA A CA 1
ATOM 3373 C C . ALA A 1 433 ? -3.552 -14.541 14.084 1.00 74.81 433 ALA A C 1
ATOM 3375 O O . ALA A 1 433 ? -2.541 -15.102 14.530 1.00 74.81 433 ALA A O 1
ATOM 3376 N N . ALA A 1 434 ? -4.122 -14.970 12.955 1.00 76.81 434 ALA A N 1
ATOM 3377 C CA . ALA A 1 434 ? -3.821 -16.255 12.312 1.00 76.81 434 ALA A CA 1
ATOM 3378 C C . ALA A 1 434 ? -2.344 -16.400 11.962 1.00 76.81 434 ALA A C 1
ATOM 3380 O O . ALA A 1 434 ? -1.754 -17.462 12.196 1.00 76.81 434 ALA A O 1
ATOM 3381 N N . ALA A 1 435 ? -1.752 -15.346 11.399 1.00 77.75 435 ALA A N 1
ATOM 3382 C CA . ALA A 1 435 ? -0.352 -15.336 11.023 1.00 77.75 435 ALA A CA 1
ATOM 3383 C C . ALA A 1 435 ? 0.534 -15.243 12.271 1.00 77.75 435 ALA A C 1
ATOM 3385 O O . ALA A 1 435 ? 1.463 -16.042 12.411 1.00 77.75 435 ALA A O 1
ATOM 3386 N N . ALA A 1 436 ? 0.216 -14.356 13.225 1.00 75.75 436 ALA A N 1
ATOM 3387 C CA . ALA A 1 436 ? 0.950 -14.245 14.485 1.00 75.75 436 ALA A CA 1
ATOM 3388 C C . ALA A 1 436 ? 0.989 -15.565 15.276 1.00 75.75 436 ALA A C 1
ATOM 3390 O O . ALA A 1 436 ? 2.054 -15.946 15.765 1.00 75.75 436 ALA A O 1
ATOM 3391 N N . ARG A 1 437 ? -0.116 -16.324 15.343 1.00 75.38 437 ARG A N 1
ATOM 3392 C CA . ARG A 1 437 ? -0.176 -17.645 16.011 1.00 75.38 437 ARG A CA 1
ATOM 3393 C C . ARG A 1 437 ? 0.818 -18.652 15.440 1.00 75.38 437 ARG A C 1
ATOM 3395 O O . ARG A 1 437 ? 1.364 -19.471 16.185 1.00 75.38 437 ARG A O 1
ATOM 3402 N N . ARG A 1 438 ? 1.083 -18.593 14.132 1.00 71.00 438 ARG A N 1
ATOM 3403 C CA . ARG A 1 438 ? 2.071 -19.465 13.481 1.00 71.00 438 ARG A CA 1
ATOM 3404 C C . ARG A 1 438 ? 3.515 -19.079 13.829 1.00 71.00 438 ARG A C 1
ATOM 3406 O O . ARG A 1 438 ? 4.379 -19.941 13.765 1.00 71.00 438 ARG A O 1
ATOM 3413 N N . PHE A 1 439 ? 3.790 -17.839 14.245 1.00 67.06 439 PHE A N 1
ATOM 3414 C CA . PHE A 1 439 ? 5.126 -17.449 14.720 1.00 67.06 439 PHE A CA 1
ATOM 3415 C C . PHE A 1 439 ? 5.407 -17.892 16.161 1.00 67.06 439 PHE A C 1
ATOM 3417 O O . PHE A 1 439 ? 6.548 -18.212 16.487 1.00 67.06 439 PHE A O 1
ATOM 3424 N N . VAL A 1 440 ? 4.386 -17.926 17.025 1.00 63.53 440 VAL A N 1
ATOM 3425 C CA . VAL A 1 440 ? 4.540 -18.374 18.425 1.00 63.53 440 VAL A CA 1
ATOM 3426 C C . VAL A 1 440 ? 4.490 -19.892 18.593 1.00 63.53 440 VAL A C 1
ATOM 3428 O O . VAL A 1 440 ? 4.950 -20.404 19.612 1.00 63.53 440 VAL A O 1
ATOM 3431 N N . SER A 1 441 ? 3.982 -20.626 17.601 1.00 59.03 441 SER A N 1
ATOM 3432 C CA . SER A 1 441 ? 4.001 -22.088 17.599 1.00 59.03 441 SER A CA 1
ATOM 3433 C C . SER A 1 441 ? 5.004 -22.610 16.572 1.00 59.03 441 SER A C 1
ATOM 3435 O O . SER A 1 441 ? 4.833 -22.450 15.369 1.00 59.03 441 SER A O 1
ATOM 3437 N N . VAL A 1 442 ? 6.062 -23.280 17.037 1.00 48.78 442 VAL A N 1
ATOM 3438 C CA . VAL A 1 442 ? 6.931 -24.070 16.153 1.00 48.78 442 VAL A CA 1
ATOM 3439 C C . VAL A 1 442 ? 6.153 -25.324 15.759 1.00 48.78 442 VAL A C 1
ATOM 3441 O O . VAL A 1 442 ? 6.267 -26.377 16.383 1.00 48.78 442 VAL A O 1
ATOM 3444 N N . GLY A 1 443 ? 5.279 -25.189 14.766 1.00 52.47 443 GLY A N 1
ATOM 3445 C CA . GLY A 1 443 ? 4.626 -26.330 14.142 1.00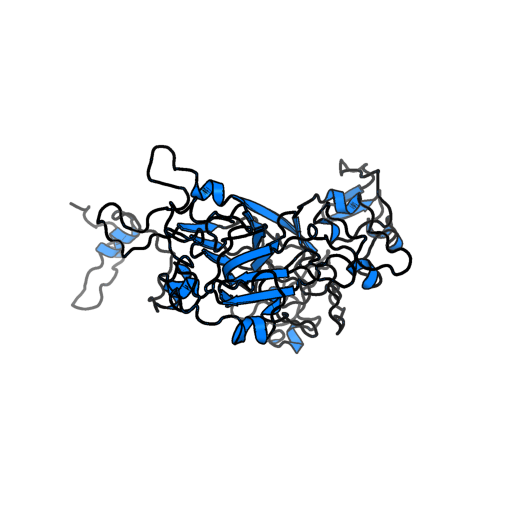 52.47 443 GLY A CA 1
ATOM 3446 C C . GLY A 1 443 ? 5.654 -27.170 13.388 1.00 52.47 443 GLY A C 1
ATOM 3447 O O . GLY A 1 443 ? 6.585 -26.640 12.780 1.00 52.47 443 GLY A O 1
ATOM 3448 N N . THR A 1 444 ? 5.487 -28.491 13.388 1.00 52.94 444 THR A N 1
ATOM 3449 C CA . THR A 1 444 ? 6.150 -29.327 12.384 1.00 52.94 444 THR A CA 1
ATOM 3450 C C . THR A 1 444 ? 5.691 -28.848 11.003 1.00 52.94 444 THR A C 1
ATOM 3452 O O . THR A 1 444 ? 4.484 -28.683 10.812 1.00 52.94 444 THR A O 1
ATOM 3455 N N . PRO A 1 445 ? 6.603 -28.568 10.051 1.00 46.06 445 PRO A N 1
ATOM 3456 C CA . PRO A 1 445 ? 6.230 -28.034 8.747 1.00 46.06 445 PRO A CA 1
ATOM 3457 C C . PRO A 1 445 ? 5.287 -29.019 8.055 1.00 46.06 445 PRO A C 1
ATOM 3459 O O . PRO A 1 445 ? 5.706 -30.063 7.558 1.00 46.06 445 PRO A O 1
ATOM 3462 N N . ARG A 1 446 ? 3.989 -28.711 8.056 1.00 46.88 446 ARG A N 1
ATOM 3463 C CA . ARG A 1 446 ? 3.016 -29.420 7.233 1.00 46.88 446 ARG A CA 1
ATOM 3464 C C . ARG A 1 446 ? 3.129 -28.830 5.836 1.00 46.88 446 ARG A C 1
ATOM 3466 O O . ARG A 1 446 ? 2.817 -27.666 5.626 1.00 46.88 446 ARG A O 1
ATOM 3473 N N . SER A 1 447 ? 3.621 -29.632 4.898 1.00 47.94 447 SER A N 1
ATOM 3474 C CA . SER A 1 447 ? 3.501 -29.351 3.468 1.00 47.94 447 SER A CA 1
ATOM 3475 C C . SER A 1 447 ? 2.009 -29.262 3.135 1.00 47.94 447 SER A C 1
ATOM 3477 O O . SER A 1 447 ? 1.299 -30.257 3.253 1.00 47.94 447 SER A O 1
ATOM 3479 N N . GLU A 1 448 ? 1.512 -28.082 2.764 1.00 49.72 448 GLU A N 1
ATOM 3480 C CA . GLU A 1 448 ? 0.090 -27.828 2.461 1.00 49.72 448 GLU A CA 1
ATOM 3481 C C . GLU A 1 448 ? -0.360 -28.452 1.111 1.00 49.72 448 GLU A C 1
ATOM 3483 O O . GLU A 1 448 ? -1.458 -28.199 0.633 1.00 49.72 448 GLU A O 1
ATOM 3488 N N . TYR A 1 449 ? 0.449 -29.340 0.513 1.00 43.66 449 TYR A N 1
ATOM 3489 C CA . TYR A 1 449 ? 0.131 -30.070 -0.724 1.00 43.66 449 TYR A CA 1
ATOM 3490 C C . TYR A 1 449 ? -0.578 -31.418 -0.519 1.00 43.66 449 TYR A C 1
ATOM 3492 O O . TYR A 1 449 ? -0.628 -32.235 -1.441 1.00 43.66 449 TYR A O 1
ATOM 3500 N N . PHE A 1 450 ? -1.143 -31.694 0.655 1.00 50.88 450 PHE A N 1
ATOM 3501 C CA . PHE A 1 450 ? -1.938 -32.909 0.830 1.00 50.88 450 PHE A CA 1
ATOM 3502 C C . PHE A 1 450 ? -3.397 -32.648 0.472 1.00 50.88 450 PHE A C 1
ATOM 3504 O O . PHE A 1 450 ? -4.192 -32.177 1.279 1.00 50.88 450 PHE A O 1
ATOM 3511 N N . ARG A 1 451 ? -3.751 -33.015 -0.762 1.00 53.06 451 ARG A N 1
ATOM 3512 C CA . ARG A 1 451 ? -5.126 -33.386 -1.091 1.00 53.06 451 ARG A CA 1
ATOM 3513 C C . ARG A 1 451 ? -5.480 -34.592 -0.222 1.00 53.06 451 ARG A C 1
ATOM 3515 O O . ARG A 1 451 ? -4.813 -35.621 -0.324 1.00 53.06 451 ARG A O 1
ATOM 3522 N N . GLU A 1 452 ? -6.522 -34.481 0.599 1.00 50.53 452 GLU A N 1
ATOM 3523 C CA . GLU A 1 452 ? -7.163 -35.668 1.162 1.00 50.53 452 GLU A CA 1
ATOM 3524 C C . GLU A 1 452 ? -7.695 -36.486 -0.012 1.00 50.53 452 GLU A C 1
ATOM 3526 O O . GLU A 1 452 ? -8.645 -36.114 -0.706 1.00 50.53 452 GLU A O 1
ATOM 3531 N N . LEU A 1 453 ? -6.977 -37.560 -0.323 1.00 61.53 453 LEU A N 1
ATOM 3532 C CA . LEU A 1 453 ? -7.420 -38.505 -1.321 1.00 61.53 453 LEU A CA 1
ATOM 3533 C C . LEU A 1 453 ? -8.615 -39.261 -0.726 1.00 61.53 453 LEU A C 1
ATOM 3535 O O . LEU A 1 453 ? -8.549 -39.667 0.439 1.00 61.53 453 LEU A O 1
ATOM 3539 N N . PRO A 1 454 ? -9.703 -39.443 -1.494 1.00 65.88 454 PRO A N 1
ATOM 3540 C CA . PRO A 1 454 ? -10.803 -40.307 -1.098 1.00 65.88 454 PRO A CA 1
ATOM 3541 C C . PRO A 1 454 ? -10.285 -41.656 -0.588 1.00 65.88 454 PRO A C 1
ATOM 3543 O O . PRO A 1 454 ? -9.242 -42.144 -1.025 1.00 65.88 454 PRO A O 1
ATOM 3546 N N . SER A 1 455 ? -10.996 -42.271 0.356 1.00 63.94 455 SER A N 1
ATOM 3547 C CA . SER A 1 455 ? -10.534 -43.519 0.982 1.00 63.94 455 SER A CA 1
ATOM 3548 C C . SER A 1 455 ? -10.380 -44.692 -0.004 1.00 63.94 455 SER A C 1
ATOM 3550 O O . SER A 1 455 ? -9.707 -45.673 0.310 1.00 63.94 455 SER A O 1
ATOM 3552 N N . ASP A 1 456 ? -11.009 -44.567 -1.173 1.00 68.31 456 ASP A N 1
ATOM 3553 C CA . ASP A 1 456 ? -11.010 -45.456 -2.333 1.00 68.31 456 ASP A CA 1
ATOM 3554 C C . ASP A 1 456 ? -10.034 -45.018 -3.442 1.00 68.31 456 ASP A C 1
ATOM 3556 O O . ASP A 1 456 ? -9.960 -45.659 -4.490 1.00 68.31 456 ASP A O 1
ATOM 3560 N N . ASP A 1 457 ? -9.250 -43.955 -3.230 1.00 75.56 457 ASP A N 1
ATOM 3561 C CA . ASP A 1 457 ? -8.215 -43.551 -4.175 1.00 75.56 457 ASP A CA 1
ATOM 3562 C C . ASP A 1 457 ? -7.216 -44.705 -4.400 1.00 75.56 457 ASP A C 1
ATOM 3564 O O . ASP A 1 457 ? -6.816 -45.379 -3.435 1.00 75.56 457 ASP A O 1
ATOM 3568 N N . PRO A 1 458 ? -6.781 -44.955 -5.651 1.00 69.50 458 PRO A N 1
ATOM 3569 C CA . PRO A 1 458 ? -5.872 -46.051 -5.961 1.00 69.50 458 PRO A CA 1
ATOM 3570 C C . PRO A 1 458 ? -4.585 -46.033 -5.135 1.00 69.50 458 PRO A C 1
ATOM 3572 O O . PRO A 1 458 ? -4.106 -47.099 -4.768 1.00 69.50 458 PRO A O 1
ATOM 3575 N N . TYR A 1 459 ? -4.038 -44.859 -4.800 1.00 65.62 459 TYR A N 1
ATOM 3576 C CA . TYR A 1 459 ? -2.822 -44.720 -3.993 1.00 65.62 459 TYR A CA 1
ATOM 3577 C C . TYR A 1 459 ? -3.052 -45.076 -2.514 1.00 65.62 459 TYR A C 1
ATOM 3579 O O . TYR A 1 459 ? -2.234 -45.770 -1.908 1.00 65.62 459 TYR A O 1
ATOM 3587 N N . ILE A 1 460 ? -4.190 -44.672 -1.938 1.00 69.75 460 ILE A N 1
ATOM 3588 C CA . ILE A 1 460 ? -4.564 -44.997 -0.550 1.00 69.75 460 ILE A CA 1
ATOM 3589 C C . ILE A 1 460 ? -4.907 -46.481 -0.401 1.00 69.75 460 ILE A C 1
ATOM 3591 O O . ILE A 1 460 ? -4.458 -47.130 0.546 1.00 69.75 460 ILE A O 1
ATOM 3595 N N . THR A 1 461 ? -5.643 -47.042 -1.361 1.00 66.94 461 THR A N 1
ATOM 3596 C CA . THR A 1 461 ? -5.960 -48.479 -1.422 1.00 66.94 461 THR A CA 1
ATOM 3597 C C . THR A 1 461 ? -4.684 -49.316 -1.450 1.00 66.94 461 THR A C 1
ATOM 3599 O O . THR A 1 461 ? -4.543 -50.300 -0.732 1.00 66.94 461 THR A O 1
ATOM 3602 N N . ASN A 1 462 ? -3.714 -48.856 -2.228 1.00 65.94 462 ASN A N 1
ATOM 3603 C CA . ASN A 1 462 ? -2.398 -49.447 -2.370 1.00 65.94 462 ASN A CA 1
ATOM 3604 C C . ASN A 1 462 ? -1.570 -49.414 -1.076 1.00 65.94 462 ASN A C 1
ATOM 3606 O O . ASN A 1 462 ? -0.934 -50.408 -0.736 1.00 65.94 462 ASN A O 1
ATOM 3610 N N . LEU A 1 463 ? -1.595 -48.304 -0.334 1.00 66.62 463 LEU A N 1
ATOM 3611 C CA . LEU A 1 463 ? -0.926 -48.179 0.968 1.00 66.62 463 LEU A CA 1
ATOM 3612 C C . LEU A 1 463 ? -1.511 -49.116 2.033 1.00 66.62 463 LEU A C 1
ATOM 3614 O O . LEU A 1 463 ? -0.767 -49.641 2.859 1.00 66.62 463 LEU A O 1
ATOM 3618 N N . ARG A 1 464 ? -2.825 -49.375 2.000 1.00 64.94 464 ARG A N 1
ATOM 3619 C CA . ARG A 1 464 ? -3.496 -50.312 2.924 1.00 64.94 464 ARG A CA 1
ATOM 3620 C C . ARG A 1 464 ? -3.058 -51.767 2.749 1.00 64.94 464 ARG A C 1
ATOM 3622 O O . ARG A 1 464 ? -3.293 -52.573 3.642 1.00 64.94 464 ARG A O 1
ATOM 3629 N N . CYS A 1 465 ? -2.443 -52.097 1.618 1.00 67.00 465 CYS A N 1
ATOM 3630 C CA . CYS A 1 465 ? -2.042 -53.458 1.269 1.00 67.00 465 CYS A CA 1
ATOM 3631 C C . CYS A 1 465 ? -0.547 -53.719 1.462 1.00 67.00 465 CYS A C 1
ATOM 3633 O O . CYS A 1 465 ? -0.051 -54.759 1.036 1.00 67.00 465 CYS A O 1
ATOM 3635 N N . ALA A 1 466 ? 0.170 -52.803 2.122 1.00 66.06 466 ALA A N 1
ATOM 3636 C CA . ALA A 1 466 ? 1.530 -53.059 2.564 1.00 66.06 466 ALA A CA 1
ATOM 3637 C C . ALA A 1 466 ? 1.531 -54.207 3.589 1.00 66.06 466 ALA A C 1
ATOM 3639 O O . ALA A 1 466 ? 0.834 -54.153 4.605 1.00 66.06 466 ALA A O 1
ATOM 3640 N N . VAL A 1 467 ? 2.301 -55.259 3.312 1.00 64.00 467 VAL A N 1
ATOM 3641 C CA . VAL A 1 467 ? 2.399 -56.435 4.181 1.00 64.00 467 VAL A CA 1
ATOM 3642 C C . VAL A 1 467 ? 3.678 -56.321 5.003 1.00 64.00 467 VAL A C 1
ATOM 3644 O O . VAL A 1 467 ? 4.749 -56.007 4.482 1.00 64.00 467 VAL A O 1
ATOM 3647 N N . VAL A 1 468 ? 3.574 -56.581 6.304 1.00 59.12 468 VAL A N 1
ATOM 3648 C CA . VAL A 1 468 ? 4.747 -56.743 7.166 1.00 59.12 468 VAL A CA 1
ATOM 3649 C C . VAL A 1 468 ? 5.289 -58.147 6.943 1.00 59.12 468 VAL A C 1
ATOM 3651 O O . VAL A 1 468 ? 4.683 -59.128 7.375 1.00 59.12 468 VAL A O 1
ATOM 3654 N N . VAL A 1 469 ? 6.417 -58.246 6.247 1.00 57.69 469 VAL A N 1
ATOM 3655 C CA . VAL A 1 469 ? 7.127 -59.514 6.073 1.00 57.69 469 VAL A CA 1
ATOM 3656 C C . VAL A 1 469 ? 8.107 -59.652 7.242 1.00 57.69 469 VAL A C 1
ATOM 3658 O O . VAL A 1 469 ? 8.958 -58.790 7.445 1.00 57.69 469 VAL A O 1
ATOM 3661 N N . ASP A 1 470 ? 7.936 -60.697 8.053 1.00 55.59 470 ASP A N 1
ATOM 3662 C CA . ASP A 1 470 ? 8.864 -61.123 9.114 1.00 55.59 470 ASP A CA 1
ATOM 3663 C C . ASP A 1 470 ? 9.330 -60.034 10.103 1.00 55.59 470 ASP A C 1
ATOM 3665 O O . ASP A 1 470 ? 10.515 -59.899 10.405 1.00 55.59 470 ASP A O 1
ATOM 3669 N N . GLY A 1 471 ? 8.388 -59.263 10.656 1.00 59.16 471 GLY A N 1
ATOM 3670 C CA . GLY A 1 471 ? 8.664 -58.335 11.764 1.00 59.16 471 GLY A CA 1
ATOM 3671 C C . GLY A 1 471 ? 9.550 -57.131 11.410 1.00 59.16 471 GLY A C 1
ATOM 3672 O O . GLY A 1 471 ? 10.034 -56.463 12.324 1.00 59.16 471 GLY A O 1
ATOM 3673 N N . GLY A 1 472 ? 9.764 -56.863 10.118 1.00 59.59 472 GLY A N 1
ATOM 3674 C CA . GLY A 1 472 ? 10.421 -55.658 9.605 1.00 59.59 472 GLY A CA 1
ATOM 3675 C C . GLY A 1 472 ? 9.446 -54.536 9.228 1.00 59.59 472 GLY A C 1
ATOM 3676 O O . GLY A 1 472 ? 8.240 -54.630 9.458 1.00 59.59 472 GLY A O 1
ATOM 3677 N N . ASP A 1 473 ? 9.980 -53.466 8.633 1.00 54.41 473 ASP A N 1
ATOM 3678 C CA . ASP A 1 473 ? 9.181 -52.361 8.093 1.00 54.41 473 ASP A CA 1
ATOM 3679 C C . ASP A 1 473 ? 8.201 -52.867 7.013 1.00 54.41 473 ASP A C 1
ATOM 3681 O O . ASP A 1 473 ? 8.544 -53.780 6.258 1.00 54.41 473 ASP A O 1
ATOM 3685 N N . PRO A 1 474 ? 6.983 -52.305 6.912 1.00 60.31 474 PRO A N 1
ATOM 3686 C CA . PRO A 1 474 ? 6.013 -52.705 5.895 1.00 60.31 474 PRO A CA 1
ATOM 3687 C C . PRO A 1 474 ? 6.595 -52.502 4.490 1.00 60.31 474 PRO A C 1
ATOM 3689 O O . PRO A 1 474 ? 6.966 -51.387 4.118 1.00 60.31 474 PRO A O 1
ATOM 3692 N N . VAL A 1 475 ? 6.672 -53.581 3.704 1.00 60.38 475 VAL A N 1
ATOM 3693 C CA . VAL A 1 475 ? 7.260 -53.561 2.357 1.00 60.38 475 VAL A CA 1
ATOM 3694 C C . VAL A 1 475 ? 6.157 -53.597 1.309 1.00 60.38 475 VAL A C 1
ATOM 3696 O O . VAL A 1 475 ? 5.154 -54.303 1.432 1.00 60.38 475 VAL A O 1
ATOM 3699 N N . TYR A 1 476 ? 6.361 -52.809 0.259 1.00 61.09 476 TYR A N 1
ATOM 3700 C CA . TYR A 1 476 ? 5.492 -52.745 -0.901 1.00 61.09 476 TYR A CA 1
ATOM 3701 C C . TYR A 1 476 ? 5.904 -53.838 -1.897 1.00 61.09 476 TYR A C 1
ATOM 3703 O O . TYR A 1 476 ? 6.937 -53.718 -2.555 1.00 61.09 476 TYR A O 1
ATOM 3711 N N . ASP A 1 477 ? 5.138 -54.925 -1.980 1.00 58.97 477 ASP A N 1
ATOM 3712 C CA . ASP A 1 477 ? 5.370 -55.981 -2.969 1.00 58.97 477 ASP A CA 1
ATOM 3713 C C . ASP A 1 477 ? 4.591 -55.657 -4.256 1.00 58.97 477 ASP A C 1
ATOM 3715 O O . ASP A 1 477 ? 3.357 -55.639 -4.277 1.00 58.97 477 ASP A O 1
ATOM 3719 N N . ASP A 1 478 ? 5.319 -55.391 -5.346 1.00 58.75 478 ASP A N 1
ATOM 3720 C CA . ASP A 1 478 ? 4.745 -55.075 -6.661 1.00 58.75 478 ASP A CA 1
ATOM 3721 C C . ASP A 1 478 ? 3.879 -56.217 -7.235 1.00 58.75 478 ASP A C 1
ATOM 3723 O O . ASP A 1 478 ? 3.096 -55.981 -8.158 1.00 58.75 478 ASP A O 1
ATOM 3727 N N . SER A 1 479 ? 3.958 -57.433 -6.681 1.00 57.12 479 SER A N 1
ATOM 3728 C CA . SER A 1 479 ? 3.112 -58.568 -7.069 1.00 57.12 479 SER A CA 1
ATOM 3729 C C . SER A 1 479 ? 1.672 -58.513 -6.528 1.00 57.12 479 SER A C 1
ATOM 3731 O O . SER A 1 479 ? 0.834 -59.293 -6.980 1.00 57.12 479 SER A O 1
ATOM 3733 N N . ILE A 1 480 ? 1.353 -57.579 -5.616 1.00 55.53 480 ILE A N 1
ATOM 3734 C CA . ILE A 1 480 ? 0.052 -57.488 -4.909 1.00 55.53 480 ILE A CA 1
ATOM 3735 C C . ILE A 1 480 ? -0.792 -56.279 -5.385 1.00 55.53 480 ILE A C 1
ATOM 3737 O O . ILE A 1 480 ? -1.877 -55.998 -4.868 1.00 55.53 480 ILE A O 1
ATOM 3741 N N . ARG A 1 481 ? -0.347 -55.541 -6.417 1.00 49.53 481 ARG A N 1
ATOM 3742 C CA . ARG A 1 481 ? -1.132 -54.424 -6.979 1.00 49.53 481 ARG A CA 1
ATOM 3743 C C . ARG A 1 481 ? -2.474 -54.918 -7.538 1.00 49.53 481 ARG A C 1
ATOM 3745 O O . ARG A 1 481 ? -2.512 -55.661 -8.514 1.00 49.53 481 ARG A O 1
ATOM 3752 N N . GLY A 1 482 ? -3.578 -54.433 -6.964 1.00 55.12 482 GLY A N 1
ATOM 3753 C CA . GLY A 1 482 ? -4.937 -54.641 -7.483 1.00 55.12 482 GLY A CA 1
ATOM 3754 C C . GLY A 1 482 ? -5.721 -55.822 -6.896 1.00 55.12 482 GLY A C 1
ATOM 3755 O O . GLY A 1 482 ? -6.826 -56.084 -7.363 1.00 55.12 482 GLY A O 1
ATOM 3756 N N . THR A 1 483 ? -5.207 -56.519 -5.876 1.00 58.97 483 THR A N 1
ATOM 3757 C CA . THR A 1 483 ? -5.895 -57.667 -5.240 1.00 58.97 483 THR A CA 1
ATOM 3758 C C . THR A 1 483 ? -6.527 -57.348 -3.880 1.00 58.97 483 THR A C 1
ATOM 3760 O O . THR A 1 483 ? -6.958 -58.254 -3.168 1.00 58.97 483 THR A O 1
ATOM 3763 N N . CYS A 1 484 ? -6.575 -56.073 -3.495 1.00 57.78 484 CYS A N 1
ATOM 3764 C CA . CYS A 1 484 ? -7.111 -55.645 -2.207 1.00 57.78 484 CYS A CA 1
ATOM 3765 C C . CYS A 1 484 ? -8.644 -55.807 -2.166 1.00 57.78 484 CYS A C 1
ATOM 3767 O O . CYS A 1 484 ? -9.321 -55.336 -3.084 1.00 57.78 484 CYS A O 1
ATOM 3769 N N . PRO A 1 485 ? -9.216 -56.447 -1.131 1.00 57.94 485 PRO A N 1
ATOM 3770 C CA . PRO A 1 485 ? -10.664 -56.551 -0.996 1.00 57.94 485 PRO A CA 1
ATOM 3771 C C . PRO A 1 485 ? -11.300 -55.161 -0.789 1.00 57.94 485 PRO A C 1
ATOM 3773 O O . PRO A 1 485 ? -10.701 -54.315 -0.119 1.00 57.94 485 PRO A O 1
ATOM 3776 N N . PRO A 1 486 ? -12.496 -54.901 -1.355 1.00 52.72 486 PRO A N 1
ATOM 3777 C CA . PRO A 1 486 ? -13.195 -53.633 -1.164 1.00 52.72 486 PRO A CA 1
ATOM 3778 C C . PRO A 1 486 ? -13.574 -53.436 0.315 1.00 52.72 486 PRO A C 1
ATOM 3780 O O . PRO A 1 486 ? -13.766 -54.426 1.029 1.00 52.72 486 PRO A O 1
ATOM 3783 N N . PRO A 1 487 ? -13.672 -52.180 0.790 1.00 51.81 487 PRO A N 1
ATOM 3784 C CA . PRO A 1 487 ? -14.082 -51.895 2.161 1.00 51.81 487 PRO A CA 1
ATOM 3785 C C . PRO A 1 487 ? -15.478 -52.475 2.436 1.00 51.81 487 PRO A C 1
ATOM 3787 O O . PRO A 1 487 ? -16.340 -52.458 1.556 1.00 51.81 487 PRO A O 1
ATOM 3790 N N . ALA A 1 488 ? -15.664 -53.015 3.643 1.00 48.41 488 ALA A N 1
ATOM 3791 C CA . ALA A 1 488 ? -16.958 -53.485 4.136 1.00 48.41 488 ALA A CA 1
ATOM 3792 C C . ALA A 1 488 ? -17.888 -52.320 4.488 1.00 48.41 488 ALA A C 1
ATOM 3794 O O . ALA A 1 488 ? -17.367 -51.293 4.988 1.00 48.41 488 ALA A O 1
#

Sequence (488 aa):
MFDGREQMGIRVLDIDLQKLTDTRVAGDTSDFWISDVACDPEIRDCDVFTEGIIYAFREDAVREDEIVRPKTSAASSDCLTVKTVTSDACRMDLSIAAPKDPPLTAAGISLKPVDFYADPDRRPSGFRLRNGVDMSRSKARKVGMTFVTDNSVYVLGNFNLHSTEGTVASIIEEFKPKIGGIDWTFNNFYRDRVADPANANGIDIRFSQQDDDTWRPVEILADSFNILSAGFLDGAVEDTFTRARPIVTAGIPITSVSTSTSYMNQSRPNDAQTTIVRENGANTPVWINRNGTAFVGTAPIYTAVAPDDWTGLRDTNDERLFNVRLIEDPTVAYVNAVVIAGIVPNRPQQSYGGLHNFPRLNEMWSSGSDTNQNLQIAGAFFQLNFSTAATGPFEQDAWEPSQSPGSKENIGYYRAPNRRWGYDPGLLYYPPAAAARRFVSVGTPRSEYFRELPSDDPYITNLRCAVVVDGGDPVYDDSIRGTCPPPA

Radius of gyration: 27.48 Å; chains: 1; bounding box: 60×92×82 Å